Protein AF-0000000084847201 (afdb_homodimer)

Organism: Agaricus bisporus var. burnettii (strain JB137-S8 / ATCC MYA-4627 / FGSC 10392) (NCBI:txid597362)

Secondary structure (DSSP, 8-state):
------------------S--EEEE----TT---HHHHHHHHHHHTBTSEEEE-SSEEEE-S-EEEEEEEEEEEE-SEEEE---HHHHHSGGGSEEEETTTTEEESEEEEEEEEEEE-TTT-EEE--HHHHHHHHHHTS---TT-SPEESEEEEEEEEEEEES-EEES-SS-SEEEES-EEEEEEEEEEE-----GGGTTS---TT--SEEEES-EEEEEEEEEEE-SSEEEEE-TTEEEEEEEEEEEESTTEEEE----SSTTPEEEEEEEEEEEEEEEPPPTTTS---S--/------------------S--EEEE----TT---HHHHHHHHHHHTBTSEEEE-SSEEEE-S-EEEEEEEEEEEE-SEEEE---HHHHHSGGGSEEEETTTTEEESEEEEEEEEEEE-TTT-EEE--THHHHHHHHHTS---TT-SPEESEEEEEEEEEEEES-EEES-SS-SEEEES-EEEEEEEEEEE-----GGGTTS---TT--SEEEES-EEEEEEEEEEE-SSEEEEE-TTEEEEEEEEEEEESTTEEEE----SSTTPEEEEEEEEEEEEEEEPPPTTTS---S--

Solvent-accessible surface area (backbone atoms only — not comparable to full-atom values): 27321 Å² total; per-residue (Å²): 133,82,54,74,49,75,68,76,68,76,74,71,76,70,72,74,74,58,98,39,49,78,31,80,45,67,51,79,43,93,93,40,74,29,45,64,60,51,53,50,37,38,72,65,9,15,61,41,12,32,34,36,34,40,67,47,60,31,31,30,79,67,53,49,71,46,62,30,35,49,18,38,34,41,28,46,15,27,45,30,39,63,66,52,58,74,58,46,52,36,65,88,46,30,39,78,80,45,91,56,64,66,28,25,27,36,29,39,38,29,38,30,44,31,37,42,37,8,79,69,67,0,36,36,34,33,48,12,63,64,47,28,55,45,40,67,71,79,39,77,89,51,68,46,69,28,58,35,26,49,39,30,39,42,50,28,38,43,35,38,42,28,19,33,31,38,37,23,31,45,14,31,33,32,34,39,28,53,26,34,43,35,38,39,36,47,35,40,33,41,41,73,88,81,58,73,91,49,58,38,37,68,54,42,53,56,22,21,39,30,35,37,27,44,21,34,43,37,39,37,36,43,35,43,29,34,24,38,19,32,37,36,30,44,27,41,43,26,31,44,33,37,42,34,42,34,41,21,32,32,50,42,29,32,34,35,38,65,40,25,86,43,70,82,34,73,18,41,38,27,47,35,38,39,34,48,34,35,28,32,29,44,55,52,64,58,28,46,76,77,69,80,102,136,82,54,74,51,74,69,75,69,75,72,71,74,71,73,74,74,58,98,39,49,76,33,80,46,68,51,78,43,92,91,39,72,30,45,64,60,52,52,49,38,40,73,66,9,16,61,40,12,32,34,35,34,42,69,48,60,30,32,29,78,66,54,47,71,47,62,29,35,50,18,38,33,41,30,45,16,28,43,29,39,63,69,51,61,75,60,46,51,36,66,89,48,30,40,79,78,45,89,58,66,65,29,26,26,35,29,37,39,30,37,32,44,31,37,42,36,8,78,69,68,1,37,35,34,33,50,12,65,63,46,29,55,43,41,67,70,80,38,78,88,51,70,46,68,27,58,32,28,49,39,31,39,44,50,28,38,43,35,36,43,27,19,34,31,38,36,23,30,44,14,31,33,32,34,39,30,52,24,34,44,34,39,40,37,45,34,40,34,40,41,74,88,82,60,73,92,49,60,38,37,70,54,42,52,57,24,22,39,31,36,36,27,44,19,33,41,38,37,37,36,44,35,42,30,36,24,38,19,33,37,36,32,44,28,40,44,25,30,43,34,36,41,35,42,33,41,24,34,31,49,43,29,33,34,35,39,64,38,28,86,42,69,81,34,73,18,41,37,28,47,35,38,39,33,49,35,36,27,32,29,44,55,54,65,57,28,48,76,77,68,78,102

Radius of gyration: 26.2 Å; Cα contacts (8 Å, |Δi|>4): 1847; chains: 2; bounding box: 46×83×62 Å

Foldseek 3Di:
DDPPPPPPPPPPLPLVLDVADEAEDEAPDPPDAQQVVVQVQLVRAQASHEYEYAAEEHEHEAADEREHESYEYHFQYEDEYDPPVVQQLPQVRFDQQPPDLSATARYEYEYENYEYENPLHYAYEQVQQVLLVCCVPPNDDDDRSRQHATYEYHHYEAYEYESYEYENRNAADYEYELYENYEYYQYEYDHFHPDLVQFLAASQPRHEDYEYYLYEHYEYENYEHETAAEPAEYEFNYEQYEYYHYEYEHHDYYDYDVYCSDPPDDGDYYNYHYYHYHYHYDDSRRYNDPPDD/DDPPPPPPPPPPLPLVLDVADEAEDEAPDPPDAQQVVVQVRLVRAQASHEYEYAAEEHEHEAADEREHHSYEYHFQYEDEYDPPVVQQLPQVRFDQQPPDLSATARYEYEYENYEYENPLHYAYEQVQQVLLVCCVPPNPDDDRSRQHATYEYHHYEAYEYESYEYENRNAEDYEYELYENYEYYQYEYDHFHPDLVQFLAASFPRHEDYEYYLYEHYEYENYEHETAAEPAEYEFNYEQYEYYHYEYEHHDYYDYDPYPSDPPDDGDYYNYHYYHYHYHYDPSRRYNDPPPD

Sequence (586 aa):
MKWITLALGALILTVTGAEGKKCRLHPLGSGMDDTDQVEAAINACGHSGTITFEKGMFNITRRMMWDLDNAHVDLKGTLSFQPDTDYWLNKSNTFQVVFIQSQSSWFVVTGKNFVIDGHGAGGINGNGQAWWNLFATTRPRLDGDGRPIAFTLWRVSNAVIRGFNVQSPPFWAHTVAESADVLYENILVNATNTDPTFSGQNIVWNTDGINTYRSSRITMRNWDVTGGDDCIAIKGNSTRITARNFICRGGEGVAFGSLGQYANMTDLVSDILIENVQVLRLPSDVQPNNVHGMKWITLALGALILTVTGAEGKKCRLHPLGSGMDDTDQVEAAINACGHSGTITFEKGMFNITRRMMWDLDNAHVDLKGTLSFQPDTDYWLNKSNTFQVVFIQSQSSWFVVTGKNFVIDGHGAGGINGNGQAWWNLFATTRPRLDGDGRPIAFTLWRVSNAVIRGFNVQSPPFWAHTVAESADVLYENILVNATNTDPTFSGQNIVWNTDGINTYRSSRITMRNWDVTGGDDCIAIKGNSTRITARNFICRGGEGVAFGSLGQYANMTDLVSDILIENVQVLRLPSDVQPNNVHG

InterPro domains:
  IPR000743 Glycoside hydrolase, family 28 [PF00295] (80-279)
  IPR011050 Pectin lyase fold/virulence factor [SSF51126] (32-280)
  IPR012334 Pectin lyase fold [G3DSA:2.160.20.10] (29-286)

Structure (mmCIF, N/CA/C/O backbone):
data_AF-0000000084847201-model_v1
#
loop_
_entity.id
_entity.type
_entity.pdbx_description
1 polymer 'galacturonan 1,4-alpha-galacturonidase'
#
loop_
_atom_site.group_PDB
_atom_site.id
_atom_site.type_symbol
_atom_site.label_atom_id
_atom_site.label_alt_id
_atom_site.label_comp_id
_atom_site.label_asym_id
_atom_site.label_entity_id
_atom_site.label_seq_id
_atom_site.pdbx_PDB_ins_code
_atom_site.Cartn_x
_atom_site.Cartn_y
_atom_site.Cartn_z
_atom_site.occupancy
_atom_site.B_iso_or_equiv
_atom_site.auth_seq_id
_atom_site.auth_comp_id
_atom_site.auth_asym_id
_atom_site.auth_atom_id
_atom_site.pdbx_PDB_model_num
ATOM 1 N N . MET A 1 1 ? 10.875 -2.658 29.344 1 22.98 1 MET A N 1
ATOM 2 C CA . MET A 1 1 ? 10.109 -2.781 28.109 1 22.98 1 MET A CA 1
ATOM 3 C C . MET A 1 1 ? 10.648 -3.916 27.234 1 22.98 1 MET A C 1
ATOM 5 O O . MET A 1 1 ? 11.781 -3.844 26.75 1 22.98 1 MET A O 1
ATOM 9 N N . LYS A 1 2 ? 10.211 -5.168 27.453 1 27.39 2 LYS A N 1
ATOM 10 C CA . LYS A 1 2 ? 10.688 -6.504 27.109 1 27.39 2 LYS A CA 1
ATOM 11 C C . LYS A 1 2 ? 10.648 -6.723 25.594 1 27.39 2 LYS A C 1
ATOM 13 O O . LYS A 1 2 ? 9.586 -6.598 24.969 1 27.39 2 LYS A O 1
ATOM 18 N N . TRP A 1 3 ? 11.727 -6.434 24.859 1 28.67 3 TRP A N 1
ATOM 19 C CA . TRP A 1 3 ? 11.891 -6.73 23.453 1 28.67 3 TRP A CA 1
ATOM 20 C C . TRP A 1 3 ? 11.516 -8.18 23.141 1 28.67 3 TRP A C 1
ATOM 22 O O . TRP A 1 3 ? 12.102 -9.109 23.703 1 28.67 3 TRP A O 1
ATOM 32 N N . ILE A 1 4 ? 10.383 -8.336 22.938 1 29.12 4 ILE A N 1
ATOM 33 C CA . ILE A 1 4 ? 10.039 -9.695 22.531 1 29.12 4 ILE A CA 1
ATOM 34 C C . ILE A 1 4 ? 10.742 -10.031 21.203 1 29.12 4 ILE A C 1
ATOM 36 O O . ILE A 1 4 ? 10.531 -9.359 20.203 1 29.12 4 ILE A O 1
ATOM 40 N N . THR A 1 5 ? 11.875 -10.547 21.25 1 31.41 5 THR A N 1
ATOM 41 C CA . THR A 1 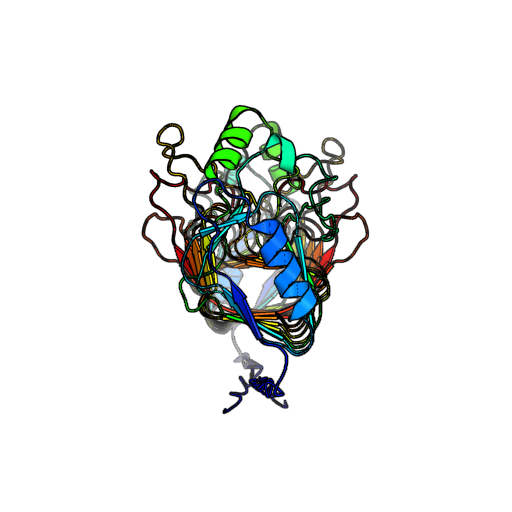5 ? 12.578 -11.234 20.172 1 31.41 5 THR A CA 1
ATOM 42 C C . THR A 1 5 ? 11.656 -12.242 19.484 1 31.41 5 THR A C 1
ATOM 44 O O . THR A 1 5 ? 11.227 -13.219 20.109 1 31.41 5 THR A O 1
ATOM 47 N N . LEU A 1 6 ? 10.977 -11.672 18.484 1 34.38 6 LEU A N 1
ATOM 48 C CA . LEU A 1 6 ? 10.328 -12.734 17.734 1 34.38 6 LEU A CA 1
ATOM 49 C C . LEU A 1 6 ? 11.367 -13.641 17.078 1 34.38 6 LEU A C 1
ATOM 51 O O . LEU A 1 6 ? 12.102 -13.195 16.188 1 34.38 6 LEU A O 1
ATOM 55 N N . ALA A 1 7 ? 11.984 -14.461 17.766 1 35.94 7 ALA A N 1
ATOM 56 C CA . ALA A 1 7 ? 12.812 -15.547 17.266 1 35.94 7 ALA A CA 1
ATOM 57 C C . ALA A 1 7 ? 12.156 -16.25 16.078 1 35.94 7 ALA A C 1
ATOM 59 O O . ALA A 1 7 ? 11.109 -16.891 16.234 1 35.94 7 ALA A O 1
ATOM 60 N N . LEU A 1 8 ? 12.367 -15.648 14.828 1 39.41 8 LEU A N 1
ATOM 61 C CA . LEU A 1 8 ? 11.898 -16.359 13.641 1 39.41 8 LEU A CA 1
ATOM 62 C C . LEU A 1 8 ? 12.617 -17.703 13.5 1 39.41 8 LEU A C 1
ATOM 64 O O . LEU A 1 8 ? 13.805 -17.75 13.164 1 39.41 8 LEU A O 1
ATOM 68 N N . GLY A 1 9 ? 12.406 -18.562 14.391 1 37.38 9 GLY A N 1
ATOM 69 C CA . GLY A 1 9 ? 12.922 -19.891 14.148 1 37.38 9 GLY A CA 1
ATOM 70 C C . GLY A 1 9 ? 12.625 -20.406 12.758 1 37.38 9 GLY A C 1
ATOM 71 O O . GLY A 1 9 ? 11.477 -20.359 12.297 1 37.38 9 GLY A O 1
ATOM 72 N N . ALA A 1 10 ? 13.703 -20.391 11.906 1 41.12 10 ALA A N 1
ATOM 73 C CA . ALA A 1 10 ? 13.594 -21.109 10.648 1 41.12 10 ALA A CA 1
ATOM 74 C C . ALA A 1 10 ? 13.07 -22.531 10.867 1 41.12 10 ALA A C 1
ATOM 76 O O . ALA A 1 10 ? 13.75 -23.359 11.477 1 41.12 10 ALA A O 1
ATOM 77 N N . LEU A 1 11 ? 11.867 -22.625 11.055 1 43.44 11 LEU A N 1
ATOM 78 C CA . LEU A 1 11 ? 11.422 -24 11.047 1 43.44 11 LEU A CA 1
ATOM 79 C C . LEU A 1 11 ? 11.914 -24.734 9.805 1 43.44 11 LEU A C 1
ATOM 81 O O . LEU A 1 11 ? 11.531 -24.391 8.68 1 43.44 11 LEU A O 1
ATOM 85 N N . ILE A 1 12 ? 13.203 -25.141 9.914 1 42.66 12 ILE A N 1
ATOM 86 C CA . ILE A 1 12 ? 13.609 -26.094 8.898 1 42.66 12 ILE A CA 1
ATOM 87 C C . ILE A 1 12 ? 12.664 -27.297 8.922 1 42.66 12 ILE A C 1
ATOM 89 O O . ILE A 1 12 ? 12.648 -28.062 9.883 1 42.66 12 ILE A O 1
ATOM 93 N N . LEU A 1 13 ? 11.594 -27.094 8.312 1 49.22 13 LEU A N 1
ATOM 94 C CA . LEU A 1 13 ? 10.82 -28.312 8.125 1 49.22 13 LEU A CA 1
ATOM 95 C C . LEU A 1 13 ? 11.625 -29.359 7.375 1 49.22 13 LEU A C 1
ATOM 97 O O . LEU A 1 13 ? 11.984 -29.156 6.215 1 49.22 13 LEU A O 1
ATOM 101 N N . THR A 1 14 ? 12.523 -30.094 8.039 1 46.62 14 THR A N 1
ATOM 102 C CA . THR A 1 14 ? 13.023 -31.297 7.402 1 46.62 14 THR A CA 1
ATOM 103 C C . THR A 1 14 ? 11.906 -32.344 7.254 1 46.62 14 THR A C 1
ATOM 105 O O . THR A 1 14 ? 11.344 -32.781 8.25 1 46.62 14 THR A O 1
ATOM 108 N N . VAL A 1 15 ?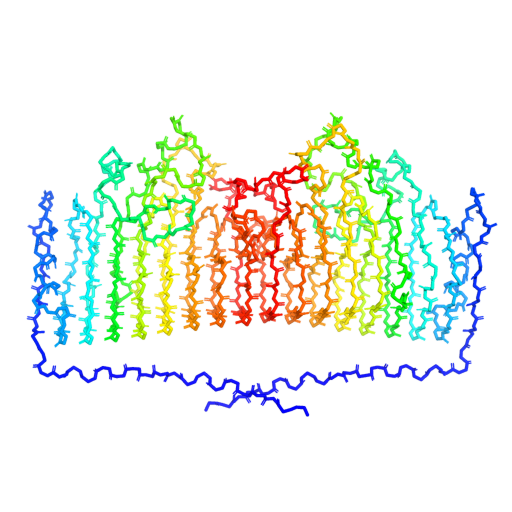 11.219 -32.188 6.277 1 47.84 15 VAL A N 1
ATOM 109 C CA . VAL A 1 15 ? 10.336 -33.344 6.023 1 47.84 15 VAL A CA 1
ATOM 110 C C . VAL A 1 15 ? 11.172 -34.594 5.844 1 47.84 15 VAL A C 1
ATOM 112 O O . VAL A 1 15 ? 12.047 -34.656 4.977 1 47.84 15 VAL A O 1
ATOM 115 N N . THR A 1 16 ? 11.578 -35.281 6.895 1 45.56 16 THR A N 1
ATOM 116 C CA . THR A 1 16 ? 12.18 -36.594 6.727 1 45.56 16 THR A CA 1
ATOM 117 C C . THR A 1 16 ? 11.406 -37.406 5.699 1 45.56 16 THR A C 1
ATOM 119 O O . THR A 1 16 ? 10.195 -37.594 5.836 1 45.56 16 THR A O 1
ATOM 122 N N . GLY A 1 17 ? 11.688 -37.25 4.445 1 46.69 17 GLY A N 1
ATOM 123 C CA . GLY A 1 17 ? 11.117 -38.156 3.465 1 46.69 17 GLY A CA 1
ATOM 124 C C . GLY A 1 17 ? 10.992 -39.594 3.977 1 46.69 17 GLY A C 1
ATOM 125 O O . GLY A 1 17 ? 12 -40.25 4.238 1 46.69 17 GLY A O 1
ATOM 126 N N . ALA A 1 18 ? 10.172 -39.938 4.809 1 46.5 18 ALA A N 1
ATOM 127 C CA . ALA A 1 18 ? 9.93 -41.375 4.922 1 46.5 18 ALA A CA 1
ATOM 128 C C . ALA A 1 18 ? 10.047 -42.062 3.564 1 46.5 18 ALA A C 1
ATOM 130 O O . ALA A 1 18 ? 9.828 -41.438 2.525 1 46.5 18 ALA A O 1
ATOM 131 N N . GLU A 1 19 ? 10.625 -43.188 3.477 1 58.66 19 GLU A N 1
ATOM 132 C CA . GLU A 1 19 ? 10.75 -44.062 2.316 1 58.66 19 GLU A CA 1
ATOM 133 C C . GLU A 1 19 ? 9.445 -44.094 1.521 1 58.66 19 GLU A C 1
ATOM 135 O O . GLU A 1 19 ? 8.68 -45.062 1.629 1 58.66 19 GLU A O 1
ATOM 140 N N . GLY A 1 20 ? 8.758 -42.75 1.277 1 80 20 GLY A N 1
ATOM 141 C CA . GLY A 1 20 ? 7.469 -42.719 0.606 1 80 20 GLY A CA 1
ATOM 142 C C . GLY A 1 20 ? 7.574 -42.938 -0.891 1 80 20 GLY A C 1
ATOM 143 O O . GLY A 1 20 ? 8.672 -43.094 -1.427 1 80 20 GLY A O 1
ATOM 144 N N . LYS A 1 21 ? 6.484 -43.125 -1.615 1 93.56 21 LYS A N 1
ATOM 145 C CA . LYS A 1 21 ? 6.379 -43.344 -3.055 1 93.56 21 LYS A CA 1
ATOM 146 C C . LYS A 1 21 ? 7.031 -42.219 -3.838 1 93.56 21 LYS A C 1
ATOM 148 O O . LYS A 1 21 ? 7.02 -41.062 -3.4 1 93.56 21 LYS A O 1
ATOM 153 N N . LYS A 1 22 ? 7.809 -42.625 -4.891 1 97.62 22 LYS A N 1
ATOM 154 C CA . LYS A 1 22 ? 8.453 -41.688 -5.777 1 97.62 22 LYS A CA 1
ATOM 155 C C . LYS A 1 22 ? 7.824 -41.688 -7.164 1 97.62 22 LYS A C 1
ATOM 157 O O . LYS A 1 22 ? 7.637 -42.75 -7.75 1 97.62 22 LYS A O 1
ATOM 162 N N . CYS A 1 23 ? 7.402 -40.531 -7.652 1 98.44 23 CYS A N 1
ATOM 163 C CA . CYS A 1 23 ? 6.871 -40.344 -9 1 98.44 23 CYS A CA 1
ATOM 164 C C . CYS A 1 23 ? 7.762 -39.406 -9.805 1 98.44 23 CYS A C 1
ATOM 166 O O . CYS A 1 23 ? 8.164 -38.375 -9.312 1 98.44 23 CYS A O 1
ATOM 168 N N . ARG A 1 24 ? 8.148 -39.875 -10.961 1 98.5 24 ARG A N 1
ATOM 169 C CA . ARG A 1 24 ? 8.977 -39.062 -11.844 1 98.5 24 ARG A CA 1
ATOM 170 C C . ARG A 1 24 ? 8.281 -38.844 -13.188 1 98.5 24 ARG A C 1
ATOM 172 O O . ARG A 1 24 ? 7.801 -39.781 -13.812 1 98.5 24 ARG A O 1
ATOM 179 N N . LEU A 1 25 ? 8.211 -37.562 -13.602 1 98.44 25 LEU A N 1
ATOM 180 C CA . LEU A 1 25 ? 7.523 -37.188 -14.828 1 98.44 25 LEU A CA 1
ATOM 181 C C . LEU A 1 25 ? 8.484 -36.531 -15.812 1 98.44 25 LEU A C 1
ATOM 183 O O . LEU A 1 25 ? 9.391 -35.812 -15.414 1 98.44 25 LEU A O 1
ATOM 187 N N . HIS A 1 26 ? 8.258 -36.875 -17.047 1 98.56 26 HIS A N 1
ATOM 188 C CA . HIS A 1 26 ? 8.844 -36.156 -18.188 1 98.56 26 HIS A CA 1
ATOM 189 C C . HIS A 1 26 ? 7.758 -35.531 -19.062 1 98.56 26 HIS A C 1
ATOM 191 O O . HIS A 1 26 ? 6.672 -36.094 -19.203 1 98.56 26 HIS A O 1
ATOM 197 N N . PRO A 1 27 ? 8.109 -34.406 -19.656 1 98.5 27 PRO A N 1
ATOM 198 C CA . PRO A 1 27 ? 7.109 -33.875 -20.594 1 98.5 27 PRO A CA 1
ATOM 199 C C . PRO A 1 27 ? 6.754 -34.875 -21.688 1 98.5 27 PRO A C 1
ATOM 201 O O . PRO A 1 27 ? 7.629 -35.594 -22.188 1 98.5 27 PRO A O 1
ATOM 204 N N . LEU A 1 28 ? 5.531 -34.844 -22.078 1 98 28 LEU A N 1
ATOM 205 C CA . LEU A 1 28 ? 5.066 -35.781 -23.109 1 98 28 LEU A CA 1
ATOM 206 C C . LEU A 1 28 ? 5.477 -35.281 -24.5 1 98 28 LEU A C 1
ATOM 208 O O . LEU A 1 28 ? 5.523 -36.062 -25.453 1 98 28 LEU A O 1
ATOM 212 N N . GLY A 1 29 ? 5.727 -34.031 -24.562 1 94.06 29 GLY A N 1
ATOM 213 C CA . GLY A 1 29 ? 6.145 -33.438 -25.828 1 94.06 29 GLY A CA 1
ATOM 214 C C . GLY A 1 29 ? 5.219 -32.344 -26.328 1 94.06 29 GLY A C 1
ATOM 215 O O . GLY A 1 29 ? 4.168 -32.094 -25.734 1 94.06 29 GLY A O 1
ATOM 216 N N . SER A 1 30 ? 5.672 -31.656 -27.438 1 89.62 30 SER A N 1
ATOM 217 C CA . SER A 1 30 ? 4.961 -30.5 -27.969 1 89.62 30 SER A CA 1
ATOM 218 C C . SER A 1 30 ? 3.549 -30.875 -28.406 1 89.62 30 SER A C 1
ATOM 220 O O . SER A 1 30 ? 3.346 -31.891 -29.078 1 89.62 30 SER A O 1
ATOM 222 N N . GLY A 1 31 ? 2.641 -30.125 -27.891 1 89.75 31 GLY A N 1
ATOM 223 C CA . GLY A 1 31 ? 1.257 -30.297 -28.312 1 89.75 31 GLY A CA 1
ATOM 224 C C . GLY A 1 31 ? 0.524 -31.359 -27.5 1 89.75 31 GLY A C 1
ATOM 225 O O . GLY A 1 31 ? -0.694 -31.5 -27.609 1 89.75 31 GLY A O 1
ATOM 226 N N . MET A 1 32 ? 1.284 -32.156 -26.734 1 97 32 MET A N 1
ATOM 227 C CA . MET A 1 32 ? 0.646 -33.188 -25.906 1 97 32 MET A CA 1
ATOM 228 C C . MET A 1 32 ? 0.2 -32.594 -24.562 1 97 32 MET A C 1
ATOM 230 O O . MET A 1 32 ? 0.867 -31.734 -24.016 1 97 32 MET A O 1
ATOM 234 N N . ASP A 1 33 ? -0.898 -33.094 -24.141 1 98.38 33 ASP A N 1
ATOM 235 C CA . ASP A 1 33 ? -1.467 -32.656 -22.859 1 98.38 33 ASP A CA 1
ATOM 236 C C . ASP A 1 33 ? -0.883 -33.438 -21.703 1 98.38 33 ASP A C 1
ATOM 238 O O . ASP A 1 33 ? -1.097 -34.656 -21.594 1 98.38 33 ASP A O 1
ATOM 242 N N . ASP A 1 34 ? -0.22 -32.75 -20.812 1 98.81 34 ASP A N 1
ATOM 243 C CA . ASP A 1 34 ? 0.456 -33.406 -19.688 1 98.81 34 ASP A CA 1
ATOM 244 C C . ASP A 1 34 ? -0.444 -33.469 -18.469 1 98.81 34 ASP A C 1
ATOM 246 O O . ASP A 1 34 ? -0.072 -34.062 -17.438 1 98.81 34 ASP A O 1
ATOM 250 N N . THR A 1 35 ? -1.627 -32.938 -18.547 1 98.75 35 THR A N 1
ATOM 251 C CA . THR A 1 35 ? -2.451 -32.75 -17.344 1 98.75 35 THR A CA 1
ATOM 252 C C . THR A 1 35 ? -2.727 -34.094 -16.672 1 98.75 35 THR A C 1
ATOM 254 O O . THR A 1 35 ? -2.598 -34.188 -15.445 1 98.75 35 THR A O 1
ATOM 257 N N . ASP A 1 36 ? -3.027 -35.125 -17.406 1 98.5 36 ASP A N 1
ATOM 258 C CA . ASP A 1 36 ? -3.367 -36.406 -16.844 1 98.5 36 ASP A CA 1
ATOM 259 C C . ASP A 1 36 ? -2.191 -37 -16.062 1 98.5 36 ASP A C 1
ATOM 261 O O . ASP A 1 36 ? -2.363 -37.5 -14.953 1 98.5 36 ASP A O 1
ATOM 265 N N . GLN A 1 37 ? -1.03 -36.938 -16.625 1 98.69 37 GLN A N 1
ATOM 266 C CA . GLN A 1 37 ? 0.095 -37.562 -15.938 1 98.69 37 GLN A CA 1
ATOM 267 C C . GLN A 1 37 ? 0.468 -36.781 -14.68 1 98.69 37 GLN A C 1
ATOM 269 O O . GLN A 1 37 ? 0.892 -37.375 -13.68 1 98.69 37 GLN A O 1
ATOM 274 N N . VAL A 1 38 ? 0.339 -35.469 -14.781 1 98.81 38 VAL A N 1
ATOM 275 C CA . VAL A 1 38 ? 0.624 -34.656 -13.602 1 98.81 38 VAL A CA 1
ATOM 276 C C . VAL A 1 38 ? -0.34 -35.031 -12.477 1 98.81 38 VAL A C 1
ATOM 278 O O . VAL A 1 38 ? 0.084 -35.312 -11.352 1 98.81 38 VAL A O 1
ATOM 281 N N . GLU A 1 39 ? -1.615 -35.062 -12.789 1 98.75 39 GLU A N 1
ATOM 282 C CA . GLU A 1 39 ? -2.623 -35.375 -11.789 1 98.75 39 GLU A CA 1
ATOM 283 C C . GLU A 1 39 ? -2.416 -36.781 -11.234 1 98.75 39 GLU A C 1
ATOM 285 O O . GLU A 1 39 ? -2.584 -37.031 -10.039 1 98.75 39 GLU A O 1
ATOM 290 N N . ALA A 1 40 ? -2.064 -37.688 -12.07 1 98.62 40 ALA A N 1
ATOM 291 C CA . ALA A 1 40 ? -1.819 -39.062 -11.641 1 98.62 40 ALA A CA 1
ATOM 292 C C . ALA A 1 40 ? -0.657 -39.125 -10.656 1 98.62 40 ALA A C 1
ATOM 294 O O . ALA A 1 40 ? -0.723 -39.844 -9.656 1 98.62 40 ALA A O 1
ATOM 295 N N . ALA A 1 41 ? 0.38 -38.406 -11 1 98.69 41 ALA A N 1
ATOM 296 C CA . ALA A 1 41 ? 1.55 -38.375 -10.125 1 98.69 41 ALA A CA 1
ATOM 297 C C . ALA A 1 41 ? 1.212 -37.781 -8.758 1 98.69 41 ALA A C 1
ATOM 299 O O . ALA A 1 41 ? 1.644 -38.312 -7.727 1 98.69 41 ALA A O 1
ATOM 300 N N . ILE A 1 42 ? 0.46 -36.75 -8.75 1 98.62 42 ILE A N 1
ATOM 301 C CA . ILE A 1 42 ? 0.064 -36.094 -7.496 1 98.62 42 ILE A CA 1
ATOM 302 C C . ILE A 1 42 ? -0.807 -37.062 -6.68 1 98.62 42 ILE A C 1
ATOM 304 O O . ILE A 1 42 ? -0.633 -37.188 -5.465 1 98.62 42 ILE A O 1
ATOM 308 N N . ASN A 1 43 ? -1.729 -37.75 -7.355 1 98.12 43 ASN A N 1
ATOM 309 C CA . ASN A 1 43 ? -2.6 -38.688 -6.672 1 98.12 43 ASN A CA 1
ATOM 310 C C . ASN A 1 43 ? -1.804 -39.844 -6.055 1 98.12 43 ASN A C 1
ATOM 312 O O . ASN A 1 43 ? -2.137 -40.312 -4.969 1 98.12 43 ASN A O 1
ATOM 316 N N . ALA A 1 44 ? -0.787 -40.188 -6.715 1 98.19 44 ALA A N 1
ATOM 317 C CA . ALA A 1 44 ? -0.021 -41.375 -6.297 1 98.19 44 ALA A CA 1
ATOM 318 C C . ALA A 1 44 ? 0.999 -41 -5.223 1 98.19 44 ALA A C 1
ATOM 320 O O . ALA A 1 44 ? 1.237 -41.781 -4.297 1 98.19 44 ALA A O 1
ATOM 321 N N . CYS A 1 45 ? 1.558 -39.781 -5.426 1 98.5 45 CYS A N 1
ATOM 322 C CA . CYS A 1 45 ? 2.74 -39.5 -4.617 1 98.5 45 CYS A CA 1
ATOM 323 C C . CYS A 1 45 ? 2.557 -38.25 -3.797 1 98.5 45 CYS A C 1
ATOM 325 O O . CYS A 1 45 ? 3.459 -37.844 -3.062 1 98.5 45 CYS A O 1
ATOM 327 N N . GLY A 1 46 ? 1.46 -37.594 -3.859 1 98.38 46 GLY A N 1
ATOM 328 C CA . GLY A 1 46 ? 1.237 -36.312 -3.193 1 98.38 46 GLY A CA 1
ATOM 329 C C . GLY A 1 46 ? 1.043 -36.438 -1.695 1 98.38 46 GLY A C 1
ATOM 330 O O . GLY A 1 46 ? 1.066 -35.438 -0.967 1 98.38 46 GLY A O 1
ATOM 331 N N . HIS A 1 47 ? 0.793 -37.625 -1.226 1 98.12 47 HIS A N 1
ATOM 332 C CA . HIS A 1 47 ? 0.691 -37.906 0.201 1 98.12 47 HIS A CA 1
ATOM 333 C C . HIS A 1 47 ? 1.836 -38.781 0.668 1 98.12 47 HIS A C 1
ATOM 335 O O . HIS A 1 47 ? 1.865 -39.969 0.354 1 98.12 47 HIS A O 1
ATOM 341 N N . SER A 1 48 ? 2.783 -38.188 1.344 1 97.38 48 SER A N 1
ATOM 342 C CA . SER A 1 48 ? 3.936 -38.875 1.928 1 97.38 48 SER A CA 1
ATOM 343 C C . SER A 1 48 ? 4.906 -39.344 0.85 1 97.38 48 SER A C 1
ATOM 345 O O . SER A 1 48 ? 5.531 -40.375 0.985 1 97.38 48 SER A O 1
ATOM 347 N N . GLY A 1 49 ? 4.969 -38.656 -0.262 1 98.06 49 GLY A N 1
ATOM 348 C CA . GLY A 1 49 ? 5.848 -39.062 -1.351 1 98.06 49 GLY A CA 1
ATOM 349 C C . GLY A 1 49 ? 6.602 -37.875 -1.961 1 98.06 49 GLY A C 1
ATOM 350 O O . GLY A 1 49 ? 6.66 -36.812 -1.376 1 98.06 49 GLY A O 1
ATOM 351 N N . THR A 1 50 ? 7.348 -38.281 -3.041 1 98.38 50 THR A N 1
ATOM 352 C CA . THR A 1 50 ? 8.125 -37.281 -3.795 1 98.38 50 THR A CA 1
ATOM 353 C C . THR A 1 50 ? 7.734 -37.312 -5.27 1 98.38 50 THR A C 1
ATOM 355 O O . THR A 1 50 ? 7.598 -38.375 -5.867 1 98.38 50 THR A O 1
ATOM 358 N N . ILE A 1 51 ? 7.473 -36.188 -5.746 1 98.75 51 ILE A N 1
ATOM 359 C CA . ILE A 1 51 ? 7.184 -36.031 -7.172 1 98.75 51 ILE A CA 1
ATOM 360 C C . ILE A 1 51 ? 8.281 -35.219 -7.836 1 98.75 51 ILE A C 1
ATOM 362 O O . ILE A 1 51 ? 8.594 -34.094 -7.379 1 98.75 51 ILE A O 1
ATOM 366 N N . THR A 1 52 ? 8.883 -35.719 -8.852 1 98.75 52 THR A N 1
ATOM 367 C CA . THR A 1 52 ? 9.922 -35 -9.586 1 98.75 52 THR A CA 1
ATOM 368 C C . THR A 1 52 ? 9.461 -34.688 -11.016 1 98.75 52 THR A C 1
ATOM 370 O O . THR A 1 52 ? 9.172 -35.625 -11.781 1 98.75 52 THR A O 1
ATOM 373 N N . PHE A 1 53 ? 9.336 -33.438 -11.328 1 98.81 53 PHE A N 1
ATOM 374 C CA . PHE A 1 53 ? 9.172 -33 -12.703 1 98.81 53 PHE A CA 1
ATOM 375 C C . PHE A 1 53 ? 10.523 -32.719 -13.344 1 98.81 53 PHE A C 1
ATOM 377 O O . PHE A 1 53 ? 11.234 -31.797 -12.93 1 98.81 53 PHE A O 1
ATOM 384 N N . GLU A 1 54 ? 10.859 -33.469 -14.281 1 98.56 54 GLU A N 1
ATOM 385 C CA . GLU A 1 54 ? 12.125 -33.219 -14.961 1 98.56 54 GLU A CA 1
ATOM 386 C C . GLU A 1 54 ? 12.062 -31.969 -15.82 1 98.56 54 GLU A C 1
ATOM 388 O O . GLU A 1 54 ? 10.984 -31.406 -16.031 1 98.56 54 GLU A O 1
ATOM 393 N N . LYS A 1 55 ? 13.211 -31.578 -16.281 1 98.25 55 LYS A N 1
ATOM 394 C CA . LYS A 1 55 ? 13.297 -30.359 -17.094 1 98.25 55 LYS A CA 1
ATOM 395 C C . LYS A 1 55 ? 12.43 -30.469 -18.344 1 98.25 55 LYS A C 1
ATOM 397 O O . LYS A 1 55 ? 12.32 -31.531 -18.938 1 98.25 55 LYS A O 1
ATOM 402 N N . GLY A 1 56 ? 11.914 -29.312 -18.656 1 98 56 GLY A N 1
ATOM 403 C CA . GLY A 1 56 ? 11.086 -29.234 -19.844 1 98 56 GLY A CA 1
ATOM 404 C C . GLY A 1 56 ? 9.742 -28.578 -19.594 1 98 56 GLY A C 1
ATOM 405 O O . GLY A 1 56 ? 9.477 -28.109 -18.484 1 98 56 GLY A O 1
ATOM 406 N N . MET A 1 57 ? 8.938 -28.562 -20.688 1 97.94 57 MET A N 1
ATOM 407 C CA . MET A 1 57 ? 7.641 -27.891 -20.609 1 97.94 57 MET A CA 1
ATOM 408 C C . MET A 1 57 ? 6.504 -28.906 -20.516 1 97.94 57 MET A C 1
ATOM 410 O O . MET A 1 57 ? 6.355 -29.766 -21.391 1 97.94 57 MET A O 1
ATOM 414 N N . PHE A 1 58 ? 5.785 -28.859 -19.438 1 98.81 58 PHE A N 1
ATOM 415 C CA . PHE A 1 58 ? 4.574 -29.656 -19.266 1 98.81 58 PHE A CA 1
ATOM 416 C C . PHE A 1 58 ? 3.342 -28.859 -19.688 1 98.81 58 PHE A C 1
ATOM 418 O O . PHE A 1 58 ? 3.023 -27.828 -19.094 1 98.81 58 PHE A O 1
ATOM 425 N N . ASN A 1 59 ? 2.668 -29.359 -20.719 1 98.56 59 ASN A N 1
ATOM 426 C CA . ASN A 1 59 ? 1.489 -28.656 -21.219 1 98.56 59 ASN A CA 1
ATOM 427 C C . ASN A 1 59 ? 0.259 -28.953 -20.375 1 98.56 59 ASN A C 1
ATOM 429 O O . ASN A 1 59 ? -0.151 -30.109 -20.266 1 98.56 59 ASN A O 1
ATOM 433 N N . ILE A 1 60 ? -0.291 -27.906 -19.797 1 98.81 60 ILE A N 1
ATOM 434 C CA . ILE A 1 60 ? -1.478 -28.031 -18.969 1 98.81 60 ILE A CA 1
ATOM 435 C C . ILE A 1 60 ? -2.686 -27.438 -19.688 1 98.81 60 ILE A C 1
ATOM 437 O O . ILE A 1 60 ? -2.664 -26.281 -20.094 1 98.81 60 ILE A O 1
ATOM 441 N N . THR A 1 61 ? -3.764 -28.266 -19.797 1 98.25 61 THR A N 1
ATOM 442 C CA . THR A 1 61 ? -4.852 -27.828 -20.656 1 98.25 61 THR A CA 1
ATOM 443 C C . THR A 1 61 ? -6.152 -27.703 -19.875 1 98.25 61 THR A C 1
ATOM 445 O O . THR A 1 61 ? -7.164 -27.25 -20.406 1 98.25 61 THR A O 1
ATOM 448 N N . ARG A 1 62 ? -6.16 -28.031 -18.641 1 98.38 62 ARG A N 1
ATOM 449 C CA . ARG A 1 62 ? -7.324 -27.844 -17.781 1 98.38 62 ARG A CA 1
ATOM 450 C C . ARG A 1 62 ? -6.898 -27.578 -16.328 1 98.38 62 ARG A C 1
ATOM 452 O O . ARG A 1 62 ? -5.727 -27.734 -15.984 1 98.38 62 ARG A O 1
ATOM 459 N N . ARG A 1 63 ? -7.887 -27.141 -15.562 1 98.38 63 ARG A N 1
ATOM 460 C CA . ARG A 1 63 ? -7.609 -26.766 -14.18 1 98.38 63 ARG A CA 1
ATOM 461 C C . ARG A 1 63 ? -7.09 -27.953 -13.391 1 98.38 63 ARG A C 1
ATOM 463 O O . ARG A 1 63 ? -7.414 -29.109 -13.703 1 98.38 63 ARG A O 1
ATOM 470 N N . MET A 1 64 ? -6.254 -27.656 -12.398 1 97.88 64 MET A N 1
ATOM 471 C CA . MET A 1 64 ? -5.77 -28.719 -11.531 1 97.88 64 MET A CA 1
ATOM 472 C C . MET A 1 64 ? -5.664 -28.234 -10.086 1 97.88 64 MET A C 1
ATOM 474 O O . MET A 1 64 ? -5.398 -27.062 -9.836 1 97.88 64 MET A O 1
ATOM 478 N N . MET A 1 65 ? -5.891 -29.156 -9.227 1 98.56 65 MET A N 1
ATOM 479 C CA . MET A 1 65 ? -5.688 -28.953 -7.793 1 98.56 65 MET A CA 1
ATOM 480 C C . MET A 1 65 ? -4.75 -30.016 -7.227 1 98.56 65 MET A C 1
ATOM 482 O O . MET A 1 65 ? -5.016 -31.219 -7.352 1 98.56 65 MET A O 1
ATOM 486 N N . TRP A 1 66 ? -3.625 -29.594 -6.715 1 98.88 66 TRP A N 1
ATOM 487 C CA . TRP A 1 66 ? -2.707 -30.5 -6.02 1 98.88 66 TRP A CA 1
ATOM 488 C C . TRP A 1 66 ? -3.035 -30.562 -4.535 1 98.88 66 TRP A C 1
ATOM 490 O O . TRP A 1 66 ? -3.068 -29.531 -3.852 1 98.88 66 TRP A O 1
ATOM 500 N N . ASP A 1 67 ? -3.375 -31.672 -4.066 1 98.81 67 ASP A N 1
ATOM 501 C CA . ASP A 1 67 ? -3.49 -31.938 -2.635 1 98.81 67 ASP A CA 1
ATOM 502 C C . ASP A 1 67 ? -2.234 -32.625 -2.102 1 98.81 67 ASP A C 1
ATOM 504 O O . ASP A 1 67 ? -1.967 -33.781 -2.426 1 98.81 67 ASP A O 1
ATOM 508 N N . LEU A 1 68 ? -1.428 -31.922 -1.342 1 98.81 68 LEU A N 1
ATOM 509 C CA . LEU A 1 68 ? -0.141 -32.406 -0.858 1 98.81 68 LEU A CA 1
ATOM 510 C C . LEU A 1 68 ? -0.15 -32.562 0.66 1 98.81 68 LEU A C 1
ATOM 512 O O . LEU A 1 68 ? -0.673 -31.688 1.366 1 98.81 68 LEU A O 1
ATOM 516 N N . ASP A 1 69 ? 0.302 -33.594 1.129 1 98.69 69 ASP A N 1
ATOM 517 C CA . ASP A 1 69 ? 0.43 -33.875 2.553 1 98.69 69 ASP A CA 1
ATOM 518 C C . ASP A 1 69 ? 1.724 -34.656 2.846 1 98.69 69 ASP A C 1
ATOM 520 O O . ASP A 1 69 ? 1.87 -35.812 2.459 1 98.69 69 ASP A O 1
ATOM 524 N N . ASN A 1 70 ? 2.621 -34.031 3.494 1 98.38 70 ASN A N 1
ATOM 525 C CA . ASN A 1 70 ? 3.928 -34.625 3.762 1 98.38 70 ASN A CA 1
ATOM 526 C C . ASN A 1 70 ? 4.629 -35.031 2.473 1 98.38 70 ASN A C 1
ATOM 528 O O . ASN A 1 70 ? 5.078 -36.156 2.346 1 98.38 70 ASN A O 1
ATOM 532 N N . ALA A 1 71 ? 4.656 -34.062 1.58 1 98.56 71 ALA A N 1
ATOM 533 C CA . ALA A 1 71 ? 5.148 -34.375 0.243 1 98.56 71 ALA A CA 1
ATOM 534 C C . ALA A 1 71 ? 6.238 -33.406 -0.19 1 98.56 71 ALA A C 1
ATOM 536 O O . ALA A 1 71 ? 6.375 -32.312 0.386 1 98.56 71 ALA A O 1
ATOM 537 N N . HIS A 1 72 ? 7.035 -33.875 -1.108 1 98.62 72 HIS A N 1
ATOM 538 C CA . HIS A 1 72 ? 8.047 -33.062 -1.741 1 98.62 72 HIS A CA 1
ATOM 539 C C . HIS A 1 72 ? 7.883 -33.031 -3.258 1 98.62 72 HIS A C 1
ATOM 541 O O . HIS A 1 72 ? 7.797 -34.094 -3.887 1 98.62 72 HIS A O 1
ATOM 547 N N . VAL A 1 73 ? 7.805 -31.875 -3.775 1 98.81 73 VAL A N 1
ATOM 548 C CA . VAL A 1 73 ? 7.73 -31.719 -5.227 1 98.81 73 VAL A CA 1
ATOM 549 C C . VAL A 1 73 ? 8.992 -31.047 -5.742 1 98.81 73 VAL A C 1
ATOM 551 O O . VAL A 1 73 ? 9.258 -29.891 -5.414 1 98.81 73 VAL A O 1
ATOM 554 N N . ASP A 1 74 ? 9.781 -31.781 -6.461 1 98.75 74 ASP A N 1
ATOM 555 C CA . ASP A 1 74 ? 10.883 -31.219 -7.238 1 98.75 74 ASP A CA 1
ATOM 556 C C . ASP A 1 74 ? 10.422 -30.812 -8.633 1 98.75 74 ASP A C 1
ATOM 558 O O . ASP A 1 74 ? 10.344 -31.641 -9.539 1 98.75 74 ASP A O 1
ATOM 562 N N . LEU A 1 75 ? 10.18 -29.531 -8.805 1 98.81 75 LEU A N 1
ATOM 563 C CA . LEU A 1 75 ? 9.641 -29.031 -10.062 1 98.81 75 LEU A CA 1
ATOM 564 C C . LEU A 1 75 ? 10.734 -28.391 -10.906 1 98.81 75 LEU A C 1
ATOM 566 O O . LEU A 1 75 ? 10.836 -27.172 -10.977 1 98.81 75 LEU A O 1
ATOM 570 N N . LYS A 1 76 ? 11.469 -29.234 -11.617 1 98.5 76 LYS A N 1
ATOM 571 C CA . LYS A 1 76 ? 12.562 -28.75 -12.445 1 98.5 76 LYS A CA 1
ATOM 572 C C . LYS A 1 76 ? 12.055 -28.203 -13.781 1 98.5 76 LYS A C 1
ATOM 574 O O . LYS A 1 76 ? 12.742 -27.438 -14.453 1 98.5 76 LYS A O 1
ATOM 579 N N . GLY A 1 77 ? 10.898 -28.719 -14.203 1 98.25 77 GLY A N 1
ATOM 580 C CA . GLY A 1 77 ? 10.273 -28.266 -15.438 1 98.25 77 GLY A CA 1
ATOM 581 C C . GLY A 1 77 ? 9.289 -27.125 -15.234 1 98.25 77 GLY A C 1
ATOM 582 O O . GLY A 1 77 ? 9.172 -26.609 -14.125 1 98.25 77 GLY A O 1
ATOM 583 N N . THR A 1 78 ? 8.68 -26.703 -16.344 1 98.56 78 THR A N 1
ATOM 584 C CA . THR A 1 78 ? 7.719 -25.609 -16.344 1 98.56 78 THR A CA 1
ATOM 585 C C . THR A 1 78 ? 6.32 -26.109 -16.688 1 98.56 78 THR A C 1
ATOM 587 O O . THR A 1 78 ? 6.137 -26.828 -17.656 1 98.56 78 THR A O 1
ATOM 590 N N . LEU A 1 79 ? 5.352 -25.812 -15.805 1 98.88 79 LEU A N 1
ATOM 591 C CA . LEU A 1 79 ? 3.945 -26.031 -16.125 1 98.88 79 LEU A CA 1
ATOM 592 C C . LEU A 1 79 ? 3.416 -24.906 -17.016 1 98.88 79 LEU A C 1
ATOM 594 O O . LEU A 1 79 ? 3.256 -23.766 -16.562 1 98.88 79 LEU A O 1
ATOM 598 N N . SER A 1 80 ? 3.215 -25.234 -18.25 1 98.62 80 SER A N 1
ATOM 599 C CA . SER A 1 80 ? 2.756 -24.234 -19.219 1 98.62 80 SER A CA 1
ATOM 600 C C . SER A 1 80 ? 1.248 -24.328 -19.422 1 98.62 80 SER A C 1
ATOM 602 O O . SER A 1 80 ? 0.756 -25.312 -19.984 1 98.62 80 SER A O 1
ATOM 604 N N . PHE A 1 81 ? 0.54 -23.328 -19 1 98.56 81 PHE A N 1
ATOM 605 C CA . PHE A 1 81 ? -0.908 -23.312 -19.172 1 98.56 81 PHE A CA 1
ATOM 606 C C . PHE A 1 81 ? -1.284 -22.734 -20.531 1 98.56 81 PHE A C 1
ATOM 608 O O . PHE A 1 81 ? -0.976 -21.578 -20.828 1 98.56 81 PHE A O 1
ATOM 615 N N . GLN A 1 82 ? -1.937 -23.578 -21.281 1 97 82 GLN A N 1
ATOM 616 C CA . GLN A 1 82 ? -2.254 -23.188 -22.656 1 97 82 GLN A CA 1
ATOM 617 C C . GLN A 1 82 ? -3.197 -21.984 -22.672 1 97 82 GLN A C 1
ATOM 619 O O . GLN A 1 82 ? -4.18 -21.953 -21.922 1 97 82 GLN A O 1
ATOM 624 N N . PRO A 1 83 ? -2.928 -20.938 -23.453 1 96.12 83 PRO A N 1
ATOM 625 C CA . PRO A 1 83 ? -3.648 -19.672 -23.375 1 96.12 83 PRO A CA 1
ATOM 626 C C . PRO A 1 83 ? -4.973 -19.688 -24.141 1 96.12 83 PRO A C 1
ATOM 628 O O . PRO A 1 83 ? -5.238 -18.797 -24.938 1 96.12 83 PRO A O 1
ATOM 631 N N . ASP A 1 84 ? -5.797 -20.703 -23.953 1 96.69 84 ASP A N 1
ATOM 632 C CA . ASP A 1 84 ? -7.172 -20.734 -24.438 1 96.69 84 ASP A CA 1
ATOM 633 C C . ASP A 1 84 ? -8.07 -19.828 -23.594 1 96.69 84 ASP A C 1
ATOM 635 O O . ASP A 1 84 ? -8.742 -20.297 -22.672 1 96.69 84 ASP A O 1
ATOM 639 N N . THR A 1 85 ? -8.086 -18.547 -23.969 1 95.06 85 THR A N 1
ATOM 640 C CA . THR A 1 85 ? -8.734 -17.547 -23.125 1 95.06 85 THR A CA 1
ATOM 641 C C . THR A 1 85 ? -10.227 -17.828 -22.984 1 95.06 85 THR A C 1
ATOM 643 O O . THR A 1 85 ? -10.789 -17.703 -21.906 1 95.06 85 THR A O 1
ATOM 646 N N . ASP A 1 86 ? -10.867 -18.281 -24.094 1 94.25 86 ASP A N 1
ATOM 647 C CA . ASP A 1 86 ? -12.289 -18.609 -24.031 1 94.25 86 ASP A CA 1
ATOM 648 C C . ASP A 1 86 ? -12.555 -19.734 -23.031 1 94.25 86 ASP A C 1
ATOM 650 O O . ASP A 1 86 ? -13.508 -19.672 -22.25 1 94.25 86 ASP A O 1
ATOM 654 N N . TYR A 1 87 ? -11.719 -20.688 -23.094 1 96.69 87 TYR A N 1
ATOM 655 C CA . TYR A 1 87 ? -11.875 -21.828 -22.203 1 96.69 87 TYR A CA 1
ATOM 656 C C . TYR A 1 87 ? -11.734 -21.406 -20.734 1 96.69 87 TYR A C 1
ATOM 658 O O . TYR A 1 87 ? -12.594 -21.703 -19.906 1 96.69 87 TYR A O 1
ATOM 666 N N . TRP A 1 88 ? -10.75 -20.625 -20.453 1 96.75 88 TRP A N 1
ATOM 667 C CA . TRP A 1 88 ? -10.391 -20.344 -19.062 1 96.75 88 TRP A CA 1
ATOM 668 C C . TRP A 1 88 ? -11.32 -19.281 -18.469 1 96.75 88 TRP A C 1
ATOM 670 O O . TRP A 1 88 ? -11.477 -19.203 -17.25 1 96.75 88 TRP A O 1
ATOM 680 N N . LEU A 1 89 ? -11.93 -18.484 -19.312 1 93.94 89 LEU A N 1
ATOM 681 C CA . LEU A 1 89 ? -12.812 -17.438 -18.828 1 93.94 89 LEU A CA 1
ATOM 682 C C . LEU A 1 89 ? -14.164 -18 -18.391 1 93.94 89 LEU A C 1
ATOM 684 O O . LEU A 1 89 ? -14.945 -17.328 -17.734 1 93.94 89 LEU A O 1
ATOM 688 N N . ASN A 1 90 ? -14.367 -19.219 -18.844 1 94 90 ASN A N 1
ATOM 689 C CA . ASN A 1 90 ? -15.508 -19.938 -18.266 1 94 90 ASN A CA 1
ATOM 690 C C . ASN A 1 90 ? -15.234 -20.375 -16.844 1 94 90 ASN A C 1
ATOM 692 O O . ASN A 1 90 ? -14.352 -21.203 -16.594 1 94 90 ASN A O 1
ATOM 696 N N . LYS A 1 91 ? -15.984 -19.906 -15.93 1 92.31 91 LYS A N 1
ATOM 697 C CA . LYS A 1 91 ? -15.75 -20.125 -14.508 1 92.31 91 LYS A CA 1
ATOM 698 C C . LYS A 1 91 ? -15.812 -21.609 -14.156 1 92.31 91 LYS A C 1
ATOM 700 O O . LYS A 1 91 ? -15.219 -22.047 -13.172 1 92.31 91 LYS A O 1
ATOM 705 N N . SER A 1 92 ? -16.516 -22.359 -14.906 1 94.81 92 SER A N 1
ATOM 706 C CA . SER A 1 92 ? -16.609 -23.797 -14.648 1 94.81 92 SER A CA 1
ATOM 707 C C . SER A 1 92 ? -15.266 -24.469 -14.891 1 94.81 92 SER A C 1
ATOM 709 O O . SER A 1 92 ? -15.047 -25.594 -14.445 1 94.81 92 SER A O 1
ATOM 711 N N . ASN A 1 93 ? -14.352 -23.797 -15.602 1 97.44 93 ASN A N 1
ATOM 712 C CA . ASN A 1 93 ? -13.062 -24.391 -15.945 1 97.44 93 ASN A CA 1
ATOM 713 C C . ASN A 1 93 ? -11.953 -23.891 -15.023 1 97.44 93 ASN A C 1
ATOM 715 O O . ASN A 1 93 ? -10.773 -24.125 -15.281 1 97.44 93 ASN A O 1
ATOM 719 N N . THR A 1 94 ? -12.305 -23.156 -13.992 1 97.12 94 THR A N 1
ATOM 720 C CA . THR A 1 94 ? -11.359 -22.672 -12.984 1 97.12 94 THR A CA 1
ATOM 721 C C . THR A 1 94 ? -11.898 -22.922 -11.578 1 97.12 94 THR A C 1
ATOM 723 O O . THR A 1 94 ? -13.008 -23.422 -11.414 1 97.12 94 THR A O 1
ATOM 726 N N . PHE A 1 95 ? -11.125 -22.625 -10.555 1 96.69 95 PHE A N 1
ATOM 727 C CA . PHE A 1 95 ? -11.531 -22.734 -9.156 1 96.69 95 PHE A CA 1
ATOM 728 C C . PHE A 1 95 ? -11.852 -21.359 -8.578 1 96.69 95 PHE A C 1
ATOM 730 O O . PHE A 1 95 ? -11.109 -20.406 -8.805 1 96.69 95 PHE A O 1
ATOM 737 N N . GLN A 1 96 ? -12.969 -21.312 -7.879 1 93 96 GLN A N 1
ATOM 738 C CA . GLN A 1 96 ? -13.352 -20.094 -7.191 1 93 96 GLN A CA 1
ATOM 739 C C . GLN A 1 96 ? -13.062 -20.188 -5.695 1 93 96 GLN A C 1
ATOM 741 O O . GLN A 1 96 ? -13.992 -20.219 -4.879 1 93 96 GLN A O 1
ATOM 746 N N . VAL A 1 97 ? -11.773 -20.078 -5.355 1 92.69 97 VAL A N 1
ATOM 747 C CA . VAL A 1 97 ? -11.383 -20.375 -3.982 1 92.69 97 VAL A CA 1
ATOM 748 C C . VAL A 1 97 ? -10.922 -19.109 -3.289 1 92.69 97 VAL A C 1
ATOM 750 O O . VAL A 1 97 ? -10.75 -19.078 -2.068 1 92.69 97 VAL A O 1
ATOM 753 N N . VAL A 1 98 ? -10.719 -18.125 -4.035 1 88.44 98 VAL A N 1
ATOM 754 C CA . VAL A 1 98 ? -10.367 -16.828 -3.48 1 88.44 98 VAL A CA 1
ATOM 755 C C . VAL A 1 98 ? -11.594 -15.914 -3.469 1 88.44 98 VAL A C 1
ATOM 757 O O . VAL A 1 98 ? -12.023 -15.43 -4.52 1 88.44 98 VAL A O 1
ATOM 760 N N . PHE A 1 99 ? -12.156 -15.734 -2.373 1 78.19 99 PHE A N 1
ATOM 761 C CA . PHE A 1 99 ? -13.461 -15.094 -2.252 1 78.19 99 PHE A CA 1
ATOM 762 C C . PHE A 1 99 ? -13.312 -13.578 -2.178 1 78.19 99 PHE A C 1
ATOM 764 O O . PHE A 1 99 ? -13.734 -12.953 -1.199 1 78.19 99 PHE A O 1
ATOM 771 N N . ILE A 1 100 ? -12.398 -13.062 -2.895 1 70 100 ILE A N 1
ATOM 772 C CA . ILE A 1 100 ? -12.273 -11.633 -3.145 1 70 100 ILE A CA 1
ATOM 773 C C . ILE A 1 100 ? -12.555 -11.336 -4.617 1 70 100 ILE A C 1
ATOM 775 O O . ILE A 1 100 ? -11.977 -11.969 -5.504 1 70 100 ILE A O 1
ATOM 779 N N . GLN A 1 101 ? -13.5 -10.594 -4.961 1 61.22 101 GLN A N 1
ATOM 780 C CA . GLN A 1 101 ? -13.789 -10.109 -6.309 1 61.22 101 GLN A CA 1
ATOM 781 C C . GLN A 1 101 ? -14 -11.266 -7.277 1 61.22 101 GLN A C 1
ATOM 783 O O . GLN A 1 101 ? -13.648 -11.164 -8.453 1 61.22 101 GLN A O 1
ATOM 788 N N . SER A 1 102 ? -14.477 -12.445 -6.727 1 67.31 102 SER A N 1
ATOM 789 C CA . SER A 1 102 ? -14.789 -13.617 -7.543 1 67.31 102 SER A CA 1
ATOM 790 C C . SER A 1 102 ? -13.602 -14.023 -8.406 1 67.31 102 SER A C 1
ATOM 792 O O . SER A 1 102 ? -13.742 -14.25 -9.609 1 67.31 102 SER A O 1
ATOM 794 N N . GLN A 1 103 ? -12.484 -14.141 -7.715 1 81.88 103 GLN A N 1
ATOM 795 C CA . GLN A 1 103 ? -11.266 -14.453 -8.469 1 81.88 103 GLN A CA 1
ATOM 796 C C . GLN A 1 103 ? -11.242 -15.922 -8.891 1 81.88 103 GLN A C 1
ATOM 798 O O . GLN A 1 103 ? -11.672 -16.797 -8.141 1 81.88 103 GLN A O 1
ATOM 803 N N . SER A 1 104 ? -10.773 -16.156 -10.156 1 93.31 104 SER A N 1
ATOM 804 C CA . SER A 1 104 ? -10.609 -17.5 -10.727 1 93.31 104 SER A CA 1
ATOM 805 C C . SER A 1 104 ? -9.164 -17.969 -10.609 1 93.31 104 SER A C 1
ATOM 807 O O . SER A 1 104 ? -8.234 -17.188 -10.773 1 93.31 104 SER A O 1
ATOM 809 N N . SER A 1 105 ? -9.016 -19.234 -10.273 1 97.19 105 SER A N 1
ATOM 810 C CA . SER A 1 105 ? -7.699 -19.859 -10.258 1 97.19 105 SER A CA 1
ATOM 811 C C . SER A 1 105 ? -7.664 -21.109 -11.141 1 97.19 105 SER A C 1
ATOM 813 O O . SER A 1 105 ? -8.531 -21.969 -11.031 1 97.19 105 SER A O 1
ATOM 815 N N . TRP A 1 106 ? -6.672 -21.203 -12.023 1 98.31 106 TRP A N 1
ATOM 816 C CA . TRP A 1 106 ? -6.594 -22.422 -12.844 1 98.31 106 TRP A CA 1
ATOM 817 C C . TRP A 1 106 ? -5.738 -23.484 -12.172 1 98.31 106 TRP A C 1
ATOM 819 O O . TRP A 1 106 ? -5.824 -24.656 -12.508 1 98.31 106 TRP A O 1
ATOM 829 N N . PHE A 1 107 ? -4.934 -23.125 -11.281 1 98.75 107 PHE A N 1
ATOM 830 C CA . PHE A 1 107 ? -4.035 -24.031 -10.562 1 98.75 107 PHE A CA 1
ATOM 831 C C . PHE A 1 107 ? -4.066 -23.734 -9.062 1 98.75 107 PHE A C 1
ATOM 833 O O . PHE A 1 107 ? -3.734 -22.641 -8.633 1 98.75 107 PHE A O 1
ATOM 840 N N . VAL A 1 108 ? -4.465 -24.672 -8.25 1 98.81 108 VAL A N 1
ATOM 841 C CA . VAL A 1 108 ? -4.598 -24.547 -6.797 1 98.81 108 VAL A CA 1
ATOM 842 C C . VAL A 1 108 ? -3.801 -25.641 -6.109 1 98.81 108 VAL A C 1
ATOM 844 O O . VAL A 1 108 ? -3.836 -26.797 -6.535 1 98.81 108 VAL A O 1
ATOM 847 N N . VAL A 1 109 ? -3.004 -25.297 -5.102 1 98.94 109 VAL A N 1
ATOM 848 C CA . VAL A 1 109 ? -2.373 -26.266 -4.219 1 98.94 109 VAL A CA 1
ATOM 849 C C . VAL A 1 109 ? -2.975 -26.172 -2.82 1 98.94 109 VAL A C 1
ATOM 851 O O . VAL A 1 109 ? -3.164 -25.062 -2.297 1 98.94 109 VAL A O 1
ATOM 854 N N . THR A 1 110 ? -3.355 -27.266 -2.281 1 98.88 110 THR A N 1
ATOM 855 C CA . THR A 1 110 ? -3.9 -27.344 -0.932 1 98.88 110 THR A CA 1
ATOM 856 C C . THR A 1 110 ? -3.178 -28.422 -0.123 1 98.88 110 THR A C 1
ATOM 858 O O . THR A 1 110 ? -2.365 -29.172 -0.667 1 98.88 110 THR A O 1
ATOM 861 N N . GLY A 1 111 ? -3.402 -28.406 1.211 1 98.81 111 GLY A N 1
ATOM 862 C CA . GLY A 1 111 ? -2.82 -29.438 2.051 1 98.81 111 GLY A CA 1
ATOM 863 C C . GLY A 1 111 ? -1.839 -28.891 3.074 1 98.81 111 GLY A C 1
ATOM 864 O O . GLY A 1 111 ? -2.027 -27.797 3.598 1 98.81 111 GLY A O 1
ATOM 865 N N . LYS A 1 112 ? -0.918 -29.781 3.453 1 98.81 112 LYS A N 1
ATOM 866 C CA . LYS A 1 112 ? -0.049 -29.391 4.559 1 98.81 112 LYS A CA 1
ATOM 867 C C . LYS A 1 112 ? 1.294 -30.125 4.484 1 98.81 112 LYS A C 1
ATOM 869 O O . LYS A 1 112 ? 1.398 -31.188 3.871 1 98.81 112 LYS A O 1
ATOM 874 N N . ASN A 1 113 ? 2.26 -29.578 5.074 1 98.69 113 ASN A N 1
ATOM 875 C CA . ASN A 1 113 ? 3.564 -30.203 5.266 1 98.69 113 ASN A CA 1
ATOM 876 C C . ASN A 1 113 ? 4.199 -30.594 3.936 1 98.69 113 ASN A C 1
ATOM 878 O O . ASN A 1 113 ? 4.531 -31.766 3.721 1 98.69 113 ASN A O 1
ATOM 882 N N . PHE A 1 114 ? 4.41 -29.562 3.162 1 98.75 114 PHE A N 1
ATOM 883 C CA . PHE A 1 114 ? 5 -29.906 1.878 1 98.75 114 PHE A CA 1
ATOM 884 C C . PHE A 1 114 ? 5.992 -28.844 1.425 1 98.75 114 PHE A C 1
ATOM 886 O O . PHE A 1 114 ? 6.027 -27.75 1.984 1 98.75 114 PHE A O 1
ATOM 893 N N . VAL A 1 115 ? 6.895 -29.25 0.498 1 98.81 115 VAL A N 1
ATOM 894 C CA . VAL A 1 115 ? 7.84 -28.375 -0.18 1 98.81 115 VAL A CA 1
ATOM 895 C C . VAL A 1 115 ? 7.648 -28.469 -1.691 1 98.81 115 VAL A C 1
ATOM 897 O O . VAL A 1 115 ? 7.539 -29.578 -2.236 1 98.81 115 VAL A O 1
ATOM 900 N N . ILE A 1 116 ? 7.457 -27.375 -2.307 1 98.88 116 ILE A N 1
ATOM 901 C CA . ILE A 1 116 ? 7.574 -27.266 -3.758 1 98.88 116 ILE A CA 1
ATOM 902 C C . ILE A 1 116 ? 8.828 -26.484 -4.125 1 98.88 116 ILE A C 1
ATOM 904 O O . ILE A 1 116 ? 8.953 -25.312 -3.781 1 98.88 116 ILE A O 1
ATOM 908 N N . ASP A 1 117 ? 9.75 -27.156 -4.762 1 98.88 117 ASP A N 1
ATOM 909 C CA . ASP A 1 117 ? 11.039 -26.562 -5.113 1 98.88 117 ASP A CA 1
ATOM 910 C C . ASP A 1 117 ? 11.211 -26.484 -6.629 1 98.88 117 ASP A C 1
ATOM 912 O O . ASP A 1 117 ? 11.305 -27.516 -7.305 1 98.88 117 ASP A O 1
ATOM 916 N N . GLY A 1 118 ? 11.25 -25.281 -7.184 1 98.75 118 GLY A N 1
ATOM 917 C CA . GLY A 1 118 ? 11.438 -25.078 -8.609 1 98.75 118 GLY A CA 1
ATOM 918 C C . GLY A 1 118 ? 12.898 -25.062 -9.023 1 98.75 118 GLY A C 1
ATOM 919 O O . GLY A 1 118 ? 13.203 -24.969 -10.211 1 98.75 118 GLY A O 1
ATOM 920 N N . HIS A 1 119 ? 13.773 -25.047 -8.094 1 98.25 119 HIS A N 1
ATOM 921 C CA . HIS A 1 119 ? 15.211 -25.141 -8.305 1 98.25 119 HIS A CA 1
ATOM 922 C C . HIS A 1 119 ? 15.727 -23.969 -9.125 1 98.25 119 HIS A C 1
ATOM 924 O O . HIS A 1 119 ? 16.656 -24.125 -9.93 1 98.25 119 HIS A O 1
ATOM 930 N N . GLY A 1 120 ? 15.039 -22.859 -9.062 1 97.38 120 GLY A N 1
ATOM 931 C CA . GLY A 1 120 ? 15.477 -21.625 -9.703 1 97.38 120 GLY A CA 1
ATOM 932 C C . GLY A 1 120 ? 15.078 -21.562 -11.172 1 97.38 120 GLY A C 1
ATOM 933 O O . GLY A 1 120 ? 15.25 -20.516 -11.805 1 97.38 120 GLY A O 1
ATOM 934 N N . ALA A 1 121 ? 14.477 -22.625 -11.656 1 95.12 121 ALA A N 1
ATOM 935 C CA . ALA A 1 121 ? 14.172 -22.656 -13.086 1 95.12 121 ALA A CA 1
ATOM 936 C C . ALA A 1 121 ? 12.727 -23.062 -13.328 1 95.12 121 ALA A C 1
ATOM 938 O O . ALA A 1 121 ? 12.086 -22.578 -14.266 1 95.12 121 ALA A O 1
ATOM 939 N N . GLY A 1 122 ? 12.211 -23.953 -12.492 1 98.44 122 GLY A N 1
ATOM 940 C CA . GLY A 1 122 ? 10.867 -24.484 -12.672 1 98.44 122 GLY A CA 1
ATOM 941 C C . GLY A 1 122 ? 9.789 -23.547 -12.156 1 98.44 122 GLY A C 1
ATOM 942 O O . GLY A 1 122 ? 10.086 -22.562 -11.484 1 98.44 122 GLY A O 1
ATOM 943 N N . GLY A 1 123 ? 8.508 -23.812 -12.539 1 98.62 123 GLY A N 1
ATOM 944 C CA . GLY A 1 123 ? 7.355 -23.016 -12.141 1 98.62 123 GLY A CA 1
ATOM 945 C C . GLY A 1 123 ? 6.246 -23 -13.172 1 98.62 123 GLY A C 1
ATOM 946 O O . GLY A 1 123 ? 5.785 -24.062 -13.609 1 98.62 123 GLY A O 1
ATOM 947 N N . ILE A 1 124 ? 5.809 -21.797 -13.477 1 98.88 124 ILE A N 1
ATOM 948 C CA . ILE A 1 124 ? 4.625 -21.672 -14.312 1 98.88 124 ILE A CA 1
ATOM 949 C C . ILE A 1 124 ? 4.914 -20.734 -15.484 1 98.88 124 ILE A C 1
ATOM 951 O O . ILE A 1 124 ? 5.543 -19.688 -15.305 1 98.88 124 ILE A O 1
ATOM 955 N N . ASN A 1 125 ? 4.566 -21.172 -16.625 1 98.75 125 ASN A N 1
ATOM 956 C CA . ASN A 1 125 ? 4.363 -20.266 -17.75 1 98.75 125 ASN A CA 1
ATOM 957 C C . ASN A 1 125 ? 2.883 -20 -18 1 98.75 125 ASN A C 1
ATOM 959 O O . ASN A 1 125 ? 2.152 -20.891 -18.438 1 98.75 125 ASN A O 1
ATOM 963 N N . GLY A 1 126 ? 2.459 -18.75 -17.75 1 98.69 126 GLY A N 1
ATOM 964 C CA . GLY A 1 126 ? 1.048 -18.406 -17.844 1 98.69 126 GLY A CA 1
ATOM 965 C C . GLY A 1 126 ? 0.63 -18 -19.25 1 98.69 126 GLY A C 1
ATOM 966 O O . GLY A 1 126 ? -0.562 -17.844 -19.531 1 98.69 126 GLY A O 1
ATOM 967 N N . ASN A 1 127 ? 1.61 -17.812 -20.062 1 98.38 127 ASN A N 1
ATOM 968 C CA . ASN A 1 127 ? 1.309 -17.344 -21.422 1 98.38 127 ASN A CA 1
ATOM 969 C C . ASN A 1 127 ? 0.428 -16.109 -21.391 1 98.38 127 ASN A C 1
ATOM 971 O O . ASN A 1 127 ? -0.57 -16.031 -22.109 1 98.38 127 ASN A O 1
ATOM 975 N N . GLY A 1 128 ? 0.809 -15.117 -20.672 1 98.06 128 GLY A N 1
ATOM 976 C CA . GLY A 1 128 ? -0.026 -13.992 -20.297 1 98.06 128 GLY A CA 1
ATOM 977 C C . GLY A 1 128 ? -0.273 -13.023 -21.438 1 98.06 128 GLY A C 1
ATOM 978 O O . GLY A 1 128 ? -1.237 -12.258 -21.406 1 98.06 128 GLY A O 1
ATOM 979 N N . GLN A 1 129 ? 0.577 -13.016 -22.5 1 97.31 129 GLN A N 1
ATOM 980 C CA . GLN A 1 129 ? 0.458 -12.023 -23.578 1 97.31 129 GLN A CA 1
ATOM 981 C C . GLN A 1 129 ? -0.922 -12.078 -24.219 1 97.31 129 GLN A C 1
ATOM 983 O O . GLN A 1 129 ? -1.529 -11.039 -24.484 1 97.31 129 GLN A O 1
ATOM 988 N N . ALA A 1 130 ? -1.381 -13.32 -24.422 1 95.94 130 ALA A N 1
ATOM 989 C CA . ALA A 1 130 ? -2.689 -13.484 -25.047 1 95.94 130 ALA A CA 1
ATOM 990 C C . ALA A 1 130 ? -3.785 -12.828 -24.219 1 95.94 130 ALA A C 1
ATOM 992 O O . ALA A 1 130 ? -4.715 -12.227 -24.766 1 95.94 130 ALA A O 1
ATOM 993 N N . TRP A 1 131 ? -3.676 -12.93 -22.938 1 96.06 131 TRP A N 1
ATOM 994 C CA . TRP A 1 131 ? -4.641 -12.359 -22 1 96.06 131 TRP A CA 1
ATOM 995 C C . TRP A 1 131 ? -4.559 -10.836 -22 1 96.06 131 TRP A C 1
ATOM 997 O O . TRP A 1 131 ? -5.582 -10.156 -22.109 1 96.06 131 TRP A O 1
ATOM 1007 N N . TRP A 1 132 ? -3.383 -10.312 -21.891 1 95.25 132 TRP A N 1
ATOM 1008 C CA . TRP A 1 132 ? -3.189 -8.867 -21.828 1 95.25 132 TRP A CA 1
ATOM 1009 C C . TRP A 1 132 ? -3.678 -8.188 -23.094 1 95.25 132 TRP A C 1
ATOM 1011 O O . TRP A 1 132 ? -4.328 -7.141 -23.047 1 95.25 132 TRP A O 1
ATOM 1021 N N . ASN A 1 133 ? -3.371 -8.805 -24.297 1 94.5 133 ASN A N 1
ATOM 1022 C CA . ASN A 1 133 ? -3.875 -8.289 -25.562 1 94.5 133 ASN A CA 1
ATOM 1023 C C . ASN A 1 133 ? -5.398 -8.227 -25.578 1 94.5 133 ASN A C 1
ATOM 1025 O O . ASN A 1 133 ? -5.98 -7.227 -26 1 94.5 133 ASN A O 1
ATOM 1029 N N . LEU A 1 134 ? -5.996 -9.336 -25.141 1 93.44 134 LEU A N 1
ATOM 1030 C CA . LEU A 1 134 ? -7.449 -9.445 -25.156 1 93.44 134 LEU A CA 1
ATOM 1031 C C . LEU A 1 134 ? -8.086 -8.352 -24.312 1 93.44 134 LEU A C 1
ATOM 1033 O O . LEU A 1 134 ? -9.023 -7.684 -24.75 1 93.44 134 LEU A O 1
ATOM 1037 N N . PHE A 1 135 ? -7.559 -8.086 -23.156 1 91.75 135 PHE A N 1
ATOM 1038 C CA . PHE A 1 135 ? -8.188 -7.176 -22.203 1 91.75 135 PHE A CA 1
ATOM 1039 C C . PHE A 1 135 ? -7.77 -5.734 -22.469 1 91.75 135 PHE A C 1
ATOM 1041 O O . PHE A 1 135 ? -8.398 -4.797 -21.984 1 91.75 135 PHE A O 1
ATOM 1048 N N . ALA A 1 136 ? -6.781 -5.535 -23.219 1 89.38 136 ALA A N 1
ATOM 1049 C CA . ALA A 1 136 ? -6.387 -4.195 -23.641 1 89.38 136 ALA A CA 1
ATOM 1050 C C . ALA A 1 136 ? -7.234 -3.721 -24.812 1 89.38 136 ALA A C 1
ATOM 1052 O O . ALA A 1 136 ? -7.258 -2.527 -25.125 1 89.38 136 ALA A O 1
ATOM 1053 N N . THR A 1 137 ? -7.891 -4.574 -25.516 1 88.31 137 THR A N 1
ATOM 1054 C CA . THR A 1 137 ? -8.562 -4.215 -26.75 1 88.31 137 THR A CA 1
ATOM 1055 C C . THR A 1 137 ? -10.062 -4.453 -26.656 1 88.31 137 THR A C 1
ATOM 1057 O O . THR A 1 137 ? -10.867 -3.568 -26.953 1 88.31 137 THR A O 1
ATOM 1060 N N . THR A 1 138 ? -10.438 -5.578 -26.219 1 82 138 THR A N 1
ATOM 1061 C CA . THR A 1 138 ? -11.805 -6.02 -26.438 1 82 138 THR A CA 1
ATOM 1062 C C . THR A 1 138 ? -12.586 -6.051 -25.125 1 82 138 THR A C 1
ATOM 1064 O O . THR A 1 138 ? -13.82 -6.02 -25.125 1 82 138 THR A O 1
ATOM 1067 N N . ARG A 1 139 ? -11.93 -6.195 -24.094 1 78.19 139 ARG A N 1
ATOM 1068 C CA . ARG A 1 139 ? -12.602 -6.391 -22.812 1 78.19 139 ARG A CA 1
ATOM 1069 C C . ARG A 1 139 ? -12.234 -5.289 -21.828 1 78.19 139 ARG A C 1
ATOM 1071 O O . ARG A 1 139 ? -11.117 -4.773 -21.859 1 78.19 139 ARG A O 1
ATOM 1078 N N . PRO A 1 140 ? -13.203 -5.008 -21 1 71.06 140 PRO A N 1
ATOM 1079 C CA . PRO A 1 140 ? -12.914 -3.979 -20 1 71.06 140 PRO A CA 1
ATOM 1080 C C . PRO A 1 140 ? -12.008 -4.48 -18.891 1 71.06 140 PRO A C 1
ATOM 1082 O O . PRO A 1 140 ? 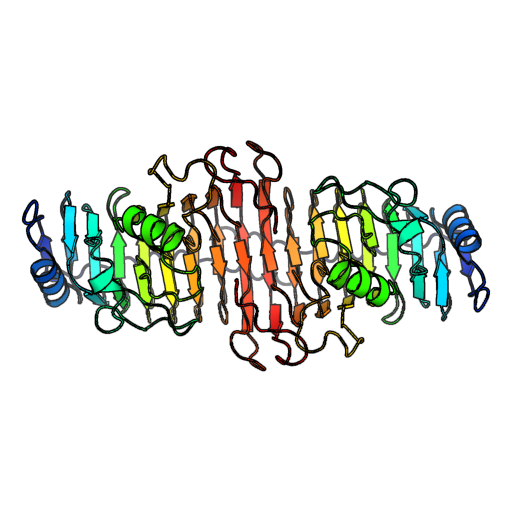-12.039 -5.664 -18.547 1 71.06 140 PRO A O 1
ATOM 1085 N N . ARG A 1 141 ? -11.172 -3.529 -18.469 1 66.06 141 ARG A N 1
ATOM 1086 C CA . ARG A 1 141 ? -10.367 -3.783 -17.281 1 66.06 141 ARG A CA 1
ATOM 1087 C C . ARG A 1 141 ? -11.242 -3.801 -16.016 1 66.06 141 ARG A C 1
ATOM 1089 O O . ARG A 1 141 ? -11.898 -2.811 -15.703 1 66.06 141 ARG A O 1
ATOM 1096 N N . LEU A 1 142 ? -11.5 -4.992 -15.469 1 62.38 142 LEU A N 1
ATOM 1097 C CA . LEU A 1 142 ? -12.18 -5.074 -14.18 1 62.38 142 LEU A CA 1
ATOM 1098 C C . LEU A 1 142 ? -11.406 -5.957 -13.211 1 62.38 142 LEU A C 1
ATOM 1100 O O . LEU A 1 142 ? -10.688 -6.863 -13.633 1 62.38 142 LEU A O 1
ATOM 1104 N N . ASP A 1 143 ? -11.539 -5.566 -11.938 1 58.94 143 ASP A N 1
ATOM 1105 C CA . ASP A 1 143 ? -11.094 -6.504 -10.914 1 58.94 143 ASP A CA 1
ATOM 1106 C C . ASP A 1 143 ? -11.953 -7.766 -10.914 1 58.94 143 ASP A C 1
ATOM 1108 O O . ASP A 1 143 ? -13.172 -7.688 -11.086 1 58.94 143 ASP A O 1
ATOM 1112 N N . GLY A 1 144 ? -11.453 -8.898 -11.18 1 61.81 144 GLY A N 1
ATOM 1113 C CA . GLY A 1 144 ? -12.203 -10.148 -11.234 1 61.81 144 GLY A CA 1
ATOM 1114 C C . GLY A 1 144 ? -12.781 -10.43 -12.609 1 61.81 144 GLY A C 1
ATOM 1115 O O . GLY A 1 144 ? -13.922 -10.891 -12.719 1 61.81 144 GLY A O 1
ATOM 1116 N N . ASP A 1 145 ? -12.156 -10.016 -13.547 1 68.31 145 ASP A N 1
ATOM 1117 C CA . ASP A 1 145 ? -12.641 -10.125 -14.922 1 68.31 145 ASP A CA 1
ATOM 1118 C C . ASP A 1 145 ? -12.562 -11.57 -15.414 1 68.31 145 ASP A C 1
ATOM 1120 O O . ASP A 1 145 ? -12.867 -11.852 -16.578 1 68.31 145 ASP A O 1
ATOM 1124 N N . GLY A 1 146 ? -12.172 -12.469 -14.531 1 86.12 146 GLY A N 1
ATOM 1125 C CA . GLY A 1 146 ? -12.227 -13.883 -14.875 1 86.12 146 GLY A CA 1
ATOM 1126 C C . GLY A 1 146 ? -10.875 -14.453 -15.273 1 86.12 146 GLY A C 1
ATOM 1127 O O . GLY A 1 146 ? -10.711 -15.672 -15.359 1 86.12 146 GLY A O 1
ATOM 1128 N N . ARG A 1 147 ? -9.789 -13.625 -15.555 1 93.81 147 ARG A N 1
ATOM 1129 C CA . ARG A 1 147 ? -8.453 -14.156 -15.812 1 93.81 147 ARG A CA 1
ATOM 1130 C C . ARG A 1 147 ? -7.961 -14.992 -14.633 1 93.81 147 ARG A C 1
ATOM 1132 O O . ARG A 1 147 ? -8.156 -14.625 -13.477 1 93.81 147 ARG A O 1
ATOM 1139 N N . PRO A 1 148 ? -7.41 -16 -14.883 1 96.5 148 PRO A N 1
ATOM 1140 C CA . PRO A 1 148 ? -7.047 -16.891 -13.781 1 96.5 148 PRO A CA 1
ATOM 1141 C C . PRO A 1 148 ? -5.777 -16.469 -13.062 1 96.5 148 PRO A C 1
ATOM 1143 O O . PRO A 1 148 ? -4.832 -15.984 -13.703 1 96.5 148 PRO A O 1
ATOM 1146 N N . ILE A 1 149 ? -5.793 -16.656 -11.719 1 97.12 149 ILE A N 1
ATOM 1147 C CA . ILE A 1 149 ? -4.578 -16.578 -10.922 1 97.12 149 ILE A CA 1
ATOM 1148 C C . ILE A 1 149 ? -3.646 -17.734 -11.297 1 97.12 149 ILE A C 1
ATOM 1150 O O . ILE A 1 149 ? -4.094 -18.859 -11.469 1 97.12 149 ILE A O 1
ATOM 1154 N N . ALA A 1 150 ? -2.361 -17.422 -11.398 1 98.5 150 ALA A N 1
ATOM 1155 C CA . ALA A 1 150 ? -1.42 -18.406 -11.922 1 98.5 150 ALA A CA 1
ATOM 1156 C C . ALA A 1 150 ? -1.115 -19.484 -10.883 1 98.5 150 ALA A C 1
ATOM 1158 O O . ALA A 1 150 ? -1.071 -20.672 -11.211 1 98.5 150 ALA A O 1
ATOM 1159 N N . PHE A 1 151 ? -0.85 -19.125 -9.688 1 98.81 151 PHE A N 1
ATOM 1160 C CA . PHE A 1 151 ? -0.502 -20.062 -8.617 1 98.81 151 PHE A CA 1
ATOM 1161 C C . PHE A 1 151 ? -1.211 -19.688 -7.324 1 98.81 151 PHE A C 1
ATOM 1163 O O . PHE A 1 151 ? -0.919 -18.656 -6.727 1 98.81 151 PHE A O 1
ATOM 1170 N N . THR A 1 152 ? -2.113 -20.5 -6.852 1 98.62 152 THR A N 1
ATOM 1171 C CA . THR A 1 152 ? -2.896 -20.219 -5.652 1 98.62 152 THR A CA 1
ATOM 1172 C C . THR A 1 152 ? -2.652 -21.297 -4.586 1 98.62 152 THR A C 1
ATOM 1174 O O . THR A 1 152 ? -2.869 -22.484 -4.828 1 98.62 152 THR A O 1
ATOM 1177 N N . LEU A 1 153 ? -2.141 -20.891 -3.428 1 98.88 153 LEU A N 1
ATOM 1178 C CA . LEU A 1 153 ? -2.236 -21.703 -2.227 1 98.88 153 LEU A CA 1
ATOM 1179 C C . LEU A 1 153 ? -3.555 -21.453 -1.501 1 98.88 153 LEU A C 1
ATOM 1181 O O . LEU A 1 153 ? -3.896 -20.312 -1.201 1 98.88 153 LEU A O 1
ATOM 1185 N N . TRP A 1 154 ? -4.285 -22.5 -1.321 1 98.5 154 TRP A N 1
ATOM 1186 C CA . TRP A 1 154 ? -5.578 -22.391 -0.656 1 98.5 154 TRP A CA 1
ATOM 1187 C C . TRP A 1 154 ? -5.711 -23.422 0.452 1 98.5 154 TRP A C 1
ATOM 1189 O O . TRP A 1 154 ? -5.578 -24.625 0.206 1 98.5 154 TRP A O 1
ATOM 1199 N N . ARG A 1 155 ? -5.871 -22.969 1.684 1 98.62 155 ARG A N 1
ATOM 1200 C CA . ARG A 1 155 ? -6 -23.859 2.84 1 98.62 155 ARG A CA 1
ATOM 1201 C C . ARG A 1 155 ? -4.758 -24.719 3.002 1 98.62 155 ARG A C 1
ATOM 1203 O O . ARG A 1 155 ? -4.863 -25.953 3.1 1 98.62 155 ARG A O 1
ATOM 1210 N N . VAL A 1 156 ? -3.672 -24.047 3.08 1 98.81 156 VAL A N 1
ATOM 1211 C CA . VAL A 1 156 ? -2.363 -24.672 3.223 1 98.81 156 VAL A CA 1
ATOM 1212 C C . VAL A 1 156 ? -1.797 -24.375 4.609 1 98.81 156 VAL A C 1
ATOM 1214 O O . VAL A 1 156 ? -1.934 -23.25 5.117 1 98.81 156 VAL A O 1
ATOM 1217 N N . SER A 1 157 ? -1.21 -25.375 5.191 1 98.69 157 SER A N 1
ATOM 1218 C CA . SER A 1 157 ? -0.507 -25.188 6.453 1 98.69 157 SER A CA 1
ATOM 1219 C C . SER A 1 157 ? 0.891 -25.797 6.41 1 98.69 157 SER A C 1
ATOM 1221 O O . SER A 1 157 ? 1.061 -26.938 6.008 1 98.69 157 SER A O 1
ATOM 1223 N N . ASN A 1 158 ? 1.888 -25.031 6.793 1 98.69 158 ASN A N 1
ATOM 1224 C CA . ASN A 1 158 ? 3.273 -25.469 6.891 1 98.69 158 ASN A CA 1
ATOM 1225 C C . ASN A 1 158 ? 3.822 -25.906 5.531 1 98.69 158 ASN A C 1
ATOM 1227 O O . ASN A 1 158 ? 4.066 -27.094 5.301 1 98.69 158 ASN A O 1
ATOM 1231 N N . ALA A 1 159 ? 4.16 -24.984 4.746 1 98.88 159 ALA A N 1
ATOM 1232 C CA . ALA A 1 159 ? 4.641 -25.266 3.396 1 98.88 159 ALA A CA 1
ATOM 1233 C C . ALA A 1 159 ? 5.781 -24.328 3.012 1 98.88 159 ALA A C 1
ATOM 1235 O O . ALA A 1 159 ? 5.906 -23.234 3.564 1 98.88 159 ALA A O 1
ATOM 1236 N N . VAL A 1 160 ? 6.625 -24.812 2.139 1 98.88 160 VAL A N 1
ATOM 1237 C CA . VAL A 1 160 ? 7.711 -24.016 1.569 1 98.88 160 VAL A CA 1
ATOM 1238 C C . VAL A 1 160 ? 7.613 -24.031 0.046 1 98.88 160 VAL A C 1
ATOM 1240 O O . VAL A 1 160 ? 7.516 -25.094 -0.568 1 98.88 160 VAL A O 1
ATOM 1243 N N . ILE A 1 161 ? 7.539 -22.922 -0.552 1 98.94 161 ILE A N 1
ATOM 1244 C CA . ILE A 1 161 ? 7.688 -22.734 -1.989 1 98.94 161 ILE A CA 1
ATOM 1245 C C . ILE A 1 161 ? 9.023 -22.047 -2.281 1 98.94 161 ILE A C 1
ATOM 1247 O O . ILE A 1 161 ? 9.273 -20.938 -1.814 1 98.94 161 ILE A O 1
ATOM 1251 N N . ARG A 1 162 ? 9.914 -22.656 -3 1 98.69 162 ARG A N 1
ATOM 1252 C CA . ARG A 1 162 ? 11.219 -22.031 -3.182 1 98.69 162 ARG A CA 1
ATOM 1253 C C . ARG A 1 162 ? 11.719 -22.219 -4.609 1 98.69 162 ARG A C 1
ATOM 1255 O O . ARG A 1 162 ? 11.359 -23.188 -5.277 1 98.69 162 ARG A O 1
ATOM 1262 N N . GLY A 1 163 ? 12.57 -21.312 -5.066 1 98.69 163 GLY A N 1
ATOM 1263 C CA . GLY A 1 163 ? 13.141 -21.391 -6.402 1 98.69 163 GLY A CA 1
ATOM 1264 C C . GLY A 1 163 ? 12.094 -21.469 -7.496 1 98.69 163 GLY A C 1
ATOM 1265 O O . GLY A 1 163 ? 12.281 -22.156 -8.5 1 98.69 163 GLY A O 1
ATOM 1266 N N . PHE A 1 164 ? 11.008 -20.812 -7.344 1 98.56 164 PHE A N 1
ATOM 1267 C CA . PHE A 1 164 ? 9.805 -20.969 -8.148 1 98.56 164 PHE A CA 1
ATOM 1268 C C . PHE A 1 164 ? 9.578 -19.75 -9.039 1 98.56 164 PHE A C 1
ATOM 1270 O O . PHE A 1 164 ? 9.562 -18.625 -8.555 1 98.56 164 PHE A O 1
ATOM 1277 N N . ASN A 1 165 ? 9.414 -20 -10.398 1 98.25 165 ASN A N 1
ATOM 1278 C CA . ASN A 1 165 ? 9.242 -18.906 -11.359 1 98.25 165 ASN A CA 1
ATOM 1279 C C . ASN A 1 165 ? 7.816 -18.859 -11.906 1 98.25 165 ASN A C 1
ATOM 1281 O O . ASN A 1 165 ? 7.262 -19.906 -12.281 1 98.25 165 ASN A O 1
ATOM 1285 N N . VAL A 1 166 ? 7.195 -17.641 -11.898 1 98.88 166 VAL A N 1
ATOM 1286 C CA . VAL A 1 166 ? 5.949 -17.438 -12.633 1 98.88 166 VAL A CA 1
ATOM 1287 C C . VAL A 1 166 ? 6.18 -16.453 -13.773 1 98.88 166 VAL A C 1
ATOM 1289 O O . VAL A 1 166 ? 6.352 -15.25 -13.555 1 98.88 166 VAL A O 1
ATOM 1292 N N . GLN A 1 167 ? 6.191 -17.047 -14.961 1 98.69 167 GLN A N 1
ATOM 1293 C CA . GLN A 1 167 ? 6.383 -16.25 -16.156 1 98.69 167 GLN A CA 1
ATOM 1294 C C . GLN A 1 167 ? 5.043 -15.914 -16.812 1 98.69 167 GLN A C 1
ATOM 1296 O O . GLN A 1 167 ? 4.195 -16.781 -16.984 1 98.69 167 GLN A O 1
ATOM 1301 N N . SER A 1 168 ? 4.773 -14.641 -17.125 1 98.56 168 SER A N 1
ATOM 1302 C CA . SER A 1 168 ? 3.645 -14.133 -17.906 1 98.56 168 SER A CA 1
ATOM 1303 C C . SER A 1 168 ? 2.314 -14.586 -17.312 1 98.56 168 SER A C 1
ATOM 1305 O O . SER A 1 168 ? 1.494 -15.188 -18 1 98.56 168 SER A O 1
ATOM 1307 N N . PRO A 1 169 ? 2.117 -14.242 -16.062 1 98.44 169 PRO A N 1
ATOM 1308 C CA . PRO A 1 169 ? 0.802 -14.562 -15.5 1 98.44 169 PRO A CA 1
ATOM 1309 C C . PRO A 1 169 ? -0.328 -13.781 -16.172 1 98.44 169 PRO A C 1
ATOM 1311 O O . PRO A 1 169 ? -0.16 -12.609 -16.5 1 98.44 169 PRO A O 1
ATOM 1314 N N . PRO A 1 170 ? -1.453 -14.461 -16.422 1 97 170 PRO A N 1
ATOM 1315 C CA . PRO A 1 170 ? -2.59 -13.734 -16.984 1 97 170 PRO A CA 1
ATOM 1316 C C . PRO A 1 170 ? -3.086 -12.609 -16.078 1 97 170 PRO A C 1
ATOM 1318 O O . PRO A 1 170 ? -3.572 -11.586 -16.562 1 97 170 PRO A O 1
ATOM 1321 N N . PHE A 1 171 ? -3.062 -12.852 -14.828 1 94.88 171 PHE A N 1
ATOM 1322 C CA . PHE A 1 171 ? -3.578 -12.031 -13.742 1 94.88 171 PHE A CA 1
ATOM 1323 C C . PHE A 1 171 ? -2.602 -12.008 -12.57 1 94.88 171 PHE A C 1
ATOM 1325 O O . PHE A 1 171 ? -1.412 -11.734 -12.758 1 94.88 171 PHE A O 1
ATOM 1332 N N . TRP A 1 172 ? -3.105 -12.219 -11.352 1 95.56 172 TRP A N 1
ATOM 1333 C CA . TRP A 1 172 ? -2.211 -12.305 -10.195 1 95.56 172 TRP A CA 1
ATOM 1334 C C . TRP A 1 172 ? -1.285 -13.508 -10.32 1 95.56 172 TRP A C 1
ATOM 1336 O O . TRP A 1 172 ? -1.709 -14.586 -10.75 1 95.56 172 TRP A O 1
ATOM 1346 N N . ALA A 1 173 ? -0.008 -13.305 -9.938 1 98.44 173 ALA A N 1
ATOM 1347 C CA . ALA A 1 173 ? 0.955 -14.398 -10.055 1 98.44 173 ALA A CA 1
ATOM 1348 C C . ALA A 1 173 ? 0.796 -15.391 -8.906 1 98.44 173 ALA A C 1
ATOM 1350 O O . ALA A 1 173 ? 0.56 -16.578 -9.141 1 98.44 173 ALA A O 1
ATOM 1351 N N . HIS A 1 174 ? 0.895 -14.922 -7.668 1 98.62 174 HIS A N 1
ATOM 1352 C CA . HIS A 1 174 ? 0.75 -15.758 -6.484 1 98.62 174 HIS A CA 1
ATOM 1353 C C . HIS A 1 174 ? -0.397 -15.281 -5.602 1 98.62 174 HIS A C 1
ATOM 1355 O O . HIS A 1 174 ? -0.604 -14.078 -5.449 1 98.62 174 HIS A O 1
ATOM 1361 N N . THR A 1 175 ? -1.098 -16.203 -5.07 1 97.38 175 THR A N 1
ATOM 1362 C CA . THR A 1 175 ? -2.074 -15.898 -4.031 1 97.38 175 THR A CA 1
ATOM 1363 C C . THR A 1 175 ? -2.002 -16.922 -2.906 1 97.38 175 THR A C 1
ATOM 1365 O O . THR A 1 175 ? -1.922 -18.125 -3.16 1 97.38 175 THR A O 1
ATOM 1368 N N . VAL A 1 176 ? -1.913 -16.469 -1.713 1 98.06 176 VAL A N 1
ATOM 1369 C CA . VAL A 1 176 ? -2.043 -17.312 -0.523 1 98.06 176 VAL A CA 1
ATOM 1370 C C . VAL A 1 176 ? -3.34 -16.969 0.21 1 98.06 176 VAL A C 1
ATOM 1372 O O . VAL A 1 176 ? -3.486 -15.859 0.736 1 98.06 176 VAL A O 1
ATOM 1375 N N . ALA A 1 177 ? -4.219 -17.891 0.17 1 96.19 177 ALA A N 1
ATOM 1376 C CA . ALA A 1 177 ? -5.531 -17.641 0.767 1 96.19 177 ALA A CA 1
ATOM 1377 C C . ALA A 1 177 ? -5.848 -18.672 1.839 1 96.19 177 ALA A C 1
ATOM 1379 O O . ALA A 1 177 ? -5.547 -19.859 1.675 1 96.19 177 ALA A O 1
ATOM 1380 N N . GLU A 1 178 ? -6.414 -18.219 2.947 1 96.94 178 GLU A N 1
ATOM 1381 C CA . GLU A 1 178 ? -6.875 -19.078 4.031 1 96.94 178 GLU A CA 1
ATOM 1382 C C . GLU A 1 178 ? -5.801 -20.094 4.434 1 96.94 178 GLU A C 1
ATOM 1384 O O . GLU A 1 178 ? -6.074 -21.281 4.559 1 96.94 178 GLU A O 1
ATOM 1389 N N . SER A 1 179 ? -4.586 -19.578 4.633 1 98.69 179 SER A N 1
ATOM 1390 C CA . SER A 1 179 ? -3.42 -20.438 4.848 1 98.69 179 SER A CA 1
ATOM 1391 C C . SER A 1 179 ? -2.543 -19.891 5.973 1 98.69 179 SER A C 1
ATOM 1393 O O . SER A 1 179 ? -2.717 -18.75 6.41 1 98.69 179 SER A O 1
ATOM 1395 N N . ALA A 1 180 ? -1.68 -20.75 6.461 1 98.75 180 ALA A N 1
ATOM 1396 C CA . ALA A 1 180 ? -0.792 -20.328 7.543 1 98.75 180 ALA A CA 1
ATOM 1397 C C . ALA A 1 180 ? 0.55 -21.047 7.465 1 98.75 180 ALA A C 1
ATOM 1399 O O . ALA A 1 180 ? 0.628 -22.172 6.969 1 98.75 180 ALA A O 1
ATOM 1400 N N . ASP A 1 181 ? 1.575 -20.438 7.969 1 98.81 181 ASP A N 1
ATOM 1401 C CA . ASP A 1 181 ? 2.906 -21.016 8.094 1 98.81 181 ASP A CA 1
ATOM 1402 C C . ASP A 1 181 ? 3.471 -21.391 6.727 1 98.81 181 ASP A C 1
ATOM 1404 O O . ASP A 1 181 ? 3.83 -22.547 6.496 1 98.81 181 ASP A O 1
ATOM 1408 N N . VAL A 1 182 ? 3.574 -20.375 5.918 1 98.94 182 VAL A N 1
ATOM 1409 C CA . VAL A 1 182 ? 4.098 -20.594 4.57 1 98.94 182 VAL A CA 1
ATOM 1410 C C . VAL A 1 182 ? 5.359 -19.766 4.371 1 98.94 182 VAL A C 1
ATOM 1412 O O . VAL A 1 182 ? 5.414 -18.594 4.77 1 98.94 182 VAL A O 1
ATOM 1415 N N . LEU A 1 183 ? 6.367 -20.375 3.838 1 98.88 183 LEU A N 1
ATOM 1416 C CA . LEU A 1 183 ? 7.59 -19.688 3.432 1 98.88 183 LEU A CA 1
ATOM 1417 C C . LEU A 1 183 ? 7.727 -19.672 1.914 1 98.88 183 LEU A C 1
ATOM 1419 O O 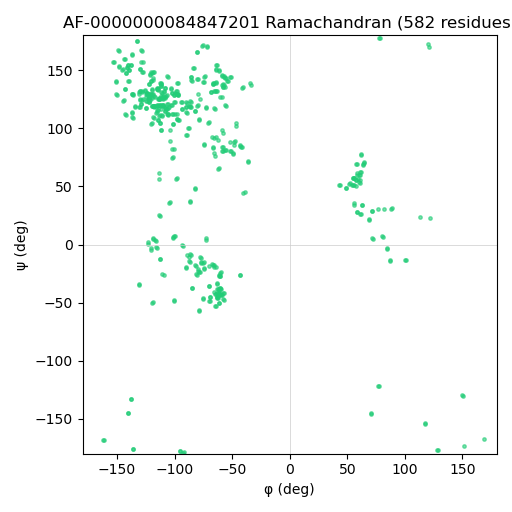. LEU A 1 183 ? 7.684 -20.719 1.272 1 98.88 183 LEU A O 1
ATOM 1423 N N . TYR A 1 184 ? 7.781 -18.484 1.354 1 98.88 184 TYR A N 1
ATOM 1424 C CA . TYR A 1 184 ? 8.234 -18.281 -0.016 1 98.88 184 TYR A CA 1
ATOM 1425 C C . TYR A 1 184 ? 9.688 -17.812 -0.045 1 98.88 184 TYR A C 1
ATOM 1427 O O . TYR A 1 184 ? 10.062 -16.875 0.654 1 98.88 184 TYR A O 1
ATOM 1435 N N . GLU A 1 185 ? 10.492 -18.453 -0.841 1 98.75 185 GLU A N 1
ATOM 1436 C CA . GLU A 1 185 ? 11.891 -18.047 -0.888 1 98.75 185 GLU A CA 1
ATOM 1437 C C . GLU A 1 185 ? 12.453 -18.156 -2.303 1 98.75 185 GLU A C 1
ATOM 1439 O O . GLU A 1 185 ? 12.258 -19.188 -2.975 1 98.75 185 GLU A O 1
ATOM 1444 N N . ASN A 1 186 ? 13.172 -17.125 -2.754 1 98.75 186 ASN A N 1
ATOM 1445 C CA . ASN A 1 186 ? 13.789 -17.078 -4.074 1 98.75 186 ASN A CA 1
ATOM 1446 C C . ASN A 1 186 ? 12.758 -17.25 -5.184 1 98.75 186 ASN A C 1
ATOM 1448 O O . ASN A 1 186 ? 12.805 -18.219 -5.941 1 98.75 186 ASN A O 1
ATOM 1452 N N . ILE A 1 187 ? 11.93 -16.234 -5.324 1 98.88 187 ILE A N 1
ATOM 1453 C CA . ILE A 1 187 ? 10.805 -16.281 -6.258 1 98.88 187 ILE A CA 1
ATOM 1454 C C . ILE A 1 187 ? 11.008 -15.25 -7.363 1 98.88 187 ILE A C 1
ATOM 1456 O O . ILE A 1 187 ? 11.406 -14.109 -7.094 1 98.88 187 ILE A O 1
ATOM 1460 N N . LEU A 1 188 ? 10.82 -15.625 -8.578 1 98.75 188 LEU A N 1
ATOM 1461 C CA . LEU A 1 188 ? 10.82 -14.719 -9.727 1 98.75 188 LEU A CA 1
ATOM 1462 C C . LEU A 1 188 ? 9.43 -14.625 -10.352 1 98.75 188 LEU A C 1
ATOM 1464 O O . LEU A 1 188 ? 8.781 -15.648 -10.57 1 98.75 188 LEU A O 1
ATOM 1468 N N . VAL A 1 189 ? 8.898 -13.406 -10.508 1 98.81 189 VAL A N 1
ATOM 1469 C CA . VAL A 1 189 ? 7.68 -13.133 -11.258 1 98.81 189 VAL A CA 1
ATOM 1470 C C . VAL A 1 189 ? 7.973 -12.141 -12.383 1 98.81 189 VAL A C 1
ATOM 1472 O O . VAL A 1 189 ? 8.586 -11.102 -12.148 1 98.81 189 VAL A O 1
ATOM 1475 N N . ASN A 1 190 ? 7.57 -12.484 -13.617 1 98.44 190 ASN A N 1
ATOM 1476 C CA . ASN A 1 190 ? 7.809 -11.555 -14.719 1 98.44 190 ASN A CA 1
ATOM 1477 C C . ASN A 1 190 ? 6.586 -11.43 -15.625 1 98.44 190 ASN A C 1
ATOM 1479 O O . ASN A 1 190 ? 6.203 -12.398 -16.281 1 98.44 190 ASN A O 1
ATOM 1483 N N . ALA A 1 191 ? 5.957 -10.312 -15.562 1 97.81 191 ALA A N 1
ATOM 1484 C CA . ALA A 1 191 ? 4.922 -9.906 -16.516 1 97.81 191 ALA A CA 1
ATOM 1485 C C . ALA A 1 191 ? 5.398 -8.742 -17.375 1 97.81 191 ALA A C 1
ATOM 1487 O O . ALA A 1 191 ? 5.367 -7.586 -16.938 1 97.81 191 ALA A O 1
ATOM 1488 N N . THR A 1 192 ? 5.855 -9.008 -18.562 1 95.88 192 THR A N 1
ATOM 1489 C CA . THR A 1 192 ? 6.359 -8 -19.484 1 95.88 192 THR A CA 1
ATOM 1490 C C . THR A 1 192 ? 5.672 -8.133 -20.844 1 95.88 192 THR A C 1
ATOM 1492 O O . THR A 1 192 ? 5.672 -9.203 -21.453 1 95.88 192 THR A O 1
ATOM 1495 N N . ASN A 1 193 ? 5.102 -7.094 -21.266 1 95.88 193 ASN A N 1
ATOM 1496 C CA . ASN A 1 193 ? 4.5 -7.066 -22.594 1 95.88 193 ASN A CA 1
ATOM 1497 C C . ASN A 1 193 ? 5.551 -7.219 -23.688 1 95.88 193 ASN A C 1
ATOM 1499 O O . ASN A 1 193 ? 6.578 -6.543 -23.672 1 95.88 193 ASN A O 1
ATOM 1503 N N . THR A 1 194 ? 5.309 -8.07 -24.594 1 94.56 194 THR A N 1
ATOM 1504 C CA . THR A 1 194 ? 6.242 -8.266 -25.703 1 94.56 194 THR A CA 1
ATOM 1505 C C . THR A 1 194 ? 5.602 -7.875 -27.031 1 94.56 194 THR A C 1
ATOM 1507 O O . THR A 1 194 ? 6.223 -8 -28.078 1 94.56 194 THR A O 1
ATOM 1510 N N . ASP A 1 195 ? 4.352 -7.492 -27.031 1 95.19 195 ASP A N 1
ATOM 1511 C CA . ASP A 1 195 ? 3.66 -7.023 -28.234 1 95.19 195 ASP A CA 1
ATOM 1512 C C . ASP A 1 195 ? 3.975 -5.555 -28.5 1 95.19 195 ASP A C 1
ATOM 1514 O O . ASP A 1 195 ? 3.553 -4.672 -27.75 1 95.19 195 ASP A O 1
ATOM 1518 N N . PRO A 1 196 ? 4.645 -5.203 -29.594 1 93.25 196 PRO A N 1
ATOM 1519 C CA . PRO A 1 196 ? 5.074 -3.83 -29.875 1 93.25 196 PRO A CA 1
ATOM 1520 C C . PRO A 1 196 ? 3.902 -2.875 -30.094 1 93.25 196 PRO A C 1
ATOM 1522 O O . PRO A 1 196 ? 4.059 -1.659 -29.953 1 93.25 196 PRO A O 1
ATOM 1525 N N . THR A 1 197 ? 2.707 -3.439 -30.375 1 92.69 197 THR A N 1
ATOM 1526 C CA . THR A 1 197 ? 1.521 -2.619 -30.594 1 92.69 197 THR A CA 1
ATOM 1527 C C . THR A 1 197 ? 1.197 -1.8 -29.344 1 92.69 197 THR A C 1
ATOM 1529 O O . THR A 1 197 ? 0.628 -0.71 -29.438 1 92.69 197 THR A O 1
ATOM 1532 N N . PHE A 1 198 ? 1.616 -2.354 -28.219 1 92 198 PHE A N 1
ATOM 1533 C CA . PHE A 1 198 ? 1.233 -1.709 -26.953 1 92 198 PHE A CA 1
ATOM 1534 C C . PHE A 1 198 ? 2.453 -1.126 -26.25 1 92 198 PHE A C 1
ATOM 1536 O O . PHE A 1 198 ? 2.465 -0.992 -25.031 1 92 198 PHE A O 1
ATOM 1543 N N . SER A 1 199 ? 3.443 -0.838 -27.031 1 88 199 SER A N 1
ATOM 1544 C CA . SER A 1 199 ? 4.629 -0.191 -26.484 1 88 199 SER A CA 1
ATOM 1545 C C . SER A 1 199 ? 4.277 1.127 -25.812 1 88 199 SER A C 1
ATOM 1547 O O . SER A 1 199 ? 3.463 1.898 -26.328 1 88 199 SER A O 1
ATOM 1549 N N . GLY A 1 200 ? 4.855 1.389 -24.594 1 87.12 200 GLY A N 1
ATOM 1550 C CA . GLY A 1 200 ? 4.625 2.629 -23.859 1 87.12 200 GLY A CA 1
ATOM 1551 C C . GLY A 1 200 ? 3.316 2.639 -23.094 1 87.12 200 GLY A C 1
ATOM 1552 O O . GLY A 1 200 ? 2.904 3.676 -22.578 1 87.12 200 GLY A O 1
ATOM 1553 N N . GLN A 1 201 ? 2.701 1.512 -23.094 1 88 201 GLN A N 1
ATOM 1554 C CA . GLN A 1 201 ? 1.451 1.362 -22.359 1 88 201 GLN A CA 1
ATOM 1555 C C . GLN A 1 201 ? 1.559 0.255 -21.312 1 88 201 GLN A C 1
ATOM 1557 O O . GLN A 1 201 ? 2.283 -0.723 -21.516 1 88 201 GLN A O 1
ATOM 1562 N N . ASN A 1 202 ? 0.909 0.436 -20.25 1 90.06 202 ASN A N 1
ATOM 1563 C CA . ASN A 1 202 ? 0.798 -0.651 -19.281 1 90.06 202 ASN A CA 1
ATOM 1564 C C . ASN A 1 202 ? -0.414 -1.534 -19.562 1 90.06 202 ASN A C 1
ATOM 1566 O O . ASN A 1 202 ? -1.515 -1.261 -19.094 1 90.06 202 ASN A O 1
ATOM 1570 N N . ILE A 1 203 ? -0.175 -2.623 -20.312 1 91.19 203 ILE A N 1
ATOM 1571 C CA . ILE A 1 203 ? -1.297 -3.512 -20.594 1 91.19 203 ILE A CA 1
ATOM 1572 C C . ILE A 1 203 ? -1.225 -4.734 -19.688 1 91.19 203 ILE A C 1
ATOM 1574 O O . ILE A 1 203 ? -2 -5.68 -19.844 1 91.19 203 ILE A O 1
ATOM 1578 N N . VAL A 1 204 ? -0.273 -4.762 -18.719 1 93.62 204 VAL A N 1
ATOM 1579 C CA . VAL A 1 204 ? -0.13 -5.891 -17.812 1 93.62 204 VAL A CA 1
ATOM 1580 C C . VAL A 1 204 ? -0.684 -5.512 -16.438 1 93.62 204 VAL A C 1
ATOM 1582 O O . VAL A 1 204 ? -0.14 -5.922 -15.406 1 93.62 204 VAL A O 1
ATOM 1585 N N . TRP A 1 205 ? -1.708 -4.754 -16.438 1 88.75 205 TRP A N 1
ATOM 1586 C CA . TRP A 1 205 ? -2.357 -4.445 -15.172 1 88.75 205 TRP A CA 1
ATOM 1587 C C . TRP A 1 205 ? -2.92 -5.711 -14.531 1 88.75 205 TRP A C 1
ATOM 1589 O O . TRP A 1 205 ? -3.123 -6.719 -15.203 1 88.75 205 TRP A O 1
ATOM 1599 N N . ASN A 1 206 ? -3.061 -5.727 -13.219 1 88.94 206 ASN A N 1
ATOM 1600 C CA . ASN A 1 206 ? -3.572 -6.809 -12.383 1 88.94 206 ASN A CA 1
ATOM 1601 C C . ASN A 1 206 ? -2.609 -7.992 -12.344 1 88.94 206 ASN A C 1
ATOM 1603 O O . ASN A 1 206 ? -3.021 -9.125 -12.086 1 88.94 206 ASN A O 1
ATOM 1607 N N . THR A 1 207 ? -1.366 -7.766 -12.648 1 93.69 207 THR A N 1
ATOM 1608 C CA . THR A 1 207 ? -0.364 -8.812 -12.5 1 93.69 207 THR A CA 1
ATOM 1609 C C . THR A 1 207 ? 0.398 -8.648 -11.188 1 93.69 207 THR A C 1
ATOM 1611 O O . THR A 1 207 ? 1.627 -8.562 -11.18 1 93.69 207 THR A O 1
ATOM 1614 N N . ASP A 1 208 ? -0.396 -8.648 -10.125 1 93.44 208 ASP A N 1
ATOM 1615 C CA . ASP A 1 208 ? 0.197 -8.586 -8.797 1 93.44 208 ASP A CA 1
ATOM 1616 C C . ASP A 1 208 ? 1.22 -9.703 -8.602 1 93.44 208 ASP A C 1
ATOM 1618 O O . ASP A 1 208 ? 0.992 -10.844 -9.016 1 93.44 208 ASP A O 1
ATOM 1622 N N . GLY A 1 209 ? 2.336 -9.336 -7.914 1 97.5 209 GLY A N 1
ATOM 1623 C CA . GLY A 1 209 ? 3.309 -10.367 -7.586 1 97.5 209 GLY A CA 1
ATOM 1624 C C . GLY A 1 209 ? 2.768 -11.422 -6.637 1 97.5 209 GLY A C 1
ATOM 1625 O O . GLY A 1 209 ? 2.764 -12.609 -6.953 1 97.5 209 GLY A O 1
ATOM 1626 N N . ILE A 1 210 ? 2.225 -10.898 -5.516 1 97.69 210 ILE A N 1
ATOM 1627 C CA . ILE A 1 210 ? 1.63 -11.812 -4.551 1 97.69 210 ILE A CA 1
ATOM 1628 C C . ILE A 1 210 ? 0.509 -11.109 -3.789 1 97.69 210 ILE A C 1
ATOM 1630 O O . ILE A 1 210 ? 0.633 -9.938 -3.436 1 97.69 210 ILE A O 1
ATOM 1634 N N . ASN A 1 211 ? -0.507 -11.891 -3.59 1 94.5 211 ASN A N 1
ATOM 1635 C CA . ASN A 1 211 ? -1.63 -11.469 -2.756 1 94.5 211 ASN A CA 1
ATOM 1636 C C . ASN A 1 211 ? -1.811 -12.398 -1.557 1 94.5 211 ASN A C 1
ATOM 1638 O O . ASN A 1 211 ? -1.778 -13.617 -1.699 1 94.5 211 ASN A O 1
ATOM 1642 N N . THR A 1 212 ? -1.912 -11.852 -0.39 1 94.81 212 THR A N 1
ATOM 1643 C CA . THR A 1 212 ? -2.326 -12.633 0.772 1 94.81 212 THR A CA 1
ATOM 1644 C C . THR A 1 212 ? -3.758 -12.289 1.171 1 94.81 212 THR A C 1
ATOM 1646 O O . THR A 1 212 ? -4.18 -11.133 1.06 1 94.81 212 THR A O 1
ATOM 1649 N N . TYR A 1 213 ? -4.434 -13.242 1.6 1 91.19 213 TYR A N 1
ATOM 1650 C CA . TYR A 1 213 ? -5.824 -13.078 1.997 1 91.19 213 TYR A CA 1
ATOM 1651 C C . TYR A 1 213 ? -6.207 -14.062 3.09 1 91.19 213 TYR A C 1
ATOM 1653 O O . TYR A 1 213 ? -5.988 -15.273 2.947 1 91.19 213 TYR A O 1
ATOM 1661 N N . ARG A 1 214 ? -6.773 -13.555 4.137 1 91.5 214 ARG A N 1
ATOM 1662 C CA . ARG A 1 214 ? -7.176 -14.406 5.254 1 91.5 214 ARG A CA 1
ATOM 1663 C C . ARG A 1 214 ? -6.09 -15.422 5.582 1 91.5 214 ARG A C 1
ATOM 1665 O O . ARG A 1 214 ? -6.363 -16.625 5.656 1 91.5 214 ARG A O 1
ATOM 1672 N N . SER A 1 215 ? -4.895 -14.945 5.75 1 96 215 SER A N 1
ATOM 1673 C CA . SER A 1 215 ? -3.732 -15.805 5.969 1 96 215 SER A CA 1
ATOM 1674 C C . SER A 1 215 ? -2.818 -15.234 7.047 1 96 215 SER A C 1
ATOM 1676 O O . SER A 1 215 ? -2.863 -14.039 7.336 1 96 215 SER A O 1
ATOM 1678 N N . SER A 1 216 ? -2.082 -16.125 7.672 1 97.62 216 SER A N 1
ATOM 1679 C CA . SER A 1 216 ? -1.231 -15.695 8.781 1 97.62 216 SER A CA 1
ATOM 1680 C C . SER A 1 216 ? 0.123 -16.391 8.734 1 97.62 216 SER A C 1
ATOM 1682 O O . SER A 1 216 ? 0.218 -17.562 8.32 1 97.62 216 SER A O 1
ATOM 1684 N N . ARG A 1 217 ? 1.12 -15.727 9.219 1 98.38 217 ARG A N 1
ATOM 1685 C CA . ARG A 1 217 ? 2.48 -16.25 9.305 1 98.38 217 ARG A CA 1
ATOM 1686 C C . ARG A 1 217 ? 2.998 -16.656 7.926 1 98.38 217 ARG A C 1
ATOM 1688 O O . ARG A 1 217 ? 3.344 -17.812 7.703 1 98.38 217 ARG A O 1
ATOM 1695 N N . ILE A 1 218 ? 2.936 -15.695 7.059 1 98.75 218 ILE A N 1
ATOM 1696 C CA . ILE A 1 218 ? 3.494 -15.828 5.719 1 98.75 218 ILE A CA 1
ATOM 1697 C C . ILE A 1 218 ? 4.824 -15.086 5.637 1 98.75 218 ILE A C 1
ATOM 1699 O O . ILE A 1 218 ? 4.895 -13.891 5.93 1 98.75 218 ILE A O 1
ATOM 1703 N N . THR A 1 219 ? 5.871 -15.773 5.336 1 98.69 219 THR A N 1
ATOM 1704 C CA . THR A 1 219 ? 7.184 -15.164 5.141 1 98.69 219 THR A CA 1
ATOM 1705 C C . THR A 1 219 ? 7.598 -15.234 3.674 1 98.69 219 THR A C 1
ATOM 1707 O O . THR A 1 219 ? 7.531 -16.297 3.051 1 98.69 219 THR A O 1
ATOM 1710 N N . MET A 1 220 ? 7.934 -14.109 3.121 1 98.56 220 MET A N 1
ATOM 1711 C CA . MET A 1 220 ? 8.406 -14 1.744 1 98.56 220 MET A CA 1
ATOM 1712 C C . MET A 1 220 ? 9.797 -13.383 1.69 1 98.56 220 MET A C 1
ATOM 1714 O O . MET A 1 220 ? 10.008 -12.273 2.17 1 98.56 220 MET A O 1
ATOM 1718 N N . ARG A 1 221 ? 10.742 -14.039 1.095 1 98.06 221 ARG A N 1
ATOM 1719 C CA . ARG A 1 221 ? 12.086 -13.469 1.062 1 98.06 221 ARG A CA 1
ATOM 1720 C C . ARG A 1 221 ? 12.742 -13.695 -0.297 1 98.06 221 ARG A C 1
ATOM 1722 O O . ARG A 1 221 ? 12.562 -14.75 -0.914 1 98.06 221 ARG A O 1
ATOM 1729 N N . ASN A 1 222 ? 13.453 -12.711 -0.77 1 98.5 222 ASN A N 1
ATOM 1730 C CA . ASN A 1 222 ? 14.234 -12.734 -2.006 1 98.5 222 ASN A CA 1
ATOM 1731 C C . ASN A 1 222 ? 13.328 -12.898 -3.227 1 98.5 222 ASN A C 1
ATOM 1733 O O . ASN A 1 222 ? 13.383 -13.922 -3.91 1 98.5 222 ASN A O 1
ATOM 1737 N N . TRP A 1 223 ? 12.602 -11.852 -3.506 1 98.5 223 TRP A N 1
ATOM 1738 C CA . TRP A 1 223 ? 11.703 -11.828 -4.652 1 98.5 223 TRP A CA 1
ATOM 1739 C C . TRP A 1 223 ? 12.188 -10.836 -5.703 1 98.5 223 TRP A C 1
ATOM 1741 O O . TRP A 1 223 ? 12.766 -9.797 -5.371 1 98.5 223 TRP A O 1
ATOM 1751 N N . ASP A 1 224 ? 12.109 -11.164 -6.891 1 98.06 224 ASP A N 1
ATOM 1752 C CA . ASP A 1 224 ? 12.289 -10.289 -8.047 1 98.06 224 ASP A CA 1
ATOM 1753 C C . ASP A 1 224 ? 11.031 -10.25 -8.906 1 98.06 224 ASP A C 1
ATOM 1755 O O . ASP A 1 224 ? 10.719 -11.219 -9.609 1 98.06 224 ASP A O 1
ATOM 1759 N N . VAL A 1 225 ? 10.25 -9.125 -8.812 1 97.5 225 VAL A N 1
ATOM 1760 C CA . VAL A 1 225 ? 8.93 -9.031 -9.43 1 97.5 225 VAL A CA 1
ATOM 1761 C C . VAL A 1 225 ? 8.93 -7.918 -10.477 1 97.5 225 VAL A C 1
ATOM 1763 O O . VAL A 1 225 ? 9.258 -6.766 -10.172 1 97.5 225 VAL A O 1
ATOM 1766 N N . THR A 1 226 ? 8.688 -8.234 -11.688 1 96.06 226 THR A N 1
ATOM 1767 C CA . THR A 1 226 ? 8.383 -7.281 -12.742 1 96.06 226 THR A CA 1
ATOM 1768 C C . THR A 1 226 ? 6.922 -7.391 -13.164 1 96.06 226 THR A C 1
ATOM 1770 O O . THR A 1 226 ? 6.453 -8.477 -13.523 1 96.06 226 THR A O 1
ATOM 1773 N N . GLY A 1 227 ? 6.188 -6.328 -13.008 1 94.56 227 GLY A N 1
ATOM 1774 C CA . GLY A 1 227 ? 4.777 -6.402 -13.352 1 94.56 227 GLY A CA 1
ATOM 1775 C C . GLY A 1 227 ? 4.141 -5.043 -13.57 1 94.56 227 GLY A C 1
ATOM 1776 O O . GLY A 1 227 ? 4.84 -4.051 -13.781 1 94.56 227 GLY A O 1
ATOM 1777 N N . GLY A 1 228 ? 2.822 -5.066 -13.648 1 90.94 228 GLY A N 1
ATOM 1778 C CA . GLY A 1 228 ? 2.115 -3.836 -13.969 1 90.94 228 GLY A CA 1
ATOM 1779 C C . GLY A 1 228 ? 1.207 -3.365 -12.844 1 90.94 228 GLY A C 1
ATOM 1780 O O . GLY A 1 228 ? 0.522 -2.35 -12.977 1 90.94 228 GLY A O 1
ATOM 1781 N N . ASP A 1 229 ? 1.241 -4.086 -11.734 1 89.44 229 ASP A N 1
ATOM 1782 C CA . ASP A 1 229 ? 0.379 -3.75 -10.602 1 89.44 229 ASP A CA 1
ATOM 1783 C C . ASP A 1 229 ? 1.116 -3.93 -9.281 1 89.44 229 ASP A C 1
ATOM 1785 O O . ASP A 1 229 ? 2.309 -3.629 -9.18 1 89.44 229 ASP A O 1
ATOM 1789 N N . ASP A 1 230 ? 0.415 -4.371 -8.211 1 89.25 230 ASP A N 1
ATOM 1790 C CA . ASP A 1 230 ? 1.06 -4.441 -6.902 1 89.25 230 ASP A CA 1
ATOM 1791 C C . ASP A 1 230 ? 2.133 -5.527 -6.879 1 89.25 230 ASP A C 1
ATOM 1793 O O . ASP A 1 230 ? 1.906 -6.645 -7.355 1 89.25 230 ASP A O 1
ATOM 1797 N N . CYS A 1 231 ? 3.301 -5.113 -6.379 1 93.69 231 CYS A N 1
ATOM 1798 C CA . CYS A 1 231 ? 4.348 -6.102 -6.133 1 93.69 231 CYS A CA 1
ATOM 1799 C C . CYS A 1 231 ? 3.967 -7.023 -4.98 1 93.69 231 CYS A C 1
ATOM 1801 O O . CYS A 1 231 ? 4.094 -8.242 -5.09 1 93.69 231 CYS A O 1
ATOM 1803 N N . ILE A 1 232 ? 3.479 -6.426 -3.92 1 93.75 232 ILE A N 1
ATOM 1804 C CA . ILE A 1 232 ? 2.936 -7.098 -2.744 1 93.75 232 ILE A CA 1
ATOM 1805 C C . ILE A 1 232 ? 1.561 -6.523 -2.41 1 93.75 232 ILE A C 1
ATOM 1807 O O . ILE A 1 232 ? 1.416 -5.312 -2.219 1 93.75 232 ILE A O 1
ATOM 1811 N N . ALA A 1 233 ? 0.672 -7.344 -2.428 1 91.5 233 ALA A N 1
ATOM 1812 C CA . ALA A 1 233 ? -0.674 -6.93 -2.045 1 91.5 233 ALA A CA 1
ATOM 1813 C C . ALA A 1 233 ? -1.154 -7.691 -0.813 1 91.5 233 ALA A C 1
ATOM 1815 O O . ALA A 1 233 ? -1.437 -8.891 -0.889 1 91.5 233 ALA A O 1
ATOM 1816 N N . ILE A 1 234 ? -1.231 -7.043 0.232 1 90.88 234 ILE A N 1
ATOM 1817 C CA . ILE A 1 234 ? -1.716 -7.633 1.477 1 90.88 234 ILE A CA 1
ATOM 1818 C C . ILE A 1 234 ? -3.201 -7.324 1.648 1 90.88 234 ILE A C 1
ATOM 1820 O O . ILE A 1 234 ? -3.58 -6.18 1.906 1 90.88 234 ILE A O 1
ATOM 1824 N N . LYS A 1 235 ? -3.975 -8.297 1.465 1 86.69 235 LYS A N 1
ATOM 1825 C CA . LYS A 1 235 ? -5.422 -8.117 1.524 1 86.69 235 LYS A CA 1
ATOM 1826 C C . LYS A 1 235 ? -5.961 -8.453 2.91 1 86.69 235 LYS A C 1
ATOM 1828 O O . LYS A 1 235 ? -5.191 -8.727 3.832 1 86.69 235 LYS A O 1
ATOM 1833 N N . GLY A 1 236 ? -7.273 -8.359 3.031 1 83.06 236 GLY A N 1
ATOM 1834 C CA . GLY A 1 236 ? -7.941 -8.391 4.324 1 83.06 236 GLY A CA 1
ATOM 1835 C C . GLY A 1 236 ? -7.609 -9.625 5.137 1 83.06 236 GLY A C 1
ATOM 1836 O O . GLY A 1 236 ? -7.508 -10.727 4.59 1 83.06 236 GLY A O 1
ATOM 1837 N N . ASN A 1 237 ? -7.492 -9.422 6.457 1 87.25 237 ASN A N 1
ATOM 1838 C CA . ASN A 1 237 ? -7.309 -10.469 7.461 1 87.25 237 ASN A CA 1
ATOM 1839 C C . ASN A 1 237 ? -6.004 -11.227 7.242 1 87.25 237 ASN A C 1
ATOM 1841 O O . ASN A 1 237 ? -5.969 -12.453 7.371 1 87.25 237 ASN A O 1
ATOM 1845 N N . SER A 1 238 ? -5.035 -10.508 6.777 1 91.5 238 SER A N 1
ATOM 1846 C CA . SER A 1 238 ? -3.654 -10.977 6.742 1 91.5 238 SER A CA 1
ATOM 1847 C C . SER A 1 238 ? -2.889 -10.531 7.984 1 91.5 238 SER A C 1
ATOM 1849 O O . SER A 1 238 ? -2.865 -9.344 8.312 1 91.5 238 SER A O 1
ATOM 1851 N N . THR A 1 239 ? -2.357 -11.469 8.688 1 93.19 239 THR A N 1
ATOM 1852 C CA . THR A 1 239 ? -1.626 -11.141 9.906 1 93.19 239 THR A CA 1
ATOM 1853 C C . THR A 1 239 ? -0.262 -11.828 9.922 1 93.19 239 THR A C 1
ATOM 1855 O O . THR A 1 239 ? -0.091 -12.891 9.328 1 93.19 239 THR A O 1
ATOM 1858 N N . ARG A 1 240 ? 0.724 -11.25 10.578 1 95.5 240 ARG A N 1
ATOM 1859 C CA . ARG A 1 240 ? 2.068 -11.797 10.742 1 95.5 240 ARG A CA 1
ATOM 1860 C C . ARG A 1 240 ? 2.693 -12.125 9.391 1 95.5 240 ARG A C 1
ATOM 1862 O O . ARG A 1 240 ? 3.045 -13.273 9.125 1 95.5 240 ARG A O 1
ATOM 1869 N N . ILE A 1 241 ? 2.758 -11.078 8.57 1 97 241 ILE A N 1
ATOM 1870 C CA . ILE A 1 241 ? 3.346 -11.156 7.234 1 97 241 ILE A CA 1
ATOM 1871 C C . ILE A 1 241 ? 4.742 -10.539 7.25 1 97 241 ILE A C 1
ATOM 1873 O O . ILE A 1 241 ? 4.941 -9.453 7.793 1 97 241 ILE A O 1
ATOM 1877 N N . THR A 1 242 ? 5.699 -11.211 6.734 1 96.44 242 THR A N 1
ATOM 1878 C CA . THR A 1 242 ? 7.051 -10.68 6.586 1 96.44 242 THR A CA 1
ATOM 1879 C C . THR A 1 242 ? 7.488 -10.711 5.121 1 96.44 242 THR A C 1
ATOM 1881 O O . THR A 1 242 ? 7.43 -11.766 4.477 1 96.44 242 THR A O 1
ATOM 1884 N N . ALA A 1 243 ? 7.828 -9.586 4.605 1 96.06 243 ALA A N 1
ATOM 1885 C CA . ALA A 1 243 ? 8.414 -9.469 3.275 1 96.06 243 ALA A CA 1
ATOM 1886 C C . ALA A 1 243 ? 9.828 -8.891 3.346 1 96.06 243 ALA A C 1
ATOM 1888 O O . ALA A 1 243 ? 10.023 -7.789 3.854 1 96.06 243 ALA A O 1
ATOM 1889 N N . ARG A 1 244 ? 10.797 -9.672 2.883 1 96 244 ARG A N 1
ATOM 1890 C CA . ARG A 1 244 ? 12.188 -9.25 2.984 1 96 244 ARG A CA 1
ATOM 1891 C C . ARG A 1 244 ? 12.898 -9.391 1.641 1 96 244 ARG A C 1
ATOM 1893 O O . ARG A 1 244 ? 12.789 -10.422 0.976 1 96 244 ARG A O 1
ATOM 1900 N N . ASN A 1 245 ? 13.617 -8.305 1.256 1 96.19 245 ASN A N 1
ATOM 1901 C CA . ASN A 1 245 ? 14.461 -8.32 0.068 1 96.19 245 ASN A CA 1
ATOM 1902 C C . ASN A 1 245 ? 13.641 -8.531 -1.201 1 96.19 245 ASN A C 1
ATOM 1904 O O . ASN A 1 245 ? 13.789 -9.555 -1.875 1 96.19 245 ASN A O 1
ATOM 1908 N N . PHE A 1 246 ? 12.883 -7.543 -1.515 1 95.56 246 PHE A N 1
ATOM 1909 C CA . PHE A 1 246 ? 12.109 -7.508 -2.748 1 95.56 246 PHE A CA 1
ATOM 1910 C C . PHE A 1 246 ? 12.695 -6.5 -3.729 1 95.56 246 PHE A C 1
ATOM 1912 O O . PHE A 1 246 ? 13.109 -5.41 -3.332 1 95.56 246 PHE A O 1
ATOM 1919 N N . ILE A 1 247 ? 12.805 -6.879 -4.93 1 93.31 247 ILE A N 1
ATOM 1920 C CA . ILE A 1 247 ? 12.953 -5.93 -6.031 1 93.31 247 ILE A CA 1
ATOM 1921 C C . ILE A 1 247 ? 11.641 -5.855 -6.82 1 93.31 247 ILE A C 1
ATOM 1923 O O . ILE A 1 247 ? 11.195 -6.859 -7.375 1 93.31 247 ILE A O 1
ATOM 1927 N N . CYS A 1 248 ? 10.984 -4.719 -6.742 1 92.44 248 CYS A N 1
ATOM 1928 C CA . CYS A 1 248 ? 9.734 -4.488 -7.457 1 92.44 248 CYS A CA 1
ATOM 1929 C C . CYS A 1 248 ? 9.953 -3.568 -8.656 1 92.44 248 CYS A C 1
ATOM 1931 O O . CYS A 1 248 ? 10.258 -2.387 -8.484 1 92.44 248 CYS A O 1
ATOM 1933 N N . ARG A 1 249 ? 9.805 -4.152 -9.836 1 90.5 249 ARG A N 1
ATOM 1934 C CA . ARG A 1 249 ? 9.977 -3.371 -11.055 1 90.5 249 ARG A CA 1
ATOM 1935 C C . ARG A 1 249 ? 8.625 -3.084 -11.711 1 90.5 249 ARG A C 1
ATOM 1937 O O . ARG A 1 249 ? 7.898 -4.012 -12.07 1 90.5 249 ARG A O 1
ATOM 1944 N N . GLY A 1 250 ? 8.328 -1.786 -11.852 1 85.75 250 GLY A N 1
ATOM 1945 C CA . GLY A 1 250 ? 7.047 -1.402 -12.422 1 85.75 250 GLY A CA 1
ATOM 1946 C C . GLY A 1 250 ? 5.895 -1.519 -11.445 1 85.75 250 GLY A C 1
ATOM 1947 O O . GLY A 1 250 ? 6.098 -1.88 -10.281 1 85.75 250 GLY A O 1
ATOM 1948 N N . GLY A 1 251 ? 4.73 -1.138 -11.922 1 86.19 251 GLY A N 1
ATOM 1949 C CA . GLY A 1 251 ? 3.521 -1.299 -11.133 1 86.19 251 GLY A CA 1
ATOM 1950 C C . GLY A 1 251 ? 3.455 -0.357 -9.945 1 86.19 251 GLY A C 1
ATOM 1951 O O . GLY A 1 251 ? 3.875 0.798 -10.039 1 86.19 251 GLY A O 1
ATOM 1952 N N . GLU A 1 252 ? 2.832 -0.833 -8.75 1 79 252 GLU A N 1
ATOM 1953 C CA . GLU A 1 252 ? 2.443 0.068 -7.668 1 79 252 GLU A CA 1
ATOM 1954 C C . GLU A 1 252 ? 3.176 -0.272 -6.375 1 79 252 GLU A C 1
ATOM 1956 O O . GLU A 1 252 ? 2.922 0.336 -5.332 1 79 252 GLU A O 1
ATOM 1961 N N . GLY A 1 253 ? 4.098 -1.193 -6.426 1 84.62 253 GLY A N 1
ATOM 1962 C CA . GLY A 1 253 ? 4.855 -1.526 -5.23 1 84.62 253 GLY A CA 1
ATOM 1963 C C . GLY A 1 253 ? 4.074 -2.379 -4.25 1 84.62 253 GLY A C 1
ATOM 1964 O O . GLY A 1 253 ? 3.6 -3.461 -4.598 1 84.62 253 GLY A O 1
ATOM 1965 N N . VAL A 1 254 ? 3.916 -1.794 -2.932 1 86.75 254 VAL A N 1
ATOM 1966 C CA . VAL A 1 254 ? 3.234 -2.545 -1.884 1 86.75 254 VAL A CA 1
ATOM 1967 C C . VAL A 1 254 ? 1.905 -1.871 -1.547 1 86.75 254 VAL A C 1
ATOM 1969 O O . VAL A 1 254 ? 1.843 -0.648 -1.4 1 86.75 254 VAL A O 1
ATOM 1972 N N . ALA A 1 255 ? 0.968 -2.584 -1.417 1 84 255 ALA A N 1
ATOM 1973 C CA . ALA A 1 255 ? -0.341 -2.045 -1.057 1 84 255 ALA A CA 1
ATOM 1974 C C . ALA A 1 255 ? -1.013 -2.904 0.011 1 84 255 ALA A C 1
ATOM 1976 O O . ALA A 1 255 ? -0.923 -4.133 -0.026 1 84 255 ALA A O 1
ATOM 1977 N N . PHE A 1 256 ? -1.411 -2.07 1.009 1 74.12 256 PHE A N 1
ATOM 1978 C CA . PHE A 1 256 ? -2.252 -2.697 2.021 1 74.12 256 PHE A CA 1
ATOM 1979 C C . PHE A 1 256 ? -3.711 -2.299 1.836 1 74.12 256 PHE A C 1
ATOM 1981 O O . PHE A 1 256 ? -4.016 -1.127 1.608 1 74.12 256 PHE A O 1
ATOM 1988 N N . GLY A 1 257 ? -4.484 -2.939 1.107 1 59.94 257 GLY A N 1
ATOM 1989 C CA . GLY A 1 257 ? -5.832 -2.4 1.03 1 59.94 257 GLY A CA 1
ATOM 1990 C C . GLY A 1 257 ? -6.668 -3.039 -0.062 1 59.94 257 GLY A C 1
ATOM 1991 O O . GLY A 1 257 ? -6.227 -3.982 -0.719 1 59.94 257 GLY A O 1
ATOM 1992 N N . SER A 1 258 ? -7.566 -2.623 -0.346 1 54.84 258 SER A N 1
ATOM 1993 C CA . SER A 1 258 ? -8.758 -3.045 -1.077 1 54.84 258 SER A CA 1
ATOM 1994 C C . SER A 1 258 ? -9.648 -3.934 -0.217 1 54.84 258 SER A C 1
ATOM 1996 O O . SER A 1 258 ? -10.234 -4.898 -0.71 1 54.84 258 SER A O 1
ATOM 1998 N N . LEU A 1 259 ? -9.266 -3.326 0.958 1 49.88 259 LEU A N 1
ATOM 1999 C CA . LEU A 1 259 ? -9.93 -3.871 2.137 1 49.88 259 LEU A CA 1
ATOM 2000 C C . LEU A 1 259 ? -11.336 -3.299 2.281 1 49.88 259 LEU A C 1
ATOM 2002 O O . LEU A 1 259 ? -11.586 -2.143 1.925 1 49.88 259 LEU A O 1
ATOM 2006 N N . GLY A 1 260 ? -12.172 -3.959 2.432 1 48.31 260 GLY A N 1
ATOM 2007 C CA . GLY A 1 260 ? -13.523 -3.525 2.734 1 48.31 260 GLY A CA 1
ATOM 2008 C C . GLY A 1 260 ? -14.516 -3.824 1.619 1 48.31 260 GLY A C 1
ATOM 2009 O O . GLY A 1 260 ? -15.352 -2.986 1.286 1 48.31 260 GLY A O 1
ATOM 2010 N N . GLN A 1 261 ? -14.156 -4.836 0.813 1 49.59 261 GLN A N 1
ATOM 2011 C CA . GLN A 1 261 ? -15.008 -5.223 -0.304 1 49.59 261 GLN A CA 1
ATOM 2012 C C . GLN A 1 261 ? -16.484 -5.262 0.114 1 49.59 261 GLN A C 1
ATOM 2014 O O . GLN A 1 261 ? -17.375 -5.066 -0.714 1 49.59 261 GLN A O 1
ATOM 2019 N N . TYR A 1 262 ? -16.594 -5.484 1.34 1 52.09 262 TYR A N 1
ATOM 2020 C CA . TYR A 1 262 ? -17.984 -5.52 1.78 1 52.09 262 TYR A CA 1
ATOM 2021 C C . TYR A 1 262 ? -18.25 -4.422 2.801 1 52.09 262 TYR A C 1
ATOM 2023 O O . TYR A 1 262 ? -17.484 -4.23 3.74 1 52.09 262 TYR A O 1
ATOM 2031 N N . ALA A 1 263 ? -19.172 -3.602 2.344 1 54.34 263 ALA A N 1
ATOM 2032 C CA . ALA A 1 263 ? -19.641 -2.578 3.268 1 54.34 263 ALA A CA 1
ATOM 2033 C C . ALA A 1 263 ? -19.828 -3.146 4.672 1 54.34 263 ALA A C 1
ATOM 2035 O O . ALA A 1 263 ? -20.312 -4.27 4.84 1 54.34 263 ALA A O 1
ATOM 2036 N N . ASN A 1 264 ? -19.344 -2.412 5.746 1 51.34 264 ASN A N 1
ATOM 2037 C CA . ASN A 1 264 ? -19.469 -2.689 7.172 1 51.34 264 ASN A CA 1
ATOM 2038 C C . ASN A 1 264 ? -18.594 -3.861 7.602 1 51.34 264 ASN A C 1
ATOM 2040 O O . ASN A 1 264 ? -18.828 -4.473 8.641 1 51.34 264 ASN A O 1
ATOM 2044 N N . MET A 1 265 ? -17.859 -4.285 6.645 1 59.5 265 MET A N 1
ATOM 2045 C CA . MET A 1 265 ? -16.922 -5.309 7.109 1 59.5 265 MET A CA 1
ATOM 2046 C C . MET A 1 265 ? -15.531 -4.719 7.316 1 59.5 265 MET A C 1
ATOM 2048 O O . MET A 1 265 ? -15.102 -3.857 6.547 1 59.5 265 MET A O 1
ATOM 2052 N N . THR A 1 266 ? -14.992 -4.969 8.484 1 64.94 266 THR A N 1
ATOM 2053 C CA . THR A 1 266 ? -13.664 -4.504 8.883 1 64.94 266 THR A CA 1
ATOM 2054 C C . THR A 1 266 ? -12.602 -5.516 8.484 1 64.94 266 THR A C 1
ATOM 2056 O O . THR A 1 266 ? -12.766 -6.719 8.695 1 64.94 266 THR A O 1
ATOM 2059 N N . ASP A 1 267 ? -11.672 -4.934 7.66 1 76.44 267 ASP A N 1
ATOM 2060 C CA . ASP A 1 267 ? -10.492 -5.762 7.426 1 76.44 267 ASP A CA 1
ATOM 2061 C C . ASP A 1 267 ? -9.344 -5.355 8.352 1 76.44 267 ASP A C 1
ATOM 2063 O O . ASP A 1 267 ? -9.188 -4.176 8.664 1 76.44 267 ASP A O 1
ATOM 2067 N N . LEU A 1 268 ? -8.82 -6.398 8.914 1 80.94 268 LEU A N 1
ATOM 2068 C CA . LEU A 1 268 ? -7.688 -6.176 9.805 1 80.94 268 LEU A CA 1
ATOM 2069 C C . LEU A 1 268 ? -6.387 -6.637 9.164 1 80.94 268 LEU A C 1
ATOM 2071 O O . LEU A 1 268 ? -6.336 -7.707 8.555 1 80.94 268 LEU A O 1
ATOM 2075 N N . VAL A 1 269 ? -5.453 -5.742 9.188 1 80.62 269 VAL A N 1
ATOM 2076 C CA . VAL A 1 269 ? -4.078 -6.109 8.867 1 80.62 269 VAL A CA 1
ATOM 2077 C C . VAL A 1 269 ? -3.172 -5.789 10.055 1 80.62 269 VAL A C 1
ATOM 2079 O O . VAL A 1 269 ? -3.225 -4.688 10.609 1 80.62 269 VAL A O 1
ATOM 2082 N N . SER A 1 270 ? -2.441 -6.836 10.445 1 87.25 270 SER A N 1
ATOM 2083 C CA . SER A 1 270 ? -1.597 -6.586 11.609 1 87.25 270 SER A CA 1
ATOM 2084 C C . SER A 1 270 ? -0.286 -7.359 11.523 1 87.25 270 SER A C 1
ATOM 2086 O O . SER A 1 270 ? -0.256 -8.484 11.008 1 87.25 270 SER A O 1
ATOM 2088 N N . ASP A 1 271 ? 0.741 -6.777 12.133 1 91.38 271 ASP A N 1
ATOM 2089 C CA . ASP A 1 271 ? 2.057 -7.395 12.289 1 91.38 271 ASP A CA 1
ATOM 2090 C C . ASP A 1 271 ? 2.688 -7.684 10.93 1 91.38 271 ASP A C 1
ATOM 2092 O O . ASP A 1 271 ? 3.051 -8.828 10.641 1 91.38 271 ASP A O 1
ATOM 2096 N N . ILE A 1 272 ? 2.703 -6.617 10.164 1 91.75 272 ILE A N 1
ATOM 2097 C CA . ILE A 1 272 ? 3.338 -6.664 8.852 1 91.75 272 ILE A CA 1
ATOM 2098 C C . ILE A 1 272 ? 4.734 -6.047 8.93 1 91.75 272 ILE A C 1
ATOM 2100 O O . ILE A 1 272 ? 4.895 -4.918 9.406 1 91.75 272 ILE A O 1
ATOM 2104 N N . LEU A 1 273 ? 5.691 -6.816 8.57 1 92.25 273 LEU A N 1
ATOM 2105 C CA . LEU A 1 273 ? 7.07 -6.336 8.523 1 92.25 273 LEU A CA 1
ATOM 2106 C C . LEU A 1 273 ? 7.59 -6.336 7.09 1 92.25 273 LEU A C 1
ATOM 2108 O O . LEU A 1 273 ? 7.613 -7.375 6.43 1 92.25 273 LEU A O 1
ATOM 2112 N N . ILE A 1 274 ? 7.961 -5.176 6.602 1 90.56 274 ILE A N 1
ATOM 2113 C CA . ILE A 1 274 ? 8.547 -5.016 5.273 1 90.56 274 ILE A CA 1
ATOM 2114 C C . ILE A 1 274 ? 9.984 -4.527 5.402 1 90.56 274 ILE A C 1
ATOM 2116 O O . ILE A 1 274 ? 10.242 -3.463 5.973 1 90.56 274 ILE A O 1
ATOM 2120 N N . GLU A 1 275 ? 10.891 -5.332 4.883 1 90.81 275 GLU A N 1
ATOM 2121 C CA . GLU A 1 275 ? 12.305 -4.992 5.027 1 90.81 275 GLU A CA 1
ATOM 2122 C C . GLU A 1 275 ? 13.023 -5.059 3.684 1 90.81 275 GLU A C 1
ATOM 2124 O O . GLU A 1 275 ? 13.023 -6.102 3.021 1 90.81 275 GLU A O 1
ATOM 2129 N N . ASN A 1 276 ? 13.672 -3.959 3.314 1 89.94 276 ASN A N 1
ATOM 2130 C CA . ASN A 1 276 ? 14.531 -3.893 2.139 1 89.94 276 ASN A CA 1
ATOM 2131 C C . ASN A 1 276 ? 13.758 -4.176 0.856 1 89.94 276 ASN A C 1
ATOM 2133 O O . ASN A 1 276 ? 14.031 -5.156 0.163 1 89.94 276 ASN A O 1
ATOM 2137 N N . VAL A 1 277 ? 12.828 -3.334 0.586 1 88.69 277 VAL A N 1
ATOM 2138 C CA . VAL A 1 277 ? 12.055 -3.395 -0.651 1 88.69 277 VAL A CA 1
ATOM 2139 C C . VAL A 1 277 ? 12.484 -2.26 -1.581 1 88.69 277 VAL A C 1
ATOM 2141 O O . VAL A 1 277 ? 12.414 -1.086 -1.208 1 88.69 277 VAL A O 1
ATOM 2144 N N . GLN A 1 278 ? 13.016 -2.658 -2.695 1 86.88 278 GLN A N 1
ATOM 2145 C CA . GLN A 1 278 ? 13.398 -1.704 -3.734 1 86.88 278 GLN A CA 1
ATOM 2146 C C . GLN A 1 278 ? 12.312 -1.595 -4.801 1 86.88 278 GLN A C 1
ATOM 2148 O O . GLN A 1 278 ? 11.812 -2.609 -5.293 1 86.88 278 GLN A O 1
ATOM 2153 N N . VAL A 1 279 ? 11.938 -0.416 -5.062 1 84.5 279 VAL A N 1
ATOM 2154 C CA . VAL A 1 279 ? 10.969 -0.174 -6.125 1 84.5 279 VAL A CA 1
ATOM 2155 C C . VAL A 1 279 ? 11.641 0.574 -7.277 1 84.5 279 VAL A C 1
ATOM 2157 O O . VAL A 1 279 ? 12.188 1.658 -7.082 1 84.5 279 VAL A O 1
ATOM 2160 N N . LEU A 1 280 ? 11.617 -0.056 -8.414 1 82.75 280 LEU A N 1
ATOM 2161 C CA . LEU A 1 280 ? 12.25 0.509 -9.602 1 82.75 280 LEU A CA 1
ATOM 2162 C C . LEU A 1 280 ? 11.211 0.829 -10.672 1 82.75 280 LEU A C 1
ATOM 2164 O O . LEU A 1 280 ? 10.305 0.033 -10.914 1 82.75 280 LEU A O 1
ATOM 2168 N N . ARG A 1 281 ? 11.344 1.938 -11.211 1 80.38 281 ARG A N 1
ATOM 2169 C CA . ARG A 1 281 ? 10.484 2.301 -12.328 1 80.38 281 ARG A CA 1
ATOM 2170 C C . ARG A 1 281 ? 11.055 1.783 -13.648 1 80.38 281 ARG A C 1
ATOM 2172 O O . ARG A 1 281 ? 12.266 1.854 -13.875 1 80.38 281 ARG A O 1
ATOM 2179 N N . LEU A 1 282 ? 10.125 1.376 -14.391 1 82.88 282 LEU A N 1
ATOM 2180 C CA . LEU A 1 282 ? 10.523 0.923 -15.719 1 82.88 282 LEU A CA 1
ATOM 2181 C C . LEU A 1 282 ? 10.641 2.1 -16.688 1 82.88 282 LEU A C 1
ATOM 2183 O O . LEU A 1 282 ? 10.016 3.141 -16.469 1 82.88 282 LEU A O 1
ATOM 2187 N N . PRO A 1 283 ? 11.508 1.91 -17.656 1 76.69 283 PRO A N 1
ATOM 2188 C CA . PRO A 1 283 ? 11.562 2.957 -18.688 1 76.69 283 PRO A CA 1
ATOM 2189 C C . PRO A 1 283 ? 10.188 3.291 -19.25 1 76.69 283 PRO A C 1
ATOM 2191 O O . PRO A 1 283 ? 9.328 2.41 -19.375 1 76.69 283 PRO A O 1
ATOM 2194 N N . SER A 1 284 ? 9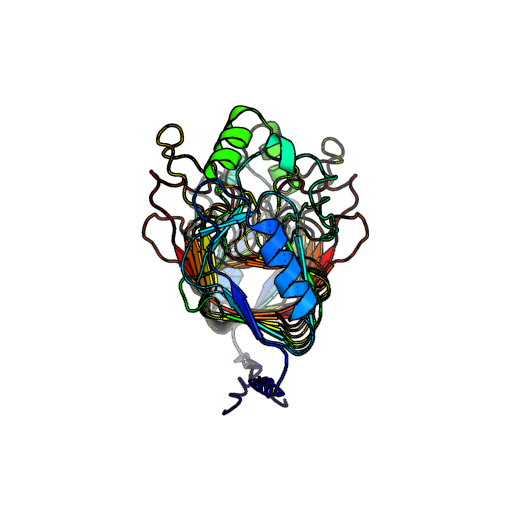.961 4.59 -19.578 1 77.06 284 SER A N 1
ATOM 2195 C CA . SER A 1 284 ? 8.664 5.086 -20.016 1 77.06 284 SER A CA 1
ATOM 2196 C C . SER A 1 284 ? 8.203 4.379 -21.297 1 77.06 284 SER A C 1
ATOM 2198 O O . SER A 1 284 ? 7.012 4.336 -21.594 1 77.06 284 SER A O 1
ATOM 2200 N N . ASP A 1 285 ? 9.125 3.865 -22.062 1 77.75 285 ASP A N 1
ATOM 2201 C CA . ASP A 1 285 ? 8.766 3.182 -23.297 1 77.75 285 ASP A CA 1
ATOM 2202 C C . ASP A 1 285 ? 8.234 1.776 -23.016 1 77.75 285 ASP A C 1
ATOM 2204 O O . ASP A 1 285 ? 7.688 1.123 -23.906 1 77.75 285 ASP A O 1
ATOM 2208 N N . VAL A 1 286 ? 8.398 1.33 -21.797 1 77.69 286 VAL A N 1
ATOM 2209 C CA . VAL A 1 286 ? 7.875 0.034 -21.359 1 77.69 286 VAL A CA 1
ATOM 2210 C C . VAL A 1 286 ? 6.578 0.227 -20.578 1 77.69 286 VAL A C 1
ATOM 2212 O O . VAL A 1 286 ? 5.582 -0.446 -20.844 1 77.69 286 VAL A O 1
ATOM 2215 N N . GLN A 1 287 ? 6.605 1.131 -19.656 1 76.12 287 GLN A N 1
ATOM 2216 C CA . GLN A 1 287 ? 5.449 1.452 -18.812 1 76.12 287 GLN A CA 1
ATOM 2217 C C . GLN A 1 287 ? 5.406 2.941 -18.484 1 76.12 287 GLN A C 1
ATOM 2219 O O . GLN A 1 287 ? 6.391 3.504 -18 1 76.12 287 GLN A O 1
ATOM 2224 N N . PRO A 1 288 ? 4.164 3.479 -18.891 1 66.12 288 PRO A N 1
ATOM 2225 C CA . PRO A 1 288 ? 4.062 4.906 -18.594 1 66.12 288 PRO A CA 1
ATOM 2226 C C . PRO A 1 288 ? 4.094 5.188 -17.078 1 66.12 288 PRO A C 1
ATOM 2228 O O . PRO A 1 288 ? 3.836 4.289 -16.281 1 66.12 288 PRO A O 1
ATOM 2231 N N . ASN A 1 289 ? 4.613 6.359 -16.797 1 57.69 289 ASN A N 1
ATOM 2232 C CA . ASN A 1 289 ? 4.613 6.797 -15.406 1 57.69 289 ASN A CA 1
ATOM 2233 C C . ASN A 1 289 ? 3.207 6.781 -14.812 1 57.69 289 ASN A C 1
ATOM 2235 O O . ASN A 1 289 ? 2.236 7.094 -15.5 1 57.69 289 ASN A O 1
ATOM 2239 N N . ASN A 1 290 ? 3.086 5.914 -13.703 1 52.56 290 ASN A N 1
ATOM 2240 C CA . ASN A 1 290 ? 1.786 5.914 -13.039 1 52.56 290 ASN A CA 1
ATOM 2241 C C . ASN A 1 290 ? 1.41 7.309 -12.539 1 52.56 290 ASN A C 1
ATOM 2243 O O . ASN A 1 290 ? 2.162 7.93 -11.789 1 52.56 290 ASN A O 1
ATOM 2247 N N . VAL A 1 291 ? 0.628 8.023 -13.336 1 45.34 291 VAL A N 1
ATOM 2248 C CA . VAL A 1 291 ? 0.216 9.375 -12.992 1 45.34 291 VAL A CA 1
ATOM 2249 C C . VAL A 1 291 ? -0.69 9.344 -11.758 1 45.34 291 VAL A C 1
ATOM 2251 O O . VAL A 1 291 ? -0.956 10.383 -11.148 1 45.34 291 VAL A O 1
ATOM 2254 N N . HIS A 1 292 ? -1.264 8.117 -11.484 1 41.81 292 HIS A N 1
ATOM 2255 C CA . HIS A 1 292 ? -2.305 8.094 -10.469 1 41.81 292 HIS A CA 1
ATOM 2256 C C . HIS A 1 292 ? -1.857 7.297 -9.242 1 41.81 292 HIS A C 1
ATOM 2258 O O . HIS A 1 292 ? -1.462 6.137 -9.359 1 41.81 292 HIS A O 1
ATOM 2264 N N . GLY A 1 293 ? -0.897 7.652 -8.609 1 41.12 293 GLY A N 1
ATOM 2265 C CA . GLY A 1 293 ? -0.61 7.035 -7.32 1 41.12 293 GLY A CA 1
ATOM 2266 C C . GLY A 1 293 ? -0.552 8.031 -6.184 1 41.12 293 GLY A C 1
ATOM 2267 O O . GLY A 1 293 ? -0.391 9.234 -6.41 1 41.12 293 GLY A O 1
ATOM 2268 N N . MET B 1 1 ? 20.906 -17.234 16.734 1 22.62 1 MET B N 1
ATOM 2269 C CA . MET B 1 1 ? 20.297 -16.203 15.883 1 22.62 1 MET B CA 1
ATOM 2270 C C . MET B 1 1 ? 19.766 -15.055 16.719 1 22.62 1 MET B C 1
ATOM 2272 O O . MET B 1 1 ? 18.844 -15.242 17.516 1 22.62 1 MET B O 1
ATOM 2276 N N . LYS B 1 2 ? 20.547 -14.023 17.031 1 27.59 2 LYS B N 1
ATOM 2277 C CA . LYS B 1 2 ? 20.531 -12.953 18.016 1 27.59 2 LYS B CA 1
ATOM 2278 C C . LYS B 1 2 ? 19.375 -11.984 17.75 1 27.59 2 LYS B C 1
ATOM 2280 O O . LYS B 1 2 ? 19.281 -11.406 16.672 1 27.59 2 LYS B O 1
ATOM 2285 N N . TRP B 1 3 ? 18.219 -12.195 18.375 1 28.28 3 TRP B N 1
ATOM 2286 C CA . TRP B 1 3 ? 17.062 -11.289 18.328 1 28.28 3 TRP B CA 1
ATOM 2287 C C . TRP B 1 3 ? 17.484 -9.867 18.688 1 28.28 3 TRP B C 1
ATOM 2289 O O . TRP B 1 3 ? 18.031 -9.625 19.766 1 28.28 3 TRP B O 1
ATOM 2299 N N . ILE B 1 4 ? 17.859 -9.211 17.781 1 28.5 4 ILE B N 1
ATOM 2300 C CA . ILE B 1 4 ? 18.156 -7.82 18.109 1 28.5 4 ILE B CA 1
ATOM 2301 C C . ILE B 1 4 ? 16.891 -7.102 18.547 1 28.5 4 ILE B C 1
ATOM 2303 O O . ILE B 1 4 ? 15.898 -7.059 17.812 1 28.5 4 ILE B O 1
ATOM 2307 N N . THR B 1 5 ? 16.625 -7.078 19.766 1 31.22 5 THR B N 1
ATOM 2308 C CA . THR B 1 5 ? 15.672 -6.211 20.453 1 31.22 5 THR B CA 1
ATOM 2309 C C . THR B 1 5 ? 15.867 -4.754 20.047 1 31.22 5 THR B C 1
ATOM 2311 O O . THR B 1 5 ? 16.922 -4.164 20.312 1 31.22 5 THR B O 1
ATOM 2314 N N . LEU B 1 6 ? 15.141 -4.461 18.953 1 34.25 6 LEU B N 1
ATOM 2315 C CA . LEU B 1 6 ? 15.188 -3.014 18.797 1 34.25 6 LEU B CA 1
ATOM 2316 C C . LEU B 1 6 ? 14.484 -2.318 19.953 1 34.25 6 LEU B C 1
ATOM 2318 O O . LEU B 1 6 ? 13.266 -2.459 20.125 1 34.25 6 LEU B O 1
ATOM 2322 N N . ALA B 1 7 ? 15.047 -2.195 21.031 1 35.19 7 ALA B N 1
ATOM 2323 C CA . ALA B 1 7 ? 14.648 -1.354 22.156 1 35.19 7 ALA B CA 1
ATOM 2324 C C . ALA B 1 7 ? 14.164 0.01 21.672 1 35.19 7 ALA B C 1
ATOM 2326 O O . ALA B 1 7 ? 14.945 0.8 21.141 1 35.19 7 ALA B O 1
ATOM 2327 N N . LEU B 1 8 ? 12.82 0.058 21.281 1 39.41 8 LEU B N 1
ATOM 2328 C CA . LEU B 1 8 ? 12.266 1.378 21 1 39.41 8 LEU B CA 1
ATOM 2329 C C . LEU B 1 8 ? 12.312 2.268 22.234 1 39.41 8 LEU B C 1
ATOM 2331 O O . LEU B 1 8 ? 11.539 2.068 23.172 1 39.41 8 LEU B O 1
ATOM 2335 N N . GLY B 1 9 ? 13.438 2.596 22.656 1 37.44 9 GLY B N 1
ATOM 2336 C CA . GLY B 1 9 ? 13.492 3.6 23.719 1 37.44 9 GLY B CA 1
ATOM 2337 C C . GLY B 1 9 ? 12.609 4.801 23.438 1 37.44 9 GLY B C 1
ATOM 2338 O O . GLY B 1 9 ? 12.695 5.414 22.375 1 37.44 9 GLY B O 1
ATOM 2339 N N . ALA B 1 10 ? 11.43 4.785 24.125 1 41.12 10 ALA B N 1
ATOM 2340 C CA . ALA B 1 10 ? 10.656 6.023 24.141 1 41.12 10 ALA B CA 1
ATOM 2341 C C . ALA B 1 10 ? 11.539 7.215 24.516 1 41.12 10 ALA B C 1
ATOM 2343 O O . ALA B 1 10 ? 12.023 7.312 25.641 1 41.12 10 ALA B O 1
ATOM 2344 N N . LEU B 1 11 ? 12.227 7.637 23.609 1 43.31 11 LEU B N 1
ATOM 2345 C CA . LEU B 1 11 ? 12.883 8.883 23.953 1 43.31 11 LEU B CA 1
ATOM 2346 C C . LEU B 1 11 ? 11.875 9.906 24.469 1 43.31 11 LEU B C 1
ATOM 2348 O O . LEU B 1 11 ? 11 10.344 23.719 1 43.31 11 LEU B O 1
ATOM 2352 N N . ILE B 1 12 ? 11.547 9.711 25.766 1 42.75 12 ILE B N 1
ATOM 2353 C CA . ILE B 1 12 ? 10.852 10.844 26.375 1 42.75 12 ILE B CA 1
ATOM 2354 C C . ILE B 1 12 ? 11.695 12.102 26.234 1 42.75 12 ILE B C 1
ATOM 2356 O O . ILE B 1 12 ? 12.758 12.219 26.859 1 42.75 12 ILE B O 1
ATOM 2360 N N . LEU B 1 13 ? 11.594 12.633 25.125 1 49.38 13 LEU B N 1
ATOM 2361 C CA . LEU B 1 13 ? 12.203 13.961 25.078 1 49.38 13 LEU B CA 1
ATOM 2362 C C . LEU B 1 13 ? 11.57 14.883 26.109 1 49.38 13 LEU B C 1
ATOM 2364 O O . LEU B 1 13 ? 10.375 15.18 26.047 1 49.38 13 LEU B O 1
ATOM 2368 N N . THR B 1 14 ? 11.977 14.797 27.391 1 46.47 14 THR B N 1
ATOM 2369 C CA . THR B 1 14 ? 11.656 15.898 28.281 1 46.47 14 THR B CA 1
ATOM 2370 C C . THR B 1 14 ? 12.391 17.172 27.875 1 46.47 14 THR B C 1
ATOM 2372 O O . THR B 1 14 ? 13.617 17.219 27.875 1 46.47 14 THR B O 1
ATOM 2375 N N . VAL B 1 15 ? 11.852 17.812 27 1 47.97 15 VAL B N 1
ATOM 2376 C CA . VAL B 1 15 ? 12.43 19.141 26.812 1 47.97 15 VAL B CA 1
ATOM 2377 C C . VAL B 1 15 ? 12.352 19.938 28.109 1 47.97 15 VAL B C 1
ATOM 2379 O O . VAL B 1 15 ? 11.266 20.125 28.672 1 47.97 15 VAL B O 1
ATOM 2382 N N . THR B 1 16 ? 13.273 19.797 29.031 1 45.59 16 THR B N 1
ATOM 2383 C CA . THR B 1 16 ? 13.328 20.703 30.172 1 45.59 16 THR B CA 1
ATOM 2384 C C . THR B 1 16 ? 13.125 22.141 29.719 1 45.59 16 THR B C 1
ATOM 2386 O O . THR B 1 16 ? 13.844 22.641 28.844 1 45.59 16 THR B O 1
ATOM 2389 N N . GLY B 1 17 ? 11.906 22.578 29.594 1 46.47 17 GLY B N 1
ATOM 2390 C CA . GLY B 1 17 ? 11.68 24 29.375 1 46.47 17 GLY B CA 1
ATOM 2391 C C . GLY B 1 17 ? 12.664 24.875 30.125 1 46.47 17 GLY B C 1
ATOM 2392 O O . GLY B 1 17 ? 12.664 24.922 31.359 1 46.47 17 GLY B O 1
ATOM 2393 N N . ALA B 1 18 ? 13.852 24.984 29.828 1 46.34 18 ALA B N 1
ATOM 2394 C CA . ALA B 1 18 ? 14.539 26.141 30.391 1 46.34 18 ALA B CA 1
ATOM 2395 C C . ALA B 1 18 ? 13.602 27.344 30.516 1 46.34 18 ALA B C 1
ATOM 2397 O O . ALA B 1 18 ? 12.633 27.453 29.766 1 46.34 18 ALA B O 1
ATOM 2398 N N . GLU B 1 19 ? 13.609 28.078 31.578 1 58.84 19 GLU B N 1
ATOM 2399 C CA . GLU B 1 19 ? 12.867 29.312 31.859 1 58.84 19 GLU B CA 1
ATOM 2400 C C . GLU B 1 19 ? 12.805 30.203 30.625 1 58.84 19 GLU B C 1
ATOM 2402 O O . GLU B 1 19 ? 13.57 31.172 30.5 1 58.84 19 GLU B O 1
ATOM 2407 N N . GLY B 1 20 ? 12.461 29.5 29.312 1 80.06 20 GLY B N 1
ATOM 2408 C CA . GLY B 1 20 ? 12.477 30.281 28.078 1 80.06 20 GLY B CA 1
ATOM 2409 C C . GLY B 1 20 ? 11.273 31.203 27.938 1 80.06 20 GLY B C 1
ATOM 2410 O O . GLY B 1 20 ? 10.391 31.219 28.812 1 80.06 20 GLY B O 1
ATOM 2411 N N . LYS B 1 21 ? 11.234 32.062 26.984 1 93.56 21 LYS B N 1
ATOM 2412 C CA . LYS B 1 21 ? 10.172 33.031 26.703 1 93.56 21 LYS B CA 1
ATOM 2413 C C . LYS B 1 21 ? 8.836 32.312 26.469 1 93.56 21 LYS B C 1
ATOM 2415 O O . LYS B 1 21 ? 8.805 31.203 25.969 1 93.56 21 LYS B O 1
ATOM 2420 N N . LYS B 1 22 ? 7.773 32.938 27.094 1 97.62 22 LYS B N 1
ATOM 2421 C CA . LYS B 1 22 ? 6.418 32.406 26.922 1 97.62 22 LYS B CA 1
ATOM 2422 C C . LYS B 1 22 ? 5.562 33.375 26.094 1 97.62 22 LYS B C 1
ATOM 2424 O O . LYS B 1 22 ? 5.543 34.562 26.359 1 97.62 22 LYS B O 1
ATOM 2429 N N . CYS B 1 23 ? 4.953 32.875 25.078 1 98.44 23 CYS B N 1
ATOM 2430 C CA . CYS B 1 23 ? 4.012 33.625 24.234 1 98.44 23 CYS B CA 1
ATOM 2431 C C . CYS B 1 23 ? 2.623 33 24.297 1 98.44 23 CYS B C 1
ATOM 2433 O O . CYS B 1 23 ? 2.482 31.766 24.203 1 98.44 23 CYS B O 1
ATOM 2435 N N . ARG B 1 24 ? 1.648 33.812 24.594 1 98.5 24 ARG B N 1
ATOM 2436 C CA . ARG B 1 24 ? 0.264 33.344 24.656 1 98.5 24 ARG B CA 1
ATOM 2437 C C . ARG B 1 24 ? -0.611 34.125 23.672 1 98.5 24 ARG B C 1
ATOM 2439 O O . ARG B 1 24 ? -0.58 35.344 23.625 1 98.5 24 ARG B O 1
ATOM 2446 N N . LEU B 1 25 ? -1.371 33.344 22.859 1 98.44 25 LEU B N 1
ATOM 2447 C CA . LEU B 1 25 ? -2.213 33.938 21.812 1 98.44 25 LEU B CA 1
ATOM 2448 C C . LEU B 1 25 ? -3.682 33.594 22.062 1 98.44 25 LEU B C 1
ATOM 2450 O O . LEU B 1 25 ? -4.008 32.5 22.516 1 98.44 25 LEU B O 1
ATOM 2454 N N . HIS B 1 26 ? -4.488 34.594 21.75 1 98.56 26 HIS B N 1
ATOM 2455 C CA . HIS B 1 26 ? -5.934 34.406 21.609 1 98.56 26 HIS B CA 1
ATOM 2456 C C . HIS B 1 26 ? -6.395 34.75 20.203 1 98.56 26 HIS B C 1
ATOM 2458 O O . HIS B 1 26 ? -5.832 35.656 19.562 1 98.56 26 HIS B O 1
ATOM 2464 N N . PRO B 1 27 ? -7.426 34.062 19.766 1 98.5 27 PRO B N 1
ATOM 2465 C CA . PRO B 1 27 ? -7.941 34.469 18.469 1 98.5 27 PRO B CA 1
ATOM 2466 C C . PRO B 1 27 ? -8.352 35.938 18.438 1 98.5 27 PRO B C 1
ATOM 2468 O O . PRO B 1 27 ? -8.898 36.469 19.422 1 98.5 27 PRO B O 1
ATOM 2471 N N . LEU B 1 28 ? -8.141 36.562 17.344 1 98 28 LEU B N 1
ATOM 2472 C CA . LEU B 1 28 ? -8.469 37.969 17.188 1 98 28 LEU B CA 1
ATOM 2473 C C . LEU B 1 28 ? -9.961 38.156 16.969 1 98 28 LEU B C 1
ATOM 2475 O O . LEU B 1 28 ? -10.5 39.25 17.188 1 98 28 LEU B O 1
ATOM 2479 N N . GLY B 1 29 ? -10.562 37.125 16.5 1 94 29 GLY B N 1
ATOM 2480 C CA . GLY B 1 29 ? -11.992 37.188 16.266 1 94 29 GLY B CA 1
ATOM 2481 C C . GLY B 1 29 ? -12.375 36.938 14.828 1 94 29 GLY B C 1
ATOM 2482 O O . GLY B 1 29 ? -11.508 36.781 13.961 1 94 29 GLY B O 1
ATOM 2483 N N . SER B 1 30 ? -13.734 36.781 14.594 1 89.56 30 SER B N 1
ATOM 2484 C CA . SER B 1 30 ? -14.273 36.406 13.289 1 89.56 30 SER B CA 1
ATOM 2485 C C . SER B 1 30 ? -13.875 37.438 12.219 1 89.56 30 SER B C 1
ATOM 2487 O O . SER B 1 30 ? -13.984 38.656 12.43 1 89.56 30 SER B O 1
ATOM 2489 N N . GLY B 1 31 ? -13.312 36.906 11.203 1 89.75 31 GLY B N 1
ATOM 2490 C CA . GLY B 1 31 ? -12.977 37.75 10.062 1 89.75 31 GLY B CA 1
ATOM 2491 C C . GLY B 1 31 ? -11.617 38.406 10.18 1 89.75 31 GLY B C 1
ATOM 2492 O O . GLY B 1 31 ? -11.125 39 9.219 1 89.75 31 GLY B O 1
ATOM 2493 N N . MET B 1 32 ? -11.031 38.375 11.398 1 97 32 MET B N 1
ATOM 2494 C CA . MET B 1 32 ? -9.711 38.969 11.578 1 97 32 MET B CA 1
ATOM 2495 C C . MET B 1 32 ? -8.609 37.969 11.211 1 97 32 MET B C 1
ATOM 2497 O O . MET B 1 32 ? -8.758 36.75 11.422 1 97 32 MET B O 1
ATOM 2501 N N . ASP B 1 33 ? -7.602 38.5 10.664 1 98.38 33 ASP B N 1
ATOM 2502 C CA . ASP B 1 33 ? -6.453 37.688 10.25 1 98.38 33 ASP B CA 1
ATOM 2503 C C . ASP B 1 33 ? -5.473 37.531 11.406 1 98.38 33 ASP B C 1
ATOM 2505 O O . ASP B 1 33 ? -4.867 38.469 11.875 1 98.38 33 ASP B O 1
ATOM 2509 N N . ASP B 1 34 ? -5.273 36.281 11.789 1 98.81 34 ASP B N 1
ATOM 2510 C CA . ASP B 1 34 ? -4.426 35.969 12.938 1 98.81 34 ASP B CA 1
ATOM 2511 C C . ASP B 1 34 ? -2.99 35.688 12.5 1 98.81 34 ASP B C 1
ATOM 2513 O O . ASP B 1 34 ? -2.109 35.5 13.336 1 98.81 34 ASP B O 1
ATOM 2517 N N . THR B 1 35 ? -2.709 35.75 11.234 1 98.75 35 THR B N 1
ATOM 2518 C CA . THR B 1 35 ? -1.429 35.25 10.727 1 98.75 35 THR B CA 1
ATOM 2519 C C . THR B 1 35 ? -0.273 36.031 11.344 1 98.75 35 THR B C 1
ATOM 2521 O O . THR B 1 35 ? 0.717 35.469 11.781 1 98.75 35 THR B O 1
ATOM 2524 N N . ASP B 1 36 ? -0.389 37.344 11.461 1 98.5 36 ASP B N 1
ATOM 2525 C CA . ASP B 1 36 ? 0.687 38.188 11.984 1 98.5 36 ASP B CA 1
ATOM 2526 C C . ASP B 1 36 ? 1.011 37.812 13.43 1 98.5 36 ASP B C 1
ATOM 2528 O O . ASP B 1 36 ? 2.18 37.688 13.805 1 98.5 36 ASP B O 1
ATOM 2532 N N . GLN B 1 37 ? 0.001 37.656 14.219 1 98.69 37 GLN B N 1
ATOM 2533 C CA . GLN B 1 37 ? 0.29 37.406 15.625 1 98.69 37 GLN B CA 1
ATOM 2534 C C . GLN B 1 37 ? 0.89 36 15.812 1 98.69 37 GLN B C 1
ATOM 2536 O O . GLN B 1 37 ? 1.73 35.812 16.688 1 98.69 37 GLN B O 1
ATOM 2541 N N . VAL B 1 38 ? 0.405 35.094 15.016 1 98.81 38 VAL B N 1
ATOM 2542 C CA . VAL B 1 38 ? 0.964 33.75 15.094 1 98.81 38 VAL B CA 1
ATOM 2543 C C . VAL B 1 38 ? 2.449 33.781 14.742 1 98.81 38 VAL B C 1
ATOM 2545 O O . VAL B 1 38 ? 3.283 33.25 15.484 1 98.81 38 VAL B O 1
ATOM 2548 N N . GLU B 1 39 ? 2.77 34.406 13.625 1 98.75 39 GLU B N 1
ATOM 2549 C CA . GLU B 1 39 ? 4.16 34.5 13.188 1 98.75 39 GLU B CA 1
ATOM 2550 C C . GLU B 1 39 ? 5.016 35.25 14.211 1 98.75 39 GLU B C 1
ATOM 2552 O O . GLU B 1 39 ? 6.16 34.844 14.461 1 98.75 39 GLU B O 1
ATOM 2557 N N . ALA B 1 40 ? 4.48 36.25 14.781 1 98.62 40 ALA B N 1
ATOM 2558 C CA . ALA B 1 40 ? 5.207 37 15.789 1 98.62 40 ALA B CA 1
ATOM 2559 C C . ALA B 1 40 ? 5.527 36.156 17.016 1 98.62 40 ALA B C 1
ATOM 2561 O O . ALA B 1 40 ? 6.633 36.219 17.547 1 98.62 40 ALA B O 1
ATOM 2562 N N . ALA B 1 41 ? 4.535 35.375 17.406 1 98.69 41 ALA B N 1
ATOM 2563 C CA . ALA B 1 41 ? 4.734 34.531 18.562 1 98.69 41 ALA B CA 1
ATOM 2564 C C . ALA B 1 41 ? 5.805 33.469 18.281 1 98.69 41 ALA B C 1
ATOM 2566 O O . ALA B 1 41 ? 6.648 33.188 19.141 1 98.69 41 ALA B O 1
ATOM 2567 N N . ILE B 1 42 ? 5.785 32.906 17.125 1 98.62 42 ILE B N 1
ATOM 2568 C CA . ILE B 1 42 ? 6.766 31.906 16.75 1 98.62 42 ILE B CA 1
ATOM 2569 C C . ILE B 1 42 ? 8.156 32.531 16.703 1 98.62 42 ILE B C 1
ATOM 2571 O O . ILE B 1 42 ? 9.125 31.922 17.188 1 98.62 42 ILE B O 1
ATOM 2575 N N . ASN B 1 43 ? 8.25 33.719 16.141 1 98.12 43 ASN B N 1
ATOM 2576 C CA . ASN B 1 43 ? 9.531 34.406 16.062 1 98.12 43 ASN B CA 1
ATOM 2577 C C . ASN B 1 43 ? 10.086 34.719 17.453 1 98.12 43 ASN B C 1
ATOM 2579 O O . ASN B 1 43 ? 11.297 34.625 17.672 1 98.12 43 ASN B O 1
ATOM 2583 N N . ALA B 1 44 ? 9.211 34.969 18.328 1 98.19 44 ALA B N 1
ATOM 2584 C CA . ALA B 1 44 ? 9.625 35.406 19.672 1 98.19 44 ALA B CA 1
ATOM 2585 C C . ALA B 1 44 ? 9.93 34.219 20.562 1 98.19 44 ALA B C 1
ATOM 2587 O O . ALA B 1 44 ? 10.859 34.25 21.375 1 98.19 44 ALA B O 1
ATOM 2588 N N . CYS B 1 45 ? 9.094 33.188 20.344 1 98.5 45 CYS B N 1
ATOM 2589 C CA . CYS B 1 45 ? 9.141 32.125 21.359 1 98.5 45 CYS B CA 1
ATOM 2590 C C . CYS B 1 45 ? 9.453 30.781 20.734 1 98.5 45 CYS B C 1
ATOM 2592 O O . CYS B 1 45 ? 9.516 29.766 21.438 1 98.5 45 CYS B O 1
ATOM 2594 N N . GLY B 1 46 ? 9.672 30.672 19.5 1 98.38 46 GLY B N 1
ATOM 2595 C CA . GLY B 1 46 ? 9.875 29.406 18.797 1 98.38 46 GLY B CA 1
ATOM 2596 C C . GLY B 1 46 ? 11.242 28.797 19.047 1 98.38 46 GLY B C 1
ATOM 2597 O O . GLY B 1 46 ? 11.484 27.641 18.719 1 98.38 46 GLY B O 1
ATOM 2598 N N . HIS B 1 47 ? 12.141 29.562 19.547 1 98.12 47 HIS B N 1
ATOM 2599 C CA . HIS B 1 47 ? 13.469 29.078 19.938 1 98.12 47 HIS B CA 1
ATOM 2600 C C . HIS B 1 47 ? 13.656 29.141 21.438 1 98.12 47 HIS B C 1
ATOM 2602 O O . HIS B 1 47 ? 13.789 30.219 22.016 1 98.12 47 HIS B O 1
ATOM 2608 N N . SER B 1 48 ? 13.578 27.969 22.062 1 97.38 48 SER B N 1
ATOM 2609 C CA . SER B 1 48 ? 13.789 27.797 23.5 1 97.38 48 SER B CA 1
ATOM 2610 C C . SER B 1 48 ? 12.633 28.375 24.297 1 97.38 48 SER B C 1
ATOM 2612 O O . SER B 1 48 ? 12.836 28.906 25.391 1 97.38 48 SER B O 1
ATOM 2614 N N . GLY B 1 49 ? 11.453 28.406 23.75 1 98 49 GLY B N 1
ATOM 2615 C CA . GLY B 1 49 ? 10.305 28.984 24.438 1 98 49 GLY B CA 1
ATOM 2616 C C . GLY B 1 49 ? 9.062 28.125 24.312 1 98 49 GLY B C 1
ATOM 2617 O O . GLY B 1 49 ? 9.133 26.953 23.922 1 98 49 GLY B O 1
ATOM 2618 N N . THR B 1 50 ? 7.965 28.734 24.891 1 98.38 50 THR B N 1
ATOM 2619 C CA . THR B 1 50 ? 6.656 28.094 24.844 1 98.38 50 THR B CA 1
ATOM 2620 C C . THR B 1 50 ? 5.621 29.016 24.203 1 98.38 50 THR B C 1
ATOM 2622 O O . THR B 1 50 ? 5.562 30.203 24.531 1 98.38 50 THR B O 1
ATOM 2625 N N . ILE B 1 51 ? 4.957 28.469 23.297 1 98.75 51 ILE B N 1
ATOM 2626 C CA . ILE B 1 51 ? 3.863 29.188 22.656 1 98.75 51 ILE B CA 1
ATOM 2627 C C . ILE B 1 51 ? 2.537 28.5 22.984 1 98.75 51 ILE B C 1
ATOM 2629 O O . ILE B 1 51 ? 2.385 27.297 22.766 1 98.75 51 ILE B O 1
ATOM 2633 N N . THR B 1 52 ? 1.604 29.219 23.516 1 98.75 52 THR B N 1
ATOM 2634 C CA . THR B 1 52 ? 0.287 28.672 23.844 1 98.75 52 THR B CA 1
ATOM 2635 C C . THR B 1 52 ? -0.791 29.344 22.984 1 98.75 52 THR B C 1
ATOM 2637 O O . THR B 1 52 ? -0.975 30.562 23.047 1 98.75 52 THR B O 1
ATOM 2640 N N . PHE B 1 53 ? -1.431 28.578 22.156 1 98.81 53 PHE B N 1
ATOM 2641 C CA . PHE B 1 53 ? -2.654 28.984 21.484 1 98.81 53 PHE B CA 1
ATOM 2642 C C . PHE B 1 53 ? -3.881 28.625 22.312 1 98.81 53 PHE B C 1
ATOM 2644 O O . PHE B 1 53 ? -4.172 27.438 22.516 1 98.81 53 PHE B O 1
ATOM 2651 N N . GLU B 1 54 ? -4.539 29.594 22.766 1 98.56 54 GLU B N 1
ATOM 2652 C CA . GLU B 1 54 ? -5.742 29.297 23.547 1 98.56 54 GLU B CA 1
ATOM 2653 C C . GLU B 1 54 ? -6.867 28.781 22.641 1 98.56 54 GLU B C 1
ATOM 2655 O O . GLU B 1 54 ? -6.75 28.828 21.422 1 98.56 54 GLU B O 1
ATOM 2660 N N . LYS B 1 55 ? -7.902 28.312 23.281 1 98.19 55 LYS B N 1
ATOM 2661 C CA . LYS B 1 55 ? -9.031 27.75 22.547 1 98.19 55 LYS B CA 1
ATOM 2662 C C . LYS B 1 55 ? -9.641 28.781 21.594 1 98.19 55 LYS B C 1
ATOM 2664 O O . LYS B 1 55 ? -9.711 29.969 21.922 1 98.19 55 LYS B O 1
ATOM 2669 N N . GLY B 1 56 ? -10.078 28.234 20.516 1 98 56 GLY B N 1
ATOM 2670 C CA . GLY B 1 56 ? -10.719 29.078 19.516 1 98 56 GLY B CA 1
ATOM 2671 C C . GLY B 1 56 ? -10.141 28.906 18.125 1 98 56 GLY B C 1
ATOM 2672 O O . GLY B 1 56 ? -9.281 28.047 17.906 1 98 56 GLY B O 1
ATOM 2673 N N . MET B 1 57 ? -10.688 29.75 17.203 1 98 57 MET B N 1
ATOM 2674 C CA . MET B 1 57 ? -10.289 29.641 15.805 1 98 57 MET B CA 1
ATOM 2675 C C . MET B 1 57 ? -9.359 30.781 15.406 1 98 57 MET B C 1
ATOM 2677 O O . MET B 1 57 ? -9.719 31.953 15.531 1 98 57 MET B O 1
ATOM 2681 N N . PHE B 1 58 ? -8.164 30.438 15.031 1 98.81 58 PHE B N 1
ATOM 2682 C CA . PHE B 1 58 ? -7.203 31.391 14.484 1 98.81 58 PHE B CA 1
ATOM 2683 C C . PHE B 1 58 ? -7.281 31.422 12.961 1 98.81 58 PHE B C 1
ATOM 2685 O O . PHE B 1 58 ? -6.992 30.422 12.305 1 98.81 58 PHE B O 1
ATOM 2692 N N . ASN B 1 59 ? -7.664 32.562 12.43 1 98.56 59 ASN B N 1
ATOM 2693 C CA . ASN B 1 59 ? -7.793 32.688 10.977 1 98.56 59 ASN B CA 1
ATOM 2694 C C . ASN B 1 59 ? -6.441 32.906 10.312 1 98.56 59 ASN B C 1
ATOM 2696 O O . ASN B 1 59 ? -5.762 33.906 10.602 1 98.56 59 ASN B O 1
ATOM 2700 N N . ILE B 1 60 ? -6.098 32 9.445 1 98.81 60 ILE B N 1
ATOM 2701 C CA . ILE B 1 60 ? -4.836 32.094 8.727 1 98.81 60 ILE B CA 1
ATOM 2702 C C . ILE B 1 60 ? -5.102 32.406 7.258 1 98.81 60 ILE B C 1
ATOM 2704 O O . ILE B 1 60 ? -5.855 31.719 6.582 1 98.81 60 ILE B O 1
ATOM 2708 N N . THR B 1 61 ? -4.422 33.469 6.773 1 98.25 61 THR B N 1
ATOM 2709 C CA . THR B 1 61 ? -4.805 33.969 5.457 1 98.25 61 THR B CA 1
ATOM 2710 C C . THR B 1 61 ? -3.625 33.906 4.492 1 98.25 61 THR B C 1
ATOM 2712 O O . THR B 1 61 ? -3.775 34.188 3.303 1 98.25 61 THR B O 1
ATOM 2715 N N . ARG B 1 62 ? -2.486 33.531 4.938 1 98.38 62 ARG B N 1
ATOM 2716 C CA . ARG B 1 62 ? -1.324 33.344 4.074 1 98.38 62 ARG B CA 1
ATOM 2717 C C . ARG B 1 62 ? -0.419 32.25 4.609 1 98.38 62 ARG B C 1
ATOM 2719 O O . ARG B 1 62 ? -0.592 31.781 5.742 1 98.38 62 ARG B O 1
ATOM 2726 N N . ARG B 1 63 ? 0.501 31.844 3.732 1 98.38 63 ARG B N 1
ATOM 2727 C CA . ARG B 1 63 ? 1.39 30.734 4.078 1 98.38 63 ARG B CA 1
ATOM 2728 C C . ARG B 1 63 ? 2.232 31.078 5.305 1 98.38 63 ARG B C 1
ATOM 2730 O O . ARG B 1 63 ? 2.521 32.25 5.562 1 98.38 63 ARG B O 1
ATOM 2737 N N . MET B 1 64 ? 2.562 30.031 6.059 1 97.88 64 MET B N 1
ATOM 2738 C CA . MET B 1 64 ? 3.438 30.25 7.207 1 97.88 64 MET B CA 1
ATOM 2739 C C . MET B 1 64 ? 4.418 29.094 7.367 1 97.88 64 MET B C 1
ATOM 2741 O O . MET B 1 64 ? 4.094 27.953 7.035 1 97.88 64 MET B O 1
ATOM 2745 N N . MET B 1 65 ? 5.551 29.438 7.848 1 98.56 65 MET B N 1
ATOM 2746 C CA . MET B 1 65 ? 6.582 28.484 8.234 1 98.56 65 MET B CA 1
ATOM 2747 C C . MET B 1 65 ? 7.004 28.688 9.68 1 98.56 65 MET B C 1
ATOM 2749 O O . MET B 1 65 ? 7.445 29.781 10.055 1 98.56 65 MET B O 1
ATOM 2753 N N . TRP B 1 66 ? 6.781 27.703 10.5 1 98.88 66 TRP B N 1
ATOM 2754 C CA . TRP B 1 66 ? 7.258 27.719 11.883 1 98.88 66 TRP B CA 1
ATOM 2755 C C . TRP B 1 66 ? 8.656 27.109 11.984 1 98.88 66 TRP B C 1
ATOM 2757 O O . TRP B 1 66 ? 8.875 25.969 11.578 1 98.88 66 TRP B O 1
ATOM 2767 N N . ASP B 1 67 ? 9.578 27.859 12.391 1 98.81 67 ASP B N 1
ATOM 2768 C CA . ASP B 1 67 ? 10.906 27.359 12.75 1 98.81 67 ASP B CA 1
ATOM 2769 C C . ASP B 1 67 ? 11.031 27.172 14.266 1 98.81 67 ASP B C 1
ATOM 2771 O O . ASP B 1 67 ? 11.055 28.156 15.008 1 98.81 67 ASP B O 1
ATOM 2775 N N . LEU B 1 68 ? 11.055 25.953 14.727 1 98.81 68 LEU B N 1
ATOM 2776 C CA . LEU B 1 68 ? 11.055 25.641 16.156 1 98.81 68 LEU B CA 1
ATOM 2777 C C . LEU B 1 68 ? 12.359 24.969 16.562 1 98.81 68 LEU B C 1
ATOM 2779 O O . LEU B 1 68 ? 12.867 24.109 15.844 1 98.81 68 LEU B O 1
ATOM 2783 N N . ASP B 1 69 ? 12.898 25.375 17.594 1 98.69 69 ASP B N 1
ATOM 2784 C CA . ASP B 1 69 ? 14.117 24.812 18.172 1 98.69 69 ASP B CA 1
ATOM 2785 C C . ASP B 1 69 ? 14.047 24.812 19.688 1 98.69 69 ASP B C 1
ATOM 2787 O O . ASP B 1 69 ? 14.07 25.859 20.328 1 98.69 69 ASP B O 1
ATOM 2791 N N . ASN B 1 70 ? 13.977 23.656 20.25 1 98.38 70 ASN B N 1
ATOM 2792 C CA . ASN B 1 70 ? 13.82 23.531 21.703 1 98.38 70 ASN B CA 1
ATOM 2793 C C . ASN B 1 70 ? 12.594 24.281 22.203 1 98.38 70 ASN B C 1
ATOM 2795 O O . ASN B 1 70 ? 12.688 25.078 23.141 1 98.38 70 ASN B O 1
ATOM 2799 N N . ALA B 1 71 ? 11.508 23.969 21.531 1 98.56 71 ALA B N 1
ATOM 2800 C CA . ALA B 1 71 ? 10.297 24.75 21.797 1 98.56 71 ALA B CA 1
ATOM 2801 C C . ALA B 1 71 ? 9.109 23.828 22.094 1 98.56 71 ALA B C 1
ATOM 2803 O O . ALA B 1 71 ? 9.148 22.641 21.766 1 98.56 71 ALA B O 1
ATOM 2804 N N . HIS B 1 72 ? 8.164 24.422 22.781 1 98.62 72 HIS B N 1
ATOM 2805 C CA . HIS B 1 72 ? 6.898 23.734 23.047 1 98.62 72 HIS B CA 1
ATOM 2806 C C . HIS B 1 72 ? 5.719 24.578 22.562 1 98.62 72 HIS B C 1
ATOM 2808 O O . HIS B 1 72 ? 5.605 25.75 22.906 1 98.62 72 HIS B O 1
ATOM 2814 N N . VAL B 1 73 ? 4.918 23.969 21.781 1 98.81 73 VAL B N 1
ATOM 2815 C CA . VAL B 1 73 ? 3.705 24.625 21.312 1 98.81 73 VAL B CA 1
ATOM 2816 C C . VAL B 1 73 ? 2.479 23.922 21.891 1 98.81 73 VAL B C 1
ATOM 2818 O O . VAL B 1 73 ? 2.227 22.75 21.578 1 98.81 73 VAL B O 1
ATOM 2821 N N . ASP B 1 74 ? 1.806 24.594 22.766 1 98.75 74 ASP B N 1
ATOM 2822 C CA . ASP B 1 74 ? 0.48 24.172 23.203 1 98.75 74 ASP B CA 1
ATOM 2823 C C . ASP B 1 74 ? -0.61 24.734 22.297 1 98.75 74 ASP B C 1
ATOM 2825 O O . ASP B 1 74 ? -1.039 25.875 22.469 1 98.75 74 ASP B O 1
ATOM 2829 N N . LEU B 1 75 ? -1.09 23.922 21.391 1 98.81 75 LEU B N 1
ATOM 2830 C CA . LEU B 1 75 ? -2.064 24.359 20.406 1 98.81 75 LEU B CA 1
ATOM 2831 C C . LEU B 1 75 ? -3.473 23.922 20.797 1 98.81 75 LEU B C 1
ATOM 2833 O O . LEU B 1 75 ? -4.012 22.984 20.203 1 98.81 75 LEU B O 1
ATOM 2837 N N . LYS B 1 76 ? -4.09 24.688 21.672 1 98.5 76 LYS B N 1
ATOM 2838 C CA . LYS B 1 76 ? -5.43 24.344 22.141 1 98.5 76 LYS B CA 1
ATOM 2839 C C . LYS B 1 76 ? -6.492 24.797 21.141 1 98.5 76 LYS B C 1
ATOM 2841 O O . LYS B 1 76 ? -7.621 24.297 21.172 1 98.5 76 LYS B O 1
ATOM 2846 N N . GLY B 1 77 ? -6.148 25.812 20.359 1 98.25 77 GLY B N 1
ATOM 2847 C CA . GLY B 1 77 ? -7.051 26.312 19.344 1 98.25 77 GLY B CA 1
ATOM 2848 C C . GLY B 1 77 ? -6.84 25.672 17.984 1 98.25 77 GLY B C 1
ATOM 2849 O O . GLY B 1 77 ? -6.051 24.734 17.844 1 98.25 77 GLY B O 1
ATOM 2850 N N . THR B 1 78 ? -7.648 26.125 17 1 98.56 78 THR B N 1
ATOM 2851 C CA . THR B 1 78 ? -7.602 25.609 15.641 1 98.56 78 THR B CA 1
ATOM 2852 C C . THR B 1 78 ? -7.086 26.672 14.672 1 98.56 78 THR B C 1
ATOM 2854 O O . THR B 1 78 ? -7.559 27.812 14.68 1 98.56 78 THR B O 1
ATOM 2857 N N . LEU B 1 79 ? -6.039 26.312 13.922 1 98.88 79 LEU B N 1
ATOM 2858 C CA . LEU B 1 79 ? -5.605 27.141 12.805 1 98.88 79 LEU B CA 1
ATOM 2859 C C . LEU B 1 79 ? -6.5 26.922 11.586 1 98.88 79 LEU B C 1
ATOM 2861 O O . LEU B 1 79 ? -6.461 25.844 10.969 1 98.88 79 LEU B O 1
ATOM 2865 N N . SER B 1 80 ? -7.293 27.875 11.297 1 98.62 80 SER B N 1
ATOM 2866 C CA . SER B 1 80 ? -8.234 27.766 10.188 1 98.62 80 SER B CA 1
ATOM 2867 C C . SER B 1 80 ? -7.715 28.469 8.945 1 98.62 80 SER B C 1
ATOM 2869 O O . SER B 1 80 ? -7.613 29.703 8.922 1 98.62 80 SER B O 1
ATOM 2871 N N . PHE B 1 81 ? -7.402 27.719 7.938 1 98.62 81 PHE B N 1
ATOM 2872 C CA . PHE B 1 81 ? -6.902 28.297 6.695 1 98.62 81 PHE B CA 1
ATOM 2873 C C . PHE B 1 81 ? -8.055 28.688 5.781 1 98.62 81 PHE B C 1
ATOM 2875 O O . PHE B 1 81 ? -8.844 27.828 5.363 1 98.62 81 PHE B O 1
ATOM 2882 N N . GLN B 1 82 ? -8.094 29.969 5.52 1 97 82 GLN B N 1
ATOM 2883 C CA . GLN B 1 82 ? -9.219 30.484 4.742 1 97 82 GLN B CA 1
ATOM 2884 C C . GLN B 1 82 ? -9.234 29.891 3.338 1 97 82 GLN B C 1
ATOM 2886 O O . GLN B 1 82 ? -8.195 29.812 2.676 1 97 82 GLN B O 1
ATOM 2891 N N . PRO B 1 83 ? -10.367 29.391 2.836 1 96.19 83 PRO B N 1
ATOM 2892 C CA . PRO B 1 83 ? -10.422 28.609 1.602 1 96.19 83 PRO B CA 1
ATOM 2893 C C . PRO B 1 83 ? -10.453 29.469 0.349 1 96.19 83 PRO B C 1
ATOM 2895 O O . PRO B 1 83 ? -11.312 29.281 -0.52 1 96.19 83 PRO B O 1
ATOM 2898 N N . ASP B 1 84 ? -9.578 30.453 0.244 1 96.69 84 ASP B N 1
ATOM 2899 C CA . ASP B 1 84 ? -9.367 31.203 -0.992 1 96.69 84 ASP B CA 1
ATOM 2900 C C . ASP B 1 84 ? -8.586 30.375 -2.008 1 96.69 84 ASP B C 1
ATOM 2902 O O . ASP B 1 84 ? -7.363 30.5 -2.115 1 96.69 84 ASP B O 1
ATOM 2906 N N . THR B 1 85 ? -9.344 29.578 -2.777 1 95.12 85 THR B N 1
ATOM 2907 C CA . THR B 1 85 ? -8.711 28.578 -3.637 1 95.12 85 THR B CA 1
ATOM 2908 C C . THR B 1 85 ? -7.832 29.25 -4.688 1 95.12 85 THR B C 1
ATOM 2910 O O . THR B 1 85 ? -6.727 28.781 -4.973 1 95.12 85 THR B O 1
ATOM 2913 N N . ASP B 1 86 ? -8.289 30.391 -5.234 1 94.31 86 ASP B N 1
ATOM 2914 C CA . ASP B 1 86 ? -7.496 31.094 -6.227 1 94.31 86 ASP B CA 1
ATOM 2915 C C . ASP B 1 86 ? -6.164 31.547 -5.637 1 94.31 86 ASP B C 1
ATOM 2917 O O . ASP B 1 86 ? -5.121 31.422 -6.281 1 94.31 86 ASP B O 1
ATOM 2921 N N . TYR B 1 87 ? -6.254 32.031 -4.461 1 96.69 87 TYR B N 1
ATOM 2922 C CA . TYR B 1 87 ? -5.047 32.531 -3.793 1 96.69 87 TYR B CA 1
ATOM 2923 C C . TYR B 1 87 ? -4.059 31.375 -3.572 1 96.69 87 TYR B C 1
ATOM 2925 O O . TYR B 1 87 ? -2.887 31.484 -3.941 1 96.69 87 TYR B O 1
ATOM 2933 N N . TRP B 1 88 ? -4.531 30.297 -3.105 1 96.75 88 TRP B N 1
ATOM 2934 C CA . TRP B 1 88 ? -3.648 29.219 -2.645 1 96.75 88 TRP B CA 1
ATOM 2935 C C . TRP B 1 88 ? -3.109 28.422 -3.822 1 96.75 88 TRP B C 1
ATOM 2937 O O . TRP B 1 88 ? -2.062 27.766 -3.713 1 96.75 88 TRP B O 1
ATOM 2947 N N . LEU B 1 89 ? -3.809 28.438 -4.934 1 93.94 89 LEU B N 1
ATOM 2948 C CA . LEU B 1 89 ? -3.375 27.672 -6.094 1 93.94 89 LEU B CA 1
ATOM 2949 C C . LEU B 1 89 ? -2.225 28.375 -6.812 1 93.94 89 LEU B C 1
ATOM 2951 O O . LEU B 1 89 ? -1.568 27.766 -7.668 1 93.94 89 LEU B O 1
ATOM 2955 N N . ASN B 1 90 ? -2.08 29.609 -6.457 1 94.12 90 ASN B N 1
ATOM 2956 C CA . ASN B 1 90 ? -0.856 30.281 -6.895 1 94.12 90 ASN B CA 1
ATOM 2957 C C . ASN B 1 90 ? 0.359 29.781 -6.117 1 94.12 90 ASN B C 1
ATOM 2959 O O . ASN B 1 90 ? 0.464 30 -4.91 1 94.12 90 ASN B O 1
ATOM 2963 N N . LYS B 1 91 ? 1.277 29.203 -6.773 1 92.25 91 LYS B N 1
ATOM 2964 C CA . LYS B 1 91 ? 2.426 28.562 -6.152 1 92.25 91 LYS B CA 1
ATOM 2965 C C . LYS B 1 91 ? 3.26 29.547 -5.355 1 92.25 91 LYS B C 1
ATOM 2967 O O . LYS B 1 91 ? 3.957 29.172 -4.41 1 92.25 91 LYS B O 1
ATOM 2972 N N . SER B 1 92 ? 3.227 30.781 -5.727 1 94.81 92 SER B N 1
ATOM 2973 C CA . SER B 1 92 ? 3.977 31.797 -4.996 1 94.81 92 SER B CA 1
ATOM 2974 C C . SER B 1 92 ? 3.42 31.984 -3.588 1 94.81 92 SER B C 1
ATOM 2976 O O . SER B 1 92 ? 4.09 32.562 -2.723 1 94.81 92 SER B O 1
ATOM 2978 N N . ASN B 1 93 ? 2.184 31.516 -3.346 1 97.5 93 ASN B N 1
ATOM 2979 C CA . ASN B 1 93 ? 1.536 31.703 -2.053 1 97.5 93 ASN B CA 1
ATOM 2980 C C . ASN B 1 93 ? 1.633 30.453 -1.188 1 97.5 93 ASN B C 1
ATOM 2982 O O . ASN B 1 93 ? 0.982 30.359 -0.145 1 97.5 93 ASN B O 1
ATOM 2986 N N . THR B 1 94 ? 2.379 29.469 -1.622 1 97.12 94 THR B N 1
ATOM 2987 C CA . THR B 1 94 ? 2.621 28.234 -0.867 1 97.12 94 THR B CA 1
ATOM 2988 C C . THR B 1 94 ? 4.105 27.891 -0.862 1 97.12 94 THR B C 1
ATOM 2990 O O . THR B 1 94 ? 4.914 28.594 -1.473 1 97.12 94 THR B O 1
ATOM 2993 N N . PHE B 1 95 ? 4.512 26.859 -0.15 1 96.75 95 PHE B N 1
ATOM 2994 C CA . PHE B 1 95 ? 5.883 26.359 -0.116 1 96.75 95 PHE B CA 1
ATOM 2995 C C . PHE B 1 95 ? 6.02 25.094 -0.956 1 96.75 95 PHE B C 1
ATOM 2997 O O . PHE B 1 95 ? 5.172 24.203 -0.891 1 96.75 95 PHE B O 1
ATOM 3004 N N . GLN B 1 96 ? 7.074 25.109 -1.749 1 93.06 96 GLN B N 1
ATOM 3005 C CA . GLN B 1 96 ? 7.387 23.922 -2.545 1 93.06 96 GLN B CA 1
ATOM 3006 C C . GLN B 1 96 ? 8.523 23.125 -1.916 1 93.06 96 GLN B C 1
ATOM 3008 O O . GLN B 1 96 ? 9.625 23.062 -2.467 1 93.06 96 GLN B O 1
ATOM 3013 N N . VAL B 1 97 ? 8.188 22.406 -0.833 1 92.75 97 VAL B N 1
ATOM 3014 C CA . VAL B 1 97 ? 9.25 21.781 -0.047 1 92.75 97 VAL B CA 1
ATOM 3015 C C . VAL B 1 97 ? 9.164 20.266 -0.166 1 92.75 97 VAL B C 1
ATOM 3017 O O . VAL B 1 97 ? 10.078 19.547 0.252 1 92.75 97 VAL B O 1
ATOM 3020 N N . VAL B 1 98 ? 8.117 19.828 -0.679 1 88.56 98 VAL B N 1
ATOM 3021 C CA . VAL B 1 98 ? 7.961 18.406 -0.935 1 88.56 98 VAL B CA 1
ATOM 3022 C C . VAL B 1 98 ? 8.203 18.109 -2.414 1 88.56 98 VAL B C 1
ATOM 3024 O O . VAL B 1 98 ? 7.367 18.438 -3.262 1 88.56 98 VAL B O 1
ATOM 3027 N N . PHE B 1 99 ? 9.297 17.594 -2.729 1 78.38 99 PHE B N 1
ATOM 3028 C CA . PHE B 1 99 ? 9.758 17.484 -4.109 1 78.38 99 PHE B CA 1
ATOM 3029 C C . PHE B 1 99 ? 9.219 16.203 -4.754 1 78.38 99 PHE B C 1
ATOM 3031 O O . PHE B 1 99 ? 10 15.359 -5.203 1 78.38 99 PHE B O 1
ATOM 3038 N N . ILE B 1 100 ? 8.031 15.867 -4.441 1 69.44 100 ILE B N 1
ATOM 3039 C CA . ILE B 1 100 ? 7.254 14.844 -5.133 1 69.44 100 ILE B CA 1
ATOM 3040 C C . ILE B 1 100 ? 6.09 15.492 -5.879 1 69.44 100 ILE B C 1
ATOM 3042 O O . ILE B 1 100 ? 5.309 16.234 -5.285 1 69.44 100 ILE B O 1
ATOM 3046 N N . GLN B 1 101 ? 6.008 15.438 -7.125 1 61.31 101 GLN B N 1
ATOM 3047 C CA . GLN B 1 101 ? 4.879 15.883 -7.941 1 61.31 101 GLN B CA 1
ATOM 3048 C C . GLN B 1 101 ? 4.582 17.359 -7.707 1 61.31 101 GLN B C 1
ATOM 3050 O O . GLN B 1 101 ? 3.424 17.781 -7.758 1 61.31 101 GLN B O 1
ATOM 3055 N N . SER B 1 102 ? 5.656 18.141 -7.316 1 67.56 102 SER B N 1
ATOM 3056 C CA . SER B 1 102 ? 5.535 19.578 -7.129 1 67.56 102 SER B CA 1
ATOM 3057 C C . SER B 1 102 ? 4.418 19.922 -6.148 1 67.56 102 SER B C 1
ATOM 3059 O O . SER B 1 102 ? 3.578 20.781 -6.426 1 67.56 102 SER B O 1
ATOM 3061 N N . GLN B 1 103 ? 4.504 19.25 -5.02 1 82 103 GLN B N 1
ATOM 3062 C CA . GLN B 1 103 ? 3.439 19.469 -4.043 1 82 103 GLN B CA 1
ATOM 3063 C C . GLN B 1 103 ? 3.582 20.812 -3.348 1 82 103 GLN B C 1
ATOM 3065 O O . GLN B 1 103 ? 4.695 21.25 -3.053 1 82 103 GLN B O 1
ATOM 3070 N N . SER B 1 104 ? 2.412 21.5 -3.125 1 93.31 104 SER B N 1
ATOM 3071 C CA . SER B 1 104 ? 2.334 22.781 -2.424 1 93.31 104 SER B CA 1
ATOM 3072 C C . SER B 1 104 ? 1.956 22.578 -0.96 1 93.31 104 SER B C 1
ATOM 3074 O O . SER B 1 104 ? 1.132 21.719 -0.635 1 93.31 104 SER B O 1
ATOM 3076 N N . SER B 1 105 ? 2.611 23.328 -0.102 1 97.19 105 SER B N 1
ATOM 3077 C CA . SER B 1 105 ? 2.266 23.344 1.315 1 97.19 105 SER B CA 1
ATOM 3078 C C . SER B 1 105 ? 1.959 24.766 1.789 1 97.19 105 SER B C 1
ATOM 3080 O O . SER B 1 105 ? 2.74 25.688 1.55 1 97.19 105 SER B O 1
ATOM 3082 N N . TRP B 1 106 ? 0.82 24.953 2.455 1 98.38 106 TRP B N 1
ATOM 3083 C CA . TRP B 1 106 ? 0.537 26.297 2.957 1 98.38 106 TRP B CA 1
ATOM 3084 C C . TRP B 1 106 ? 1.081 26.484 4.371 1 98.38 106 TRP B C 1
ATOM 3086 O O . TRP B 1 106 ? 1.258 27.609 4.836 1 98.38 106 TRP B O 1
ATOM 3096 N N . PHE B 1 107 ? 1.325 25.469 5.055 1 98.75 107 PHE B N 1
ATOM 3097 C CA . PHE B 1 107 ? 1.832 25.484 6.422 1 98.75 107 PHE B CA 1
ATOM 3098 C C . PHE B 1 107 ? 2.98 24.484 6.586 1 98.75 107 PHE B C 1
ATOM 3100 O O . PHE B 1 107 ? 2.805 23.281 6.391 1 98.75 107 PHE B O 1
ATOM 3107 N N . VAL B 1 108 ? 4.16 24.938 6.922 1 98.81 108 VAL B N 1
ATOM 3108 C CA . VAL B 1 108 ? 5.367 24.125 7.07 1 98.81 108 VAL B CA 1
ATOM 3109 C C . VAL B 1 108 ? 5.973 24.359 8.453 1 98.81 108 VAL B C 1
ATOM 3111 O O . VAL B 1 108 ? 6.039 25.5 8.93 1 98.81 108 VAL B O 1
ATOM 3114 N N . VAL B 1 109 ? 6.328 23.281 9.148 1 98.94 109 VAL B N 1
ATOM 3115 C CA . VAL B 1 109 ? 7.117 23.375 10.375 1 98.94 109 VAL B CA 1
ATOM 3116 C C . VAL B 1 109 ? 8.508 22.781 10.133 1 98.94 109 VAL B C 1
ATOM 3118 O O . VAL B 1 109 ? 8.633 21.719 9.523 1 98.94 109 VAL B O 1
ATOM 3121 N N . THR B 1 110 ? 9.492 23.484 10.508 1 98.88 110 THR B N 1
ATOM 3122 C CA . THR B 1 110 ? 10.883 23.047 10.406 1 98.88 110 THR B CA 1
ATOM 3123 C C . THR B 1 110 ? 11.602 23.203 11.742 1 98.88 110 THR B C 1
ATOM 3125 O O . THR B 1 110 ? 11.055 23.781 12.688 1 98.88 110 THR B O 1
ATOM 3128 N N . GLY B 1 111 ? 12.797 22.578 11.852 1 98.81 111 GLY B N 1
ATOM 3129 C CA . GLY B 1 111 ? 13.594 22.75 13.055 1 98.81 111 GLY B CA 1
ATOM 3130 C C . GLY B 1 111 ? 13.805 21.453 13.812 1 98.81 111 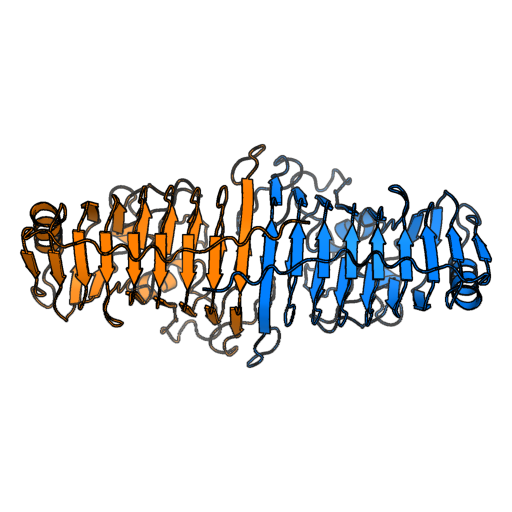GLY B C 1
ATOM 3131 O O . GLY B 1 111 ? 13.938 20.375 13.211 1 98.81 111 GLY B O 1
ATOM 3132 N N . LYS B 1 112 ? 14.031 21.625 15.125 1 98.81 112 LYS B N 1
ATOM 3133 C CA . LYS B 1 112 ? 14.422 20.453 15.891 1 98.81 112 LYS B CA 1
ATOM 3134 C C . LYS B 1 112 ? 14.008 20.578 17.359 1 98.81 112 LYS B C 1
ATOM 3136 O O . LYS B 1 112 ? 13.828 21.688 17.859 1 98.81 112 LYS B O 1
ATOM 3141 N N . ASN B 1 113 ? 13.883 19.5 18 1 98.69 113 ASN B N 1
ATOM 3142 C CA . ASN B 1 113 ? 13.68 19.438 19.438 1 98.69 113 ASN B CA 1
ATOM 3143 C C . ASN B 1 113 ? 12.43 20.203 19.875 1 98.69 113 ASN B C 1
ATOM 3145 O O . ASN B 1 113 ? 12.516 21.109 20.703 1 98.69 113 ASN B O 1
ATOM 3149 N N . PHE B 1 114 ? 11.336 19.734 19.328 1 98.75 114 PHE B N 1
ATOM 3150 C CA . PHE B 1 114 ? 10.141 20.484 19.719 1 98.75 114 PHE B CA 1
ATOM 3151 C C . PHE B 1 114 ? 8.953 19.531 19.875 1 98.75 114 PHE B C 1
ATOM 3153 O O . PHE B 1 114 ? 9.008 18.375 19.469 1 98.75 114 PHE B O 1
ATOM 3160 N N . VAL B 1 115 ? 7.938 20 20.625 1 98.81 115 VAL B N 1
ATOM 3161 C CA . VAL B 1 115 ? 6.652 19.344 20.797 1 98.81 115 VAL B CA 1
ATOM 3162 C C . VAL B 1 115 ? 5.527 20.266 20.359 1 98.81 115 VAL B C 1
ATOM 3164 O O . VAL B 1 115 ? 5.512 21.453 20.719 1 98.81 115 VAL B O 1
ATOM 3167 N N . ILE B 1 116 ? 4.715 19.797 19.484 1 98.88 116 ILE B N 1
ATOM 3168 C CA . ILE B 1 116 ? 3.436 20.438 19.203 1 98.88 116 ILE B CA 1
ATOM 3169 C C . ILE B 1 116 ? 2.299 19.578 19.75 1 98.88 116 ILE B C 1
ATOM 3171 O O . ILE B 1 116 ? 2.113 18.438 19.328 1 98.88 116 ILE B O 1
ATOM 3175 N N . ASP B 1 117 ? 1.606 20.109 20.719 1 98.88 117 ASP B N 1
ATOM 3176 C CA . ASP B 1 117 ? 0.538 19.391 21.391 1 98.88 117 ASP B CA 1
ATOM 3177 C C . ASP B 1 117 ? -0.817 20.047 21.156 1 98.88 117 ASP B C 1
ATOM 3179 O O . ASP B 1 117 ? -1.058 21.156 21.609 1 98.88 117 ASP B O 1
ATOM 3183 N N . GLY B 1 118 ? -1.709 19.375 20.453 1 98.75 118 GLY B N 1
ATOM 3184 C CA . GLY B 1 118 ? -3.041 19.891 20.172 1 98.75 118 GLY B CA 1
ATOM 3185 C C . GLY B 1 118 ? -4.039 19.578 21.281 1 98.75 118 GLY B C 1
ATOM 3186 O O . GLY B 1 118 ? -5.188 20.031 21.219 1 98.75 118 GLY B O 1
ATOM 3187 N N . HIS B 1 119 ? -3.66 18.797 22.203 1 98.25 119 HIS B N 1
ATOM 3188 C CA . HIS B 1 119 ? -4.441 18.469 23.391 1 98.25 119 HIS B CA 1
ATOM 3189 C C . HIS B 1 119 ? -5.758 17.797 23.031 1 98.25 119 HIS B C 1
ATOM 3191 O O . HIS B 1 119 ? -6.777 18.016 23.688 1 98.25 119 HIS B O 1
ATOM 3197 N N . GLY B 1 120 ? -5.781 17.141 21.891 1 97.38 120 GLY B N 1
ATOM 3198 C CA . GLY B 1 120 ? -6.938 16.375 21.469 1 97.38 120 GLY B CA 1
ATOM 3199 C C . GLY B 1 120 ? -7.996 17.203 20.781 1 97.38 120 GLY B C 1
ATOM 3200 O O . GLY B 1 120 ? -8.961 16.672 20.234 1 97.38 120 GLY B O 1
ATOM 3201 N N . ALA B 1 121 ? -7.766 18.5 20.734 1 95.12 121 ALA B N 1
ATOM 3202 C CA . ALA B 1 121 ? -8.797 19.359 20.172 1 95.12 121 ALA B CA 1
ATOM 3203 C C . ALA B 1 121 ? -8.219 20.328 19.141 1 95.12 121 ALA B C 1
ATOM 3205 O O . ALA B 1 121 ? -8.883 20.672 18.156 1 95.12 121 ALA B O 1
ATOM 3206 N N . GLY B 1 122 ? -6.992 20.766 19.359 1 98.44 122 GLY B N 1
ATOM 3207 C CA . GLY B 1 122 ? -6.359 21.734 18.484 1 98.44 122 GLY B CA 1
ATOM 3208 C C . GLY B 1 122 ? -5.785 21.109 17.219 1 98.44 122 GLY B C 1
ATOM 3209 O O . GLY B 1 122 ? -5.703 19.891 17.109 1 98.44 122 GLY B O 1
ATOM 3210 N N . GLY B 1 123 ? -5.445 21.969 16.203 1 98.62 123 GLY B N 1
ATOM 3211 C CA . GLY B 1 123 ? -4.883 21.531 14.938 1 98.62 123 GLY B CA 1
ATOM 3212 C C . GLY B 1 123 ? -5.25 22.453 13.789 1 98.62 123 GLY B C 1
ATOM 3213 O O . GLY B 1 123 ? -5.043 23.672 13.859 1 98.62 123 GLY B O 1
ATOM 3214 N N . ILE B 1 124 ? -5.719 21.812 12.734 1 98.88 124 ILE B N 1
ATOM 3215 C CA . ILE B 1 124 ? -5.93 22.578 11.5 1 98.88 124 ILE B CA 1
ATOM 3216 C C . ILE B 1 124 ? -7.352 22.344 10.992 1 98.88 124 ILE B C 1
ATOM 3218 O O . ILE B 1 124 ? -7.852 21.219 11.008 1 98.88 124 ILE B O 1
ATOM 3222 N N . ASN B 1 125 ? -7.988 23.406 10.672 1 98.75 125 ASN B N 1
ATOM 3223 C CA . ASN B 1 125 ? -9.141 23.344 9.789 1 98.75 125 ASN B CA 1
ATOM 3224 C C . ASN B 1 125 ? -8.781 23.781 8.367 1 98.75 125 ASN B C 1
ATOM 3226 O O . ASN B 1 125 ? -8.508 24.969 8.133 1 98.75 125 ASN B O 1
ATOM 3230 N N . GLY B 1 126 ? -8.828 22.828 7.434 1 98.69 126 GLY B N 1
ATOM 3231 C CA . GLY B 1 126 ? -8.398 23.125 6.07 1 98.69 126 GLY B CA 1
ATOM 3232 C C . GLY B 1 126 ? -9.516 23.656 5.195 1 98.69 126 GLY B C 1
ATOM 3233 O O . GLY B 1 126 ? -9.266 24.109 4.074 1 98.69 126 GLY B O 1
ATOM 3234 N N . ASN B 1 127 ? -10.68 23.594 5.723 1 98.38 127 ASN B N 1
ATOM 3235 C CA . ASN B 1 127 ? -11.82 24.031 4.934 1 98.38 127 ASN B CA 1
ATOM 3236 C C . ASN B 1 127 ? -11.852 23.359 3.566 1 98.38 127 ASN B C 1
ATOM 3238 O O . ASN B 1 127 ? -12.023 24.031 2.543 1 98.38 127 ASN B O 1
ATOM 3242 N N . GLY B 1 128 ? -11.773 22.094 3.533 1 98.06 128 GLY B N 1
ATOM 3243 C CA . GLY B 1 128 ? -11.484 21.312 2.346 1 98.06 128 GLY B CA 1
ATOM 3244 C C . GLY B 1 128 ? -12.656 21.234 1.383 1 98.06 128 GLY B C 1
ATOM 3245 O O . GLY B 1 128 ? -12.469 20.953 0.195 1 98.06 128 GLY B O 1
ATOM 3246 N N . GLN B 1 129 ? -13.914 21.469 1.846 1 97.31 129 GLN B N 1
ATOM 3247 C CA . GLN B 1 129 ? -15.086 21.281 0.996 1 97.31 129 GLN B CA 1
ATOM 3248 C C . GLN B 1 129 ? -14.984 22.141 -0.262 1 97.31 129 GLN B C 1
ATOM 3250 O O . GLN B 1 129 ? -15.305 21.688 -1.36 1 97.31 129 GLN B O 1
ATOM 3255 N N . ALA B 1 130 ? -14.516 23.375 -0.04 1 95.88 130 ALA B N 1
ATOM 3256 C CA . ALA B 1 130 ? -14.398 24.281 -1.178 1 95.88 130 ALA B CA 1
ATOM 3257 C C . ALA B 1 130 ? -13.445 23.719 -2.232 1 95.88 130 ALA B C 1
ATOM 3259 O O . ALA B 1 130 ? -13.695 23.859 -3.434 1 95.88 130 ALA B O 1
ATOM 3260 N N . TRP B 1 131 ? -12.406 23.109 -1.812 1 96.06 131 TRP B N 1
ATOM 3261 C CA . TRP B 1 131 ? -11.414 22.516 -2.693 1 96.06 131 TRP B CA 1
ATOM 3262 C C . TRP B 1 131 ? -11.977 21.297 -3.414 1 96.06 131 TRP B C 1
ATOM 3264 O O . TRP B 1 131 ? -11.844 21.172 -4.633 1 96.06 131 TRP B O 1
ATOM 3274 N N . TRP B 1 132 ? -12.594 20.422 -2.689 1 95.25 132 TRP B N 1
ATOM 3275 C CA . TRP B 1 132 ? -13.133 19.203 -3.262 1 95.25 132 TRP B CA 1
ATOM 3276 C C . TRP B 1 132 ? -14.203 19.5 -4.305 1 95.25 132 TRP B C 1
ATOM 3278 O O . TRP B 1 132 ? -14.234 18.891 -5.371 1 95.25 132 TRP B O 1
ATOM 3288 N N . ASN B 1 133 ? -15.109 20.484 -3.99 1 94.44 133 ASN B N 1
ATOM 3289 C CA . ASN B 1 133 ? -16.109 20.922 -4.957 1 94.44 133 ASN B CA 1
ATOM 3290 C C . ASN B 1 133 ? -15.469 21.406 -6.25 1 94.44 133 ASN B C 1
ATOM 3292 O O . ASN B 1 133 ? -15.914 21.047 -7.344 1 94.44 133 ASN B O 1
ATOM 3296 N N . LEU B 1 134 ? -14.461 22.25 -6.078 1 93.44 134 LEU B N 1
ATOM 3297 C CA . LEU B 1 134 ? -13.781 22.844 -7.223 1 93.44 134 LEU B CA 1
ATOM 3298 C C . LEU B 1 134 ? -13.188 21.781 -8.125 1 93.44 134 LEU B C 1
ATOM 3300 O O . LEU B 1 134 ? -13.375 21.797 -9.344 1 93.44 134 LEU B O 1
ATOM 3304 N N . PHE B 1 135 ? -12.562 20.781 -7.574 1 91.88 135 PHE B N 1
ATOM 3305 C CA . PHE B 1 135 ? -11.812 19.797 -8.359 1 91.88 135 PHE B CA 1
ATOM 3306 C C . PHE B 1 135 ? -12.727 18.672 -8.805 1 91.88 135 PHE B C 1
ATOM 3308 O O . PHE B 1 135 ? -12.367 17.891 -9.688 1 91.88 135 PHE B O 1
ATOM 3315 N N . ALA B 1 136 ? -13.844 18.578 -8.258 1 89.5 136 ALA B N 1
ATOM 3316 C CA . ALA B 1 136 ? -14.844 17.609 -8.727 1 89.5 136 ALA B CA 1
ATOM 3317 C C . ALA B 1 136 ? -15.609 18.156 -9.93 1 89.5 136 ALA B C 1
ATOM 3319 O O . ALA B 1 136 ? -16.281 17.391 -10.633 1 89.5 136 ALA B O 1
ATOM 3320 N N . THR B 1 137 ? -15.594 19.406 -10.195 1 88.25 137 THR B N 1
ATOM 3321 C CA . THR B 1 137 ? -16.453 20 -11.219 1 88.25 137 THR B CA 1
ATOM 3322 C C . THR B 1 137 ? -15.609 20.656 -12.305 1 88.25 137 THR B C 1
ATOM 3324 O O . THR B 1 137 ? -15.789 20.375 -13.492 1 88.25 137 THR B O 1
ATOM 3327 N N . THR B 1 138 ? -14.711 21.453 -11.922 1 82.12 138 THR B N 1
ATOM 3328 C CA . THR B 1 138 ? -14.133 22.391 -12.875 1 82.12 138 THR B CA 1
ATOM 3329 C C . THR B 1 138 ? -12.695 22 -13.211 1 82.12 138 THR B C 1
ATOM 3331 O O . THR B 1 138 ? -12.172 22.391 -14.258 1 82.12 138 THR B O 1
ATOM 3334 N N . ARG B 1 139 ? -12.078 21.359 -12.359 1 78.5 139 ARG B N 1
ATOM 3335 C CA . ARG B 1 139 ? -10.656 21.094 -12.539 1 78.5 139 ARG B CA 1
ATOM 3336 C C . ARG B 1 139 ? -10.383 19.594 -12.586 1 78.5 139 ARG B C 1
ATOM 3338 O O . ARG B 1 139 ? -11.078 18.812 -11.93 1 78.5 139 ARG B O 1
ATOM 3345 N N . PRO B 1 140 ? -9.383 19.297 -13.352 1 71.19 140 PRO B N 1
ATOM 3346 C CA . PRO B 1 140 ? -9.039 17.875 -13.43 1 71.19 140 PRO B CA 1
ATOM 3347 C C . PRO B 1 140 ? -8.344 17.375 -12.164 1 71.19 140 PRO B C 1
ATOM 3349 O O . PRO B 1 140 ? -7.629 18.141 -11.508 1 71.19 140 PRO B O 1
ATOM 3352 N N . ARG B 1 141 ? -8.688 16.125 -11.875 1 66.38 141 ARG B N 1
ATOM 3353 C CA . ARG B 1 141 ? -7.969 15.422 -10.812 1 66.38 141 ARG B CA 1
ATOM 3354 C C . ARG B 1 141 ? -6.547 15.086 -11.242 1 66.38 141 ARG B C 1
ATOM 3356 O O . ARG B 1 141 ? -6.344 14.367 -12.227 1 66.38 141 ARG B O 1
ATOM 3363 N N . LEU B 1 142 ? -5.574 15.828 -10.727 1 62.66 142 LEU B N 1
ATOM 3364 C CA . LEU B 1 142 ? -4.184 15.453 -10.961 1 62.66 142 LEU B CA 1
ATOM 3365 C C . LEU B 1 142 ? -3.416 15.359 -9.648 1 62.66 142 LEU B C 1
ATOM 3367 O O . LEU B 1 142 ? -3.762 16.031 -8.672 1 62.66 142 LEU B O 1
ATOM 3371 N N . ASP B 1 143 ? -2.453 14.445 -9.68 1 58.69 143 ASP B N 1
ATOM 3372 C CA . ASP B 1 143 ? -1.479 14.477 -8.594 1 58.69 143 ASP B CA 1
ATOM 3373 C C . ASP B 1 143 ? -0.647 15.758 -8.633 1 58.69 143 ASP B C 1
ATOM 3375 O O . ASP B 1 143 ? -0.257 16.219 -9.711 1 58.69 143 ASP B O 1
ATOM 3379 N N . GLY B 1 144 ? -0.688 16.578 -7.684 1 62.12 144 GLY B N 1
ATOM 3380 C CA . GLY B 1 144 ? 0.042 17.844 -7.656 1 62.12 144 GLY B CA 1
ATOM 3381 C C . GLY B 1 144 ? -0.723 18.984 -8.289 1 62.12 144 GLY B C 1
ATOM 3382 O O . GLY B 1 144 ? -0.144 19.812 -9.008 1 62.12 144 GLY B O 1
ATOM 3383 N N . ASP B 1 145 ? -1.919 18.922 -8.203 1 68.62 145 ASP B N 1
ATOM 3384 C CA . ASP B 1 145 ? -2.791 19.906 -8.852 1 68.62 145 ASP B CA 1
ATOM 3385 C C . ASP B 1 145 ? -2.736 21.25 -8.141 1 68.62 145 ASP B C 1
ATOM 3387 O O . ASP B 1 145 ? -3.467 22.172 -8.492 1 68.62 145 ASP B O 1
ATOM 3391 N N . GLY B 1 146 ? -1.861 21.359 -7.164 1 86.38 146 GLY B N 1
ATOM 3392 C CA . GLY B 1 146 ? -1.623 22.656 -6.543 1 86.38 146 GLY B CA 1
ATOM 3393 C C . GLY B 1 146 ? -2.354 22.828 -5.227 1 86.38 146 GLY B C 1
ATOM 3394 O O . GLY B 1 146 ? -2.078 23.766 -4.477 1 86.38 146 GLY B O 1
ATOM 3395 N N . ARG B 1 147 ? -3.363 21.953 -4.828 1 93.69 147 ARG B N 1
ATOM 3396 C CA . ARG B 1 147 ? -3.986 22.031 -3.512 1 93.69 147 ARG B CA 1
ATOM 3397 C C . ARG B 1 147 ? -2.943 21.906 -2.404 1 93.69 147 ARG B C 1
ATOM 3399 O O . ARG B 1 147 ? -2.029 21.094 -2.492 1 93.69 147 ARG B O 1
ATOM 3406 N N . PRO B 1 148 ? -3.041 22.641 -1.487 1 96.5 148 PRO B N 1
ATOM 3407 C CA . PRO B 1 148 ? -1.979 22.641 -0.477 1 96.5 148 PRO B CA 1
ATOM 3408 C C . PRO B 1 148 ? -2.102 21.484 0.51 1 96.5 148 PRO B C 1
ATOM 3410 O O . PRO B 1 148 ? -3.211 21.109 0.898 1 96.5 148 PRO B O 1
ATOM 3413 N N . ILE B 1 149 ? -0.916 20.953 0.89 1 97.12 149 ILE B N 1
ATOM 3414 C CA . ILE B 1 149 ? -0.82 20.047 2.035 1 97.12 149 ILE B CA 1
ATOM 3415 C C . ILE B 1 149 ? -1.137 20.812 3.318 1 97.12 149 ILE B C 1
ATOM 3417 O O . ILE B 1 149 ? -0.686 21.953 3.5 1 97.12 149 ILE B O 1
ATOM 3421 N N . ALA B 1 150 ? -1.901 20.188 4.195 1 98.5 150 ALA B N 1
ATOM 3422 C CA . ALA B 1 150 ? -2.41 20.891 5.363 1 98.5 150 ALA B CA 1
ATOM 3423 C C . ALA B 1 150 ? -1.313 21.094 6.406 1 98.5 150 ALA B C 1
ATOM 3425 O O . ALA B 1 150 ? -1.188 22.172 6.988 1 98.5 150 ALA B O 1
ATOM 3426 N N . PHE B 1 151 ? -0.564 20.094 6.707 1 98.81 151 PHE B N 1
ATOM 3427 C CA . PHE B 1 151 ? 0.486 20.141 7.719 1 98.81 151 PHE B CA 1
ATOM 3428 C C . PHE B 1 151 ? 1.74 19.438 7.234 1 98.81 151 PHE B C 1
ATOM 3430 O O . PHE B 1 151 ? 1.739 18.203 7.066 1 98.81 151 PHE B O 1
ATOM 3437 N N . THR B 1 152 ? 2.816 20.141 7.016 1 98.62 152 THR B N 1
ATOM 3438 C CA . THR B 1 152 ? 4.055 19.578 6.496 1 98.62 152 THR B CA 1
ATOM 3439 C C . THR B 1 152 ? 5.199 19.766 7.488 1 98.62 152 THR B C 1
ATOM 3441 O O . THR B 1 152 ? 5.512 20.891 7.871 1 98.62 152 THR B O 1
ATOM 3444 N N . LEU B 1 153 ? 5.789 18.672 7.957 1 98.88 153 LEU B N 1
ATOM 3445 C CA . LEU B 1 153 ? 7.109 18.734 8.578 1 98.88 153 LEU B CA 1
ATOM 3446 C C . LEU B 1 153 ? 8.203 18.625 7.52 1 98.88 153 LEU B C 1
ATOM 3448 O O . LEU B 1 153 ? 8.203 17.688 6.715 1 98.88 153 LEU B O 1
ATOM 3452 N N . TRP B 1 154 ? 9.039 19.594 7.5 1 98.56 154 TRP B N 1
ATOM 3453 C CA . TRP B 1 154 ? 10.125 19.609 6.523 1 98.56 154 TRP B CA 1
ATOM 3454 C C . TRP B 1 154 ? 11.461 19.891 7.203 1 98.56 154 TRP B C 1
ATOM 3456 O O . TRP B 1 154 ? 11.625 20.922 7.867 1 98.56 154 TRP B O 1
ATOM 3466 N N . ARG B 1 155 ? 12.391 18.953 7.113 1 98.62 155 ARG B N 1
ATOM 3467 C CA . ARG B 1 155 ? 13.711 19.078 7.727 1 98.62 155 ARG B CA 1
ATOM 3468 C C . ARG B 1 155 ? 13.594 19.25 9.242 1 98.62 155 ARG B C 1
ATOM 3470 O O . ARG B 1 155 ? 14.148 20.188 9.805 1 98.62 155 ARG B O 1
ATOM 3477 N N . VAL B 1 156 ? 12.93 18.281 9.797 1 98.81 156 VAL B N 1
ATOM 3478 C CA . VAL B 1 156 ? 12.688 18.25 11.234 1 98.81 156 VAL B CA 1
ATOM 3479 C C . VAL B 1 156 ? 13.477 17.094 11.867 1 98.81 156 VAL B C 1
ATOM 3481 O O . VAL B 1 156 ? 13.57 16.016 11.289 1 98.81 156 VAL B O 1
ATOM 3484 N N . SER B 1 157 ? 14.047 17.391 13 1 98.69 157 SER B N 1
ATOM 3485 C CA . SER B 1 157 ? 14.703 16.328 13.758 1 98.69 157 SER B CA 1
ATOM 3486 C C . SER B 1 157 ? 14.258 16.344 15.219 1 98.69 157 SER B C 1
ATOM 3488 O O . SER B 1 157 ? 14.25 17.391 15.859 1 98.69 157 SER B O 1
ATOM 3490 N N . ASN B 1 158 ? 13.875 15.195 15.727 1 98.69 158 ASN B N 1
ATOM 3491 C CA . ASN B 1 158 ? 13.5 15.008 17.125 1 98.69 158 ASN B CA 1
ATOM 3492 C C . ASN B 1 158 ? 12.289 15.852 17.5 1 98.69 158 ASN B C 1
ATOM 3494 O O . ASN B 1 158 ? 12.398 16.812 18.266 1 98.69 158 ASN B O 1
ATOM 3498 N N . ALA B 1 159 ? 11.172 15.438 17.125 1 98.88 159 ALA B N 1
ATOM 3499 C CA . ALA B 1 159 ? 9.938 16.188 17.359 1 98.88 159 ALA B CA 1
ATOM 3500 C C . ALA B 1 159 ? 8.789 15.266 17.719 1 98.88 159 ALA B C 1
ATOM 3502 O O . ALA B 1 159 ? 8.805 14.078 17.391 1 98.88 159 ALA B O 1
ATOM 3503 N N . VAL B 1 160 ? 7.863 15.805 18.469 1 98.88 160 VAL B N 1
ATOM 3504 C CA . VAL B 1 160 ? 6.633 15.102 18.828 1 98.88 160 VAL B CA 1
ATOM 3505 C C . VAL B 1 160 ? 5.422 15.93 18.422 1 98.88 160 VAL B C 1
ATOM 3507 O O . VAL B 1 160 ? 5.332 17.125 18.75 1 98.88 160 VAL B O 1
ATOM 3510 N N . ILE B 1 161 ? 4.578 15.398 17.656 1 98.94 161 ILE B N 1
ATOM 3511 C CA . ILE B 1 161 ? 3.256 15.938 17.344 1 98.94 161 ILE B CA 1
ATOM 3512 C C . ILE B 1 161 ? 2.184 15.094 18.031 1 98.94 161 ILE B C 1
ATOM 3514 O O . ILE B 1 161 ? 2.064 13.891 17.766 1 98.94 161 ILE B O 1
ATOM 3518 N N . ARG B 1 162 ? 1.404 15.625 18.922 1 98.69 162 ARG B N 1
ATOM 3519 C CA . ARG B 1 162 ? 0.455 14.781 19.625 1 98.69 162 ARG B CA 1
ATOM 3520 C C . ARG B 1 162 ? -0.879 15.492 19.828 1 98.69 162 ARG B C 1
ATOM 3522 O O . ARG B 1 162 ? -0.928 16.719 19.875 1 98.69 162 ARG B O 1
ATOM 3529 N N . GLY B 1 163 ? -1.948 14.719 19.953 1 98.69 163 GLY B N 1
ATOM 3530 C CA . GLY B 1 163 ? -3.275 15.281 20.156 1 98.69 163 GLY B CA 1
ATOM 3531 C C . GLY B 1 163 ? -3.684 16.266 19.078 1 98.69 163 GLY B C 1
ATOM 3532 O O . GLY B 1 163 ? -4.355 17.266 19.375 1 98.69 163 GLY B O 1
ATOM 3533 N N . PHE B 1 164 ? -3.293 16.062 17.891 1 98.5 164 PHE B N 1
ATOM 3534 C CA . PHE B 1 164 ? -3.369 17.031 16.797 1 98.5 164 PHE B CA 1
ATOM 3535 C C . PHE B 1 164 ? -4.43 16.625 15.789 1 98.5 164 PHE B C 1
ATOM 3537 O O . PHE B 1 164 ? -4.418 15.492 15.289 1 98.5 164 PHE B O 1
ATOM 3544 N N . ASN B 1 165 ? -5.406 17.562 15.469 1 98.25 165 ASN B N 1
ATOM 3545 C CA . ASN B 1 165 ? -6.5 17.266 14.547 1 98.25 165 ASN B CA 1
ATOM 3546 C C . ASN B 1 165 ? -6.336 18.016 13.227 1 98.25 165 ASN B C 1
ATOM 3548 O O . ASN B 1 165 ? -6.035 19.219 13.219 1 98.25 165 ASN B O 1
ATOM 3552 N N . VAL B 1 166 ? -6.488 17.266 12.078 1 98.88 166 VAL B N 1
ATOM 3553 C CA . VAL B 1 166 ? -6.609 17.922 10.781 1 98.88 166 VAL B CA 1
ATOM 3554 C C . VAL B 1 166 ? -8 17.672 10.203 1 98.88 166 VAL B C 1
ATOM 3556 O O . VAL B 1 166 ? -8.305 16.562 9.773 1 98.88 166 VAL B O 1
ATOM 3559 N N . GLN B 1 167 ? -8.773 18.75 10.25 1 98.69 167 GLN B N 1
ATOM 3560 C CA . GLN B 1 167 ? -10.125 18.672 9.719 1 98.69 167 GLN B CA 1
ATOM 3561 C C . GLN B 1 167 ? -10.188 19.219 8.297 1 98.69 167 GLN B C 1
ATOM 3563 O O . GLN B 1 167 ? -9.648 20.297 8.016 1 98.69 167 GLN B O 1
ATOM 3568 N N . SER B 1 168 ? -10.773 18.484 7.344 1 98.56 168 SER B N 1
ATOM 3569 C CA . SER B 1 168 ? -11.086 18.891 5.977 1 98.56 168 SER B CA 1
ATOM 3570 C C . SER B 1 168 ? -9.844 19.391 5.25 1 98.56 168 SER B C 1
ATOM 3572 O O . SER B 1 168 ? -9.836 20.516 4.734 1 98.56 168 SER B O 1
ATOM 3574 N N . PRO B 1 169 ? -8.859 18.547 5.188 1 98.44 169 PRO B N 1
ATOM 3575 C CA . PRO B 1 169 ? -7.699 18.969 4.398 1 98.44 169 PRO B CA 1
ATOM 3576 C C . PRO B 1 169 ? -8.016 19.094 2.91 1 98.44 169 PRO B C 1
ATOM 3578 O O . PRO B 1 169 ? -8.773 18.297 2.363 1 98.44 169 PRO B O 1
ATOM 3581 N N . PRO B 1 170 ? -7.477 20.156 2.279 1 97 170 PRO B N 1
ATOM 3582 C CA . PRO B 1 170 ? -7.691 20.281 0.835 1 97 170 PRO B CA 1
ATOM 3583 C C . PRO B 1 170 ? -7.113 19.109 0.048 1 97 170 PRO B C 1
ATOM 3585 O O . PRO B 1 170 ? -7.652 18.734 -0.996 1 97 170 PRO B O 1
ATOM 3588 N N . PHE B 1 171 ? -6.016 18.641 0.47 1 94.88 171 PHE B N 1
ATOM 3589 C CA . PHE B 1 171 ? -5.172 17.609 -0.133 1 94.88 171 PHE B CA 1
ATOM 3590 C C . PHE B 1 171 ? -4.652 16.656 0.927 1 94.88 171 PHE B C 1
ATOM 3592 O O . PHE B 1 171 ? -5.422 16.125 1.737 1 94.88 171 PHE B O 1
ATOM 3599 N N . TRP B 1 172 ? -3.346 16.359 0.895 1 95.56 172 TRP B N 1
ATOM 3600 C CA . TRP B 1 172 ? -2.768 15.516 1.938 1 95.56 172 TRP B CA 1
ATOM 3601 C C . TRP B 1 172 ? -2.859 16.188 3.299 1 95.56 172 TRP B C 1
ATOM 3603 O O . TRP B 1 172 ? -2.652 17.406 3.408 1 95.56 172 TRP B O 1
ATOM 3613 N N . ALA B 1 173 ? -3.18 15.383 4.324 1 98.44 173 ALA B N 1
ATOM 3614 C CA . ALA B 1 173 ? -3.322 15.961 5.66 1 98.44 173 ALA B CA 1
ATOM 3615 C C . ALA B 1 173 ? -1.958 16.203 6.305 1 98.44 173 ALA B C 1
ATOM 3617 O O . ALA B 1 173 ? -1.627 17.328 6.668 1 98.44 173 ALA B O 1
ATOM 3618 N N . HIS B 1 174 ? -1.144 15.148 6.426 1 98.62 174 HIS B N 1
ATOM 3619 C CA . HIS B 1 174 ? 0.19 15.242 7.008 1 98.62 174 HIS B CA 1
ATOM 3620 C C . HIS B 1 174 ? 1.26 14.812 6.012 1 98.62 174 HIS B C 1
ATOM 3622 O O . HIS B 1 174 ? 1.059 13.859 5.254 1 98.62 174 HIS B O 1
ATOM 3628 N N . THR B 1 175 ? 2.328 15.508 6.031 1 97.38 175 THR B N 1
ATOM 3629 C CA . THR B 1 175 ? 3.514 15.07 5.305 1 97.38 175 THR B CA 1
ATOM 3630 C C . THR B 1 175 ? 4.77 15.266 6.148 1 97.38 175 THR B C 1
ATOM 3632 O O . THR B 1 175 ? 4.949 16.312 6.781 1 97.38 175 THR B O 1
ATOM 3635 N N . VAL B 1 176 ? 5.562 14.258 6.258 1 98.12 176 VAL B N 1
ATOM 3636 C CA . VAL B 1 176 ? 6.891 14.336 6.848 1 98.12 176 VAL B CA 1
ATOM 3637 C C . VAL B 1 176 ? 7.953 14.141 5.766 1 98.12 176 VAL B C 1
ATOM 3639 O O . VAL B 1 176 ? 8.07 13.055 5.195 1 98.12 176 VAL B O 1
ATOM 3642 N N . ALA B 1 177 ? 8.625 15.188 5.504 1 96.25 177 ALA B N 1
ATOM 3643 C CA . ALA B 1 177 ? 9.609 15.141 4.43 1 96.25 177 ALA B CA 1
ATOM 3644 C C . ALA B 1 177 ? 11 15.508 4.945 1 96.25 177 ALA B C 1
ATOM 3646 O O . ALA B 1 177 ? 11.148 16.406 5.773 1 96.25 177 ALA B O 1
ATOM 3647 N N . GLU B 1 178 ? 12 14.773 4.488 1 96.94 178 GLU B N 1
ATOM 3648 C CA . GLU B 1 178 ? 13.406 15.039 4.797 1 96.94 178 GLU B CA 1
ATOM 3649 C C . GLU B 1 178 ? 13.609 15.242 6.293 1 96.94 178 GLU B C 1
ATOM 3651 O O . GLU B 1 178 ? 14.266 16.203 6.715 1 96.94 178 GLU B O 1
ATOM 3656 N N . SER B 1 179 ? 13.055 14.328 7.082 1 98.69 179 SER B N 1
ATOM 3657 C CA . SER B 1 179 ? 13.016 14.477 8.531 1 98.69 179 SER B CA 1
ATOM 3658 C C . SER B 1 179 ? 13.367 13.164 9.234 1 98.69 179 SER B C 1
ATOM 3660 O O . SER B 1 179 ? 13.406 12.109 8.602 1 98.69 179 SER B O 1
ATOM 3662 N N . ALA B 1 180 ? 13.688 13.281 10.5 1 98.75 180 ALA B N 1
ATOM 3663 C CA . ALA B 1 180 ? 14.031 12.078 11.258 1 98.75 180 ALA B CA 1
ATOM 3664 C C . ALA B 1 180 ? 13.625 12.219 12.719 1 98.75 180 ALA B C 1
ATOM 3666 O O . ALA B 1 180 ? 13.57 13.328 13.25 1 98.75 180 ALA B O 1
ATOM 3667 N N . ASP B 1 181 ? 13.383 11.117 13.352 1 98.81 181 ASP B N 1
ATOM 3668 C CA . ASP B 1 181 ? 13.094 11.047 14.781 1 98.81 181 ASP B CA 1
ATOM 3669 C C . ASP B 1 181 ? 11.852 11.852 15.133 1 98.81 181 ASP B C 1
ATOM 3671 O O . ASP B 1 181 ? 11.906 12.758 15.977 1 98.81 181 ASP B O 1
ATOM 3675 N N . VAL B 1 182 ? 10.781 11.445 14.516 1 98.94 182 VAL B N 1
ATOM 3676 C CA . VAL B 1 182 ? 9.516 12.133 14.75 1 98.94 182 VAL B CA 1
ATOM 3677 C C . VAL B 1 182 ? 8.492 11.148 15.32 1 98.94 182 VAL B C 1
ATOM 3679 O O . VAL B 1 182 ? 8.391 10.008 14.844 1 98.94 182 VAL B O 1
ATOM 3682 N N . LEU B 1 183 ? 7.828 11.539 16.344 1 98.88 183 LEU B N 1
ATOM 3683 C CA . LEU B 1 183 ? 6.711 10.789 16.906 1 98.88 183 LEU B CA 1
ATOM 3684 C C . LEU B 1 183 ? 5.391 11.508 16.672 1 98.88 183 LEU B C 1
ATOM 3686 O O . LEU B 1 183 ? 5.246 12.68 17.047 1 98.88 183 LEU B O 1
ATOM 3690 N N . TYR B 1 184 ? 4.492 10.859 15.977 1 98.88 184 TYR B N 1
ATOM 3691 C CA . TYR B 1 184 ? 3.088 11.25 15.938 1 98.88 184 TYR B CA 1
ATOM 3692 C C . TYR B 1 184 ? 2.258 10.398 16.891 1 98.88 184 TYR B C 1
ATOM 3694 O O . TYR B 1 184 ? 2.34 9.164 16.859 1 98.88 184 TYR B O 1
ATOM 3702 N N . GLU B 1 185 ? 1.478 11.031 17.703 1 98.75 185 GLU B N 1
ATOM 3703 C CA . GLU B 1 185 ? 0.675 10.25 18.641 1 98.75 185 GLU B CA 1
ATOM 3704 C C . GLU B 1 185 ? -0.703 10.875 18.844 1 98.75 185 GLU B C 1
ATOM 3706 O O . GLU B 1 185 ? -0.818 12.078 19.062 1 98.75 185 GLU B O 1
ATOM 3711 N N . ASN B 1 186 ? -1.767 10.039 18.797 1 98.75 186 ASN B N 1
ATOM 3712 C CA . ASN B 1 186 ? -3.145 10.477 18.984 1 98.75 186 ASN B CA 1
ATOM 3713 C C . ASN B 1 186 ? -3.545 11.547 17.969 1 98.75 186 ASN B C 1
ATOM 3715 O O . ASN B 1 186 ? -3.85 12.68 18.344 1 98.75 186 ASN B O 1
ATOM 3719 N N . ILE B 1 187 ? -3.658 11.117 16.734 1 98.88 187 ILE B N 1
ATOM 3720 C CA . ILE B 1 187 ? -3.91 12.031 15.625 1 98.88 187 ILE B CA 1
ATOM 3721 C C . ILE B 1 187 ? -5.273 11.727 15.008 1 98.88 187 ILE B C 1
ATOM 3723 O O . ILE B 1 187 ? -5.629 10.562 14.805 1 98.88 187 ILE B O 1
ATOM 3727 N N . LEU B 1 188 ? -6.062 12.711 14.766 1 98.75 188 LEU B N 1
ATOM 3728 C CA . LEU B 1 188 ? -7.324 12.602 14.047 1 98.75 188 LEU B CA 1
ATOM 3729 C C . LEU B 1 188 ? -7.25 13.336 12.711 1 98.75 188 LEU B C 1
ATOM 3731 O O . LEU B 1 188 ? -6.785 14.477 12.648 1 98.75 188 LEU B O 1
ATOM 3735 N N . VAL B 1 189 ? -7.574 12.664 11.609 1 98.81 189 VAL B N 1
ATOM 3736 C CA . VAL B 1 189 ? -7.746 13.266 10.289 1 98.81 189 VAL B CA 1
ATOM 3737 C C . VAL B 1 189 ? -9.148 12.969 9.766 1 98.81 189 VAL B C 1
ATOM 3739 O O . VAL B 1 189 ? -9.594 11.82 9.781 1 98.81 189 VAL B O 1
ATOM 3742 N N . ASN B 1 190 ? -9.867 14 9.32 1 98.44 190 ASN B N 1
ATOM 3743 C CA . ASN B 1 190 ? -11.203 13.766 8.789 1 98.44 190 ASN B CA 1
ATOM 3744 C C . ASN B 1 190 ? -11.453 14.57 7.516 1 98.44 190 ASN B C 1
ATOM 3746 O O . ASN B 1 190 ? -11.492 15.797 7.551 1 98.44 190 ASN B O 1
ATOM 3750 N N . ALA B 1 191 ? -11.516 13.883 6.438 1 97.81 191 ALA B N 1
ATOM 3751 C CA . ALA B 1 191 ? -11.984 14.422 5.16 1 97.81 191 ALA B CA 1
ATOM 3752 C C . ALA B 1 191 ? -13.312 13.797 4.754 1 97.81 191 ALA B C 1
ATOM 3754 O O . ALA B 1 191 ? -13.344 12.68 4.23 1 97.81 191 ALA B O 1
ATOM 3755 N N . THR B 1 192 ? -14.391 14.453 5.004 1 95.81 192 THR B N 1
ATOM 3756 C CA . THR B 1 192 ? -15.734 13.977 4.691 1 95.81 192 THR B CA 1
ATOM 3757 C C . THR B 1 192 ? -16.5 15.023 3.887 1 95.81 192 THR B C 1
ATOM 3759 O O . THR B 1 192 ? -16.625 16.172 4.309 1 95.81 192 THR B O 1
ATOM 3762 N N . ASN B 1 193 ? -16.969 14.625 2.791 1 95.81 193 ASN B N 1
ATOM 3763 C CA . ASN B 1 193 ? -17.812 15.508 1.983 1 95.81 193 ASN B CA 1
ATOM 3764 C C . ASN B 1 193 ? -19.125 15.82 2.684 1 95.81 193 ASN B C 1
ATOM 3766 O O . ASN B 1 193 ? -19.797 14.922 3.184 1 95.81 193 ASN B O 1
ATOM 3770 N N . THR B 1 194 ? -19.469 17.047 2.725 1 94.5 194 THR B N 1
ATOM 3771 C CA . THR B 1 194 ? -20.734 17.438 3.35 1 94.5 194 THR B CA 1
ATOM 3772 C C . THR B 1 194 ? -21.672 18.047 2.32 1 94.5 194 THR B C 1
ATOM 3774 O O . THR B 1 194 ? -22.781 18.469 2.66 1 94.5 194 THR B O 1
ATOM 3777 N N . ASP B 1 195 ? -21.266 18.188 1.087 1 95.12 195 ASP B N 1
ATOM 3778 C CA . ASP B 1 195 ? -22.109 18.688 0.005 1 95.12 195 ASP B CA 1
ATOM 3779 C C . ASP B 1 195 ? -22.984 17.562 -0.56 1 95.12 195 ASP B C 1
ATOM 3781 O O . ASP B 1 195 ? -22.484 16.641 -1.195 1 95.12 195 ASP B O 1
ATOM 3785 N N . PRO B 1 196 ? -24.312 17.609 -0.438 1 93.19 196 PRO B N 1
ATOM 3786 C CA . PRO B 1 196 ? -25.219 16.547 -0.858 1 93.19 196 PRO B CA 1
ATOM 3787 C C . PRO B 1 196 ? -25.203 16.312 -2.367 1 93.19 196 PRO B C 1
ATOM 3789 O O . PRO B 1 196 ? -25.578 15.242 -2.838 1 93.19 196 PRO B O 1
ATOM 3792 N N . THR B 1 197 ? -24.719 17.328 -3.123 1 92.75 197 THR B N 1
ATOM 3793 C CA . THR B 1 197 ? -24.656 17.219 -4.578 1 92.75 197 THR B CA 1
ATOM 3794 C C . THR B 1 197 ? -23.766 16.047 -4.988 1 92.75 197 THR B C 1
ATOM 3796 O O . THR B 1 197 ? -23.969 15.445 -6.047 1 92.75 197 THR B O 1
ATOM 3799 N N . PHE B 1 198 ? -22.828 15.734 -4.098 1 91.88 198 PHE B N 1
ATOM 3800 C CA . PHE B 1 198 ? -21.844 14.719 -4.469 1 91.88 198 PHE B CA 1
ATOM 3801 C C . PHE B 1 198 ? -22 13.469 -3.609 1 91.88 198 PHE B C 1
ATOM 3803 O O . PHE B 1 198 ? -21.047 12.727 -3.398 1 91.88 198 PHE B O 1
ATOM 3810 N N . SER B 1 199 ? -23.188 13.297 -3.117 1 87.94 199 SER B N 1
ATOM 3811 C CA . SER B 1 199 ? -23.484 12.094 -2.35 1 87.94 199 SER B CA 1
ATOM 3812 C C . SER B 1 199 ? -23.219 10.836 -3.174 1 87.94 199 SER B C 1
ATOM 3814 O O . SER B 1 199 ? -23.562 10.781 -4.359 1 87.94 199 SER B O 1
ATOM 3816 N N . GLY B 1 200 ? -22.562 9.805 -2.561 1 87.06 200 GLY B N 1
ATOM 3817 C CA . GLY B 1 200 ? -22.297 8.547 -3.232 1 87.06 200 GLY B CA 1
ATOM 3818 C C . GLY B 1 200 ? -21.094 8.594 -4.145 1 87.06 200 GLY B C 1
ATOM 3819 O O . GLY B 1 200 ? -20.844 7.66 -4.906 1 87.06 200 GLY B O 1
ATOM 3820 N N . GLN B 1 201 ? -20.422 9.688 -4.074 1 88.06 201 GLN B N 1
ATOM 3821 C CA . GLN B 1 201 ? -19.203 9.859 -4.859 1 88.06 201 GLN B CA 1
ATOM 3822 C C . GLN B 1 201 ? -18 10.148 -3.957 1 88.06 201 GLN B C 1
ATOM 3824 O O . GLN B 1 201 ? -18.156 10.742 -2.889 1 88.06 201 GLN B O 1
ATOM 3829 N N . ASN B 1 202 ? -16.891 9.688 -4.355 1 90.06 202 ASN B N 1
ATOM 3830 C CA . ASN B 1 202 ? -15.672 10.078 -3.662 1 90.06 202 ASN B CA 1
ATOM 3831 C C . ASN B 1 202 ? -15.062 11.336 -4.266 1 90.06 202 ASN B C 1
ATOM 3833 O O . ASN B 1 202 ? -14.266 11.258 -5.207 1 90.06 202 ASN B O 1
ATOM 3837 N N . ILE B 1 203 ? -15.406 12.477 -3.676 1 91.19 203 ILE B N 1
ATOM 3838 C CA . ILE B 1 203 ? -14.828 13.711 -4.203 1 91.19 203 ILE B CA 1
ATOM 3839 C C . ILE B 1 203 ? -13.68 14.172 -3.303 1 91.19 203 ILE B C 1
ATOM 3841 O O . ILE B 1 203 ? -13.141 15.266 -3.482 1 91.19 203 ILE B O 1
ATOM 3845 N N . VAL B 1 204 ? -13.305 13.359 -2.289 1 93.62 204 VAL B N 1
ATOM 3846 C CA . VAL B 1 204 ? -12.219 13.711 -1.382 1 93.62 204 VAL B CA 1
ATOM 3847 C C . VAL B 1 204 ? -10.969 12.898 -1.724 1 93.62 204 VAL B C 1
ATOM 3849 O O . VAL B 1 204 ? -10.227 12.492 -0.832 1 93.62 204 VAL B O 1
ATOM 3852 N N . TRP B 1 205 ? -10.781 12.68 -2.965 1 88.75 205 TRP B N 1
ATOM 3853 C CA . TRP B 1 205 ? -9.555 12.008 -3.373 1 88.75 205 TRP B CA 1
ATOM 3854 C C . TRP B 1 205 ? -8.328 12.859 -3.035 1 88.75 205 TRP B C 1
ATOM 3856 O O . TRP B 1 205 ? -8.445 14.062 -2.826 1 88.75 205 TRP B O 1
ATOM 3866 N N . ASN B 1 206 ? -7.176 12.234 -2.85 1 89.12 206 ASN B N 1
ATOM 3867 C CA . ASN B 1 206 ? -5.883 12.828 -2.525 1 89.12 206 ASN B CA 1
ATOM 3868 C C . ASN B 1 206 ? -5.867 13.398 -1.11 1 89.12 206 ASN B C 1
ATOM 3870 O O . ASN B 1 206 ? -5.094 14.312 -0.812 1 89.12 206 ASN B O 1
ATOM 3874 N N . THR B 1 207 ? -6.742 12.938 -0.268 1 93.75 207 THR B N 1
ATOM 3875 C CA . THR B 1 207 ? -6.695 13.328 1.136 1 93.75 207 THR B CA 1
ATOM 3876 C C . THR B 1 207 ? -6.008 12.258 1.976 1 93.75 207 THR B C 1
ATOM 3878 O O . THR B 1 207 ? -6.578 11.766 2.951 1 93.75 207 THR B O 1
ATOM 3881 N N . ASP B 1 208 ? -4.793 11.977 1.562 1 93.56 208 ASP B N 1
ATOM 3882 C CA . ASP B 1 208 ? -3.977 11.039 2.322 1 93.56 208 ASP B CA 1
ATOM 3883 C C . ASP B 1 208 ? -3.879 11.453 3.787 1 93.56 208 ASP B C 1
ATOM 3885 O O . ASP B 1 208 ? -3.725 12.633 4.094 1 93.56 208 ASP B O 1
ATOM 3889 N N . GLY B 1 209 ? -3.93 10.422 4.668 1 97.56 209 GLY B N 1
ATOM 3890 C CA . GLY B 1 209 ? -3.732 10.719 6.078 1 97.56 209 GLY B CA 1
ATOM 3891 C C . GLY B 1 209 ? -2.34 11.234 6.391 1 97.56 209 GLY B C 1
ATOM 3892 O O . GLY B 1 209 ? -2.184 12.328 6.93 1 97.56 209 GLY B O 1
ATOM 3893 N N . ILE B 1 210 ? -1.363 10.438 5.93 1 97.75 210 ILE B N 1
ATOM 3894 C CA . ILE B 1 210 ? 0.017 10.859 6.133 1 97.75 210 ILE B CA 1
ATOM 3895 C C . ILE B 1 210 ? 0.897 10.305 5.016 1 97.75 210 ILE B C 1
ATOM 3897 O O . ILE B 1 210 ? 0.724 9.164 4.59 1 97.75 210 ILE B O 1
ATOM 3901 N N . ASN B 1 211 ? 1.785 11.172 4.617 1 94.56 211 ASN B N 1
ATOM 3902 C CA . ASN B 1 211 ? 2.826 10.805 3.662 1 94.56 211 ASN B CA 1
ATOM 3903 C C . ASN B 1 211 ? 4.219 10.969 4.262 1 94.56 211 ASN B C 1
ATOM 3905 O O . ASN B 1 211 ? 4.516 11.984 4.887 1 94.56 211 ASN B O 1
ATOM 3909 N N . THR B 1 212 ? 5.043 9.969 4.156 1 94.81 212 THR B N 1
ATOM 3910 C CA . THR B 1 212 ? 6.457 10.125 4.477 1 94.81 212 THR B CA 1
ATOM 3911 C C . THR B 1 212 ? 7.301 10.148 3.203 1 94.81 212 THR B C 1
ATOM 3913 O O . THR B 1 212 ? 6.988 9.461 2.232 1 94.81 212 THR B O 1
ATOM 3916 N N . TYR B 1 213 ? 8.281 10.898 3.244 1 91.19 213 TYR B N 1
ATOM 3917 C CA . TYR B 1 213 ? 9.172 11.047 2.096 1 91.19 213 TYR B CA 1
ATOM 3918 C C . TYR B 1 213 ? 10.586 11.383 2.541 1 91.19 213 TYR B C 1
ATOM 3920 O O . TYR B 1 213 ? 10.797 12.32 3.314 1 91.19 213 TYR B O 1
ATOM 3928 N N . ARG B 1 214 ? 11.531 10.648 2.041 1 91.5 214 ARG B N 1
ATOM 3929 C CA . ARG B 1 214 ? 12.93 10.867 2.406 1 91.5 214 ARG B CA 1
ATOM 3930 C C . ARG B 1 214 ? 13.07 11.117 3.904 1 91.5 214 ARG B C 1
ATOM 3932 O O . ARG B 1 214 ? 13.672 12.109 4.32 1 91.5 214 ARG B O 1
ATOM 3939 N N . SER B 1 215 ? 12.5 10.234 4.684 1 96.06 215 SER B N 1
ATOM 3940 C CA . SER B 1 215 ? 12.461 10.383 6.133 1 96.06 215 SER B CA 1
ATOM 3941 C C . SER B 1 215 ? 12.75 9.062 6.836 1 96.06 215 SER B C 1
ATOM 3943 O O . SER B 1 215 ? 12.586 7.992 6.242 1 96.06 215 SER B O 1
ATOM 3945 N N . SER B 1 216 ? 13.25 9.18 8.039 1 97.62 216 SER B N 1
ATOM 3946 C CA . SER B 1 216 ? 13.641 7.973 8.773 1 97.62 216 SER B CA 1
ATOM 3947 C C . SER B 1 216 ? 13.25 8.07 10.242 1 97.62 216 SER B C 1
ATOM 3949 O O . SER B 1 216 ? 13.273 9.156 10.82 1 97.62 216 SER B O 1
ATOM 3951 N N . ARG B 1 217 ? 12.977 6.949 10.836 1 98.38 217 ARG B N 1
ATOM 3952 C CA . ARG B 1 217 ? 12.617 6.844 12.242 1 98.38 217 ARG B CA 1
ATOM 3953 C C . ARG B 1 217 ? 11.391 7.691 12.57 1 98.38 217 ARG B C 1
ATOM 3955 O O . ARG B 1 217 ? 11.461 8.594 13.406 1 98.38 217 ARG B O 1
ATOM 3962 N N . ILE B 1 218 ? 10.375 7.41 11.828 1 98.75 218 ILE B N 1
ATOM 3963 C CA . ILE B 1 218 ? 9.07 8.016 12.055 1 98.75 218 ILE B CA 1
ATOM 3964 C C . ILE B 1 218 ? 8.148 7.016 12.75 1 98.75 218 ILE B C 1
ATOM 3966 O O . ILE B 1 218 ? 7.945 5.902 12.258 1 98.75 218 ILE B O 1
ATOM 3970 N N . THR B 1 219 ? 7.68 7.348 13.898 1 98.69 219 THR B N 1
ATOM 3971 C CA . THR B 1 219 ? 6.723 6.516 14.625 1 98.69 219 THR B CA 1
ATOM 3972 C C . THR B 1 219 ? 5.352 7.184 14.664 1 98.69 219 THR B C 1
ATOM 3974 O O . THR B 1 219 ? 5.238 8.359 15.016 1 98.69 219 THR B O 1
ATOM 3977 N N . MET B 1 220 ? 4.352 6.48 14.25 1 98.62 220 MET B N 1
ATOM 3978 C CA . MET B 1 220 ? 2.971 6.949 14.273 1 98.62 220 MET B CA 1
ATOM 3979 C C . MET B 1 220 ? 2.092 6.008 15.094 1 98.62 220 MET B C 1
ATOM 3981 O O . MET B 1 220 ? 2.012 4.812 14.797 1 98.62 220 MET B O 1
ATOM 3985 N N . ARG B 1 221 ? 1.412 6.492 16.062 1 98.06 221 ARG B N 1
ATOM 3986 C CA . ARG B 1 221 ? 0.587 5.598 16.859 1 98.06 221 ARG B CA 1
ATOM 3987 C C . ARG B 1 221 ? -0.747 6.25 17.219 1 98.06 221 ARG B C 1
ATOM 3989 O O . ARG B 1 221 ? -0.808 7.453 17.469 1 98.06 221 ARG B O 1
ATOM 3996 N N . ASN B 1 222 ? -1.802 5.469 17.188 1 98.5 222 ASN B N 1
ATOM 3997 C CA . ASN B 1 222 ? -3.156 5.859 17.562 1 98.5 222 ASN B CA 1
ATOM 3998 C C . ASN B 1 222 ? -3.709 6.934 16.641 1 98.5 222 ASN B C 1
ATOM 4000 O O . ASN B 1 222 ? -3.945 8.07 17.062 1 98.5 222 ASN B O 1
ATOM 4004 N N . TRP B 1 223 ? -3.98 6.52 15.438 1 98.5 223 TRP B N 1
ATOM 4005 C CA . TRP B 1 223 ? -4.535 7.406 14.414 1 98.5 223 TRP B CA 1
ATOM 4006 C C . TRP B 1 223 ? -5.965 7.008 14.07 1 98.5 223 TRP B C 1
ATOM 4008 O O . TRP B 1 223 ? -6.309 5.824 14.086 1 98.5 223 TRP B O 1
ATOM 4018 N N . ASP B 1 224 ? -6.793 7.906 13.898 1 98.06 224 ASP B N 1
ATOM 4019 C CA . ASP B 1 224 ? -8.133 7.766 13.344 1 98.06 224 ASP B CA 1
ATOM 4020 C C . ASP B 1 224 ? -8.297 8.617 12.086 1 98.06 224 ASP B C 1
ATOM 4022 O O . ASP B 1 224 ? -8.406 9.844 12.172 1 98.06 224 ASP B O 1
ATOM 4026 N N . VAL B 1 225 ? -8.266 7.965 10.883 1 97.44 225 VAL B N 1
ATOM 4027 C CA . VAL B 1 225 ? -8.227 8.672 9.609 1 97.44 225 VAL B CA 1
ATOM 4028 C C . VAL B 1 225 ? -9.484 8.344 8.797 1 97.44 225 VAL B C 1
ATOM 4030 O O . VAL B 1 225 ? -9.781 7.176 8.547 1 97.44 225 VAL B O 1
ATOM 4033 N N . THR B 1 226 ? -10.258 9.305 8.484 1 96 226 THR B N 1
ATOM 4034 C CA . THR B 1 226 ? -11.328 9.219 7.5 1 96 226 THR B CA 1
ATOM 4035 C C . THR B 1 226 ? -10.984 10.031 6.254 1 96 226 THR B C 1
ATOM 4037 O O . THR B 1 226 ? -10.695 11.219 6.344 1 96 226 THR B O 1
ATOM 4040 N N . GLY B 1 227 ? -10.914 9.375 5.137 1 94.5 227 GLY B N 1
ATOM 4041 C CA . GLY B 1 227 ? -10.547 10.102 3.932 1 94.5 227 GLY B CA 1
ATOM 4042 C C . GLY B 1 227 ? -10.914 9.367 2.654 1 94.5 227 GLY B C 1
ATOM 4043 O O . GLY B 1 227 ? -11.75 8.461 2.672 1 94.5 227 GLY B O 1
ATOM 4044 N N . GLY B 1 228 ? -10.383 9.883 1.554 1 90.94 228 GLY B N 1
ATOM 4045 C CA . GLY B 1 228 ? -10.758 9.328 0.262 1 90.94 228 GLY B CA 1
ATOM 4046 C C . GLY B 1 228 ? -9.594 8.703 -0.48 1 90.94 228 GLY B C 1
ATOM 4047 O O . GLY B 1 228 ? -9.758 8.227 -1.604 1 90.94 228 GLY B O 1
ATOM 4048 N N . ASP B 1 229 ? -8.445 8.68 0.172 1 89.38 229 ASP B N 1
ATOM 4049 C CA . ASP B 1 229 ? -7.246 8.133 -0.456 1 89.38 229 ASP B CA 1
ATOM 4050 C C . ASP B 1 229 ? -6.422 7.332 0.544 1 89.38 229 ASP B C 1
ATOM 4052 O O . ASP B 1 229 ? -6.977 6.621 1.386 1 89.38 229 ASP B O 1
ATOM 4056 N N . ASP B 1 230 ? -5.07 7.371 0.434 1 89.31 230 ASP B N 1
ATOM 4057 C CA . ASP B 1 230 ? -4.254 6.523 1.298 1 89.31 230 ASP B CA 1
ATOM 4058 C C . ASP B 1 230 ? -4.332 6.984 2.752 1 89.31 230 ASP B C 1
ATOM 4060 O O . ASP B 1 230 ? -4.23 8.18 3.035 1 89.31 230 ASP B O 1
ATOM 4064 N N . CYS B 1 231 ? -4.578 5.996 3.619 1 93.81 231 CYS B N 1
ATOM 4065 C CA . CYS B 1 231 ? -4.496 6.273 5.047 1 93.81 231 CYS B CA 1
ATOM 4066 C C . CYS B 1 231 ? -3.053 6.531 5.473 1 93.81 231 CYS B C 1
ATOM 4068 O O . CYS B 1 231 ? -2.773 7.496 6.188 1 93.81 231 CYS B O 1
ATOM 4070 N N . ILE B 1 232 ? -2.172 5.684 4.996 1 93.81 232 ILE B N 1
ATOM 4071 C CA . ILE B 1 232 ? -0.726 5.785 5.164 1 93.81 232 ILE B CA 1
ATOM 4072 C C . ILE B 1 232 ? -0.039 5.645 3.807 1 93.81 232 ILE B C 1
ATOM 4074 O O . ILE B 1 232 ? -0.237 4.648 3.104 1 93.81 232 ILE B O 1
ATOM 4078 N N . ALA B 1 233 ? 0.625 6.602 3.506 1 91.5 233 ALA B N 1
ATOM 4079 C CA . ALA B 1 233 ? 1.396 6.551 2.266 1 91.5 233 ALA B CA 1
ATOM 4080 C C . ALA B 1 233 ? 2.893 6.68 2.545 1 91.5 233 ALA B C 1
ATOM 4082 O O . ALA B 1 233 ? 3.369 7.754 2.916 1 91.5 233 ALA B O 1
ATOM 4083 N N . ILE B 1 234 ? 3.566 5.66 2.365 1 90.81 234 ILE B N 1
ATOM 4084 C CA . ILE B 1 234 ? 5.016 5.648 2.551 1 90.81 234 ILE B CA 1
ATOM 4085 C C . ILE B 1 234 ? 5.707 5.832 1.203 1 90.81 234 ILE B C 1
ATOM 4087 O O . ILE B 1 234 ? 5.688 4.938 0.358 1 90.81 234 ILE B O 1
ATOM 4091 N N . LYS B 1 235 ? 6.234 6.949 1.023 1 86.62 235 LYS B N 1
ATOM 4092 C CA . LYS B 1 235 ? 6.867 7.277 -0.251 1 86.62 235 LYS B CA 1
ATOM 4093 C C . LYS B 1 235 ? 8.367 7.012 -0.207 1 86.62 235 LYS B C 1
ATOM 4095 O O . LYS B 1 235 ? 8.883 6.488 0.784 1 86.62 235 LYS B O 1
ATOM 4100 N N . GLY B 1 236 ? 9.023 7.328 -1.306 1 82.88 236 GLY B N 1
ATOM 4101 C CA . GLY B 1 236 ? 10.391 6.91 -1.548 1 82.88 236 GLY B CA 1
ATOM 4102 C C . GLY B 1 236 ? 11.352 7.34 -0.452 1 82.88 236 GLY B C 1
ATOM 4103 O O . GLY B 1 236 ? 11.242 8.445 0.076 1 82.88 236 GLY B O 1
ATOM 4104 N N . ASN B 1 237 ? 12.32 6.461 -0.154 1 87.19 237 ASN B N 1
ATOM 4105 C CA . ASN B 1 237 ? 13.43 6.695 0.765 1 87.19 237 ASN B CA 1
ATOM 4106 C C . ASN B 1 237 ? 12.938 6.949 2.186 1 87.19 237 ASN B C 1
ATOM 4108 O O . ASN B 1 237 ? 13.438 7.84 2.871 1 87.19 237 ASN B O 1
ATOM 4112 N N . SER B 1 238 ? 11.883 6.285 2.504 1 91.38 238 SER B N 1
ATOM 4113 C CA . SER B 1 238 ? 11.406 6.191 3.881 1 91.38 238 SER B CA 1
ATOM 4114 C C . SER B 1 238 ? 11.93 4.934 4.566 1 91.38 238 SER B C 1
ATOM 4116 O O . SER B 1 238 ? 11.773 3.828 4.043 1 91.38 238 SER B O 1
ATOM 4118 N N . THR B 1 239 ? 12.602 5.121 5.645 1 93.06 239 THR B N 1
ATOM 4119 C CA . THR B 1 239 ? 13.156 3.975 6.355 1 93.06 239 THR B CA 1
ATOM 4120 C C . THR B 1 239 ? 12.797 4.031 7.84 1 93.06 239 THR B C 1
ATOM 4122 O O . THR B 1 239 ? 12.609 5.113 8.398 1 93.06 239 THR B O 1
ATOM 4125 N N . ARG B 1 240 ? 12.688 2.887 8.508 1 95.44 240 ARG B N 1
ATOM 4126 C CA . ARG B 1 240 ? 12.414 2.766 9.93 1 9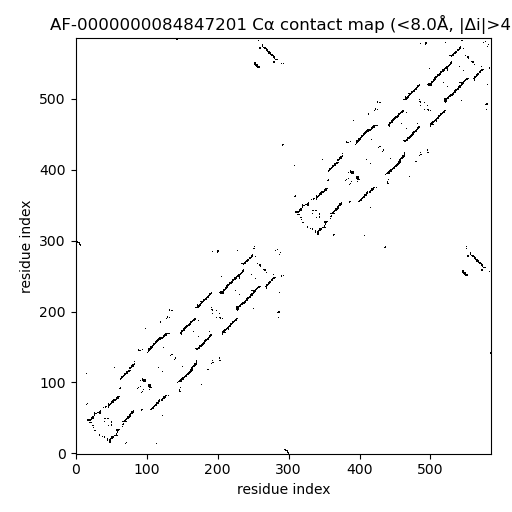5.44 240 ARG B CA 1
ATOM 4127 C C . ARG B 1 240 ? 11.133 3.506 10.312 1 95.44 240 ARG B C 1
ATOM 4129 O O . ARG B 1 240 ? 11.164 4.426 11.133 1 95.44 240 ARG B O 1
ATOM 4136 N N . ILE B 1 241 ? 10.078 3.088 9.625 1 96.94 241 ILE B N 1
ATOM 4137 C CA . ILE B 1 241 ? 8.75 3.639 9.852 1 96.94 241 ILE B CA 1
ATOM 4138 C C . ILE B 1 241 ? 7.922 2.662 10.688 1 96.94 241 ILE B C 1
ATOM 4140 O O . ILE B 1 241 ? 7.898 1.462 10.406 1 96.94 241 ILE B O 1
ATOM 4144 N N . THR B 1 242 ? 7.309 3.115 11.703 1 96.5 242 THR B N 1
ATOM 4145 C CA . THR B 1 242 ? 6.398 2.312 12.516 1 96.5 242 THR B CA 1
ATOM 4146 C C . THR B 1 242 ? 5.012 2.947 12.555 1 96.5 242 THR B C 1
ATOM 4148 O O . THR B 1 242 ? 4.871 4.121 12.906 1 96.5 242 THR B O 1
ATOM 4151 N N . ALA B 1 243 ? 4.035 2.225 12.141 1 96.06 243 ALA B N 1
ATOM 4152 C CA . ALA B 1 243 ? 2.635 2.621 12.266 1 96.06 243 ALA B CA 1
ATOM 4153 C C . ALA B 1 243 ? 1.861 1.64 13.141 1 96.06 243 ALA B C 1
ATOM 4155 O O . ALA B 1 243 ? 1.805 0.444 12.844 1 96.06 243 ALA B O 1
ATOM 4156 N N . ARG B 1 244 ? 1.324 2.146 14.234 1 96.12 244 ARG B N 1
ATOM 4157 C CA . ARG B 1 244 ? 0.643 1.279 15.188 1 96.12 244 ARG B CA 1
ATOM 4158 C C . ARG B 1 244 ? -0.732 1.833 15.547 1 96.12 244 ARG B C 1
ATOM 4160 O O . ARG B 1 244 ? -0.869 3.021 15.852 1 96.12 244 ARG B O 1
ATOM 4167 N N . ASN B 1 245 ? -1.749 0.932 15.492 1 96.25 245 ASN B N 1
ATOM 4168 C CA . ASN B 1 245 ? -3.098 1.268 15.938 1 96.25 245 ASN B CA 1
ATOM 4169 C C . ASN B 1 245 ? -3.709 2.377 15.086 1 96.25 245 ASN B C 1
ATOM 4171 O O . ASN B 1 245 ? -3.973 3.473 15.586 1 96.25 245 ASN B O 1
ATOM 4175 N N . PHE B 1 246 ? -3.975 2.031 13.875 1 95.5 246 PHE B N 1
ATOM 4176 C CA . PHE B 1 246 ? -4.664 2.914 12.938 1 95.5 246 PHE B CA 1
ATOM 4177 C C . PHE B 1 246 ? -6.082 2.428 12.68 1 95.5 246 PHE B C 1
ATOM 4179 O O . PHE B 1 246 ? -6.316 1.225 12.547 1 95.5 246 PHE B O 1
ATOM 4186 N N . ILE B 1 247 ? -6.984 3.297 12.703 1 93.25 247 ILE B N 1
ATOM 4187 C CA . ILE B 1 247 ? -8.289 3.078 12.086 1 93.25 247 ILE B CA 1
ATOM 4188 C C . ILE B 1 247 ? -8.391 3.887 10.789 1 93.25 247 ILE B C 1
ATOM 4190 O O . ILE B 1 247 ? -8.297 5.117 10.812 1 93.25 247 ILE B O 1
ATOM 4194 N N . CYS B 1 248 ? -8.43 3.189 9.68 1 92.44 248 CYS B N 1
ATOM 4195 C CA . CYS B 1 248 ? -8.547 3.816 8.367 1 92.44 248 CYS B CA 1
ATOM 4196 C C . CYS B 1 248 ? -9.953 3.641 7.801 1 92.44 248 CYS B C 1
ATOM 4198 O O . CYS B 1 248 ? -10.359 2.523 7.488 1 92.44 248 CYS B O 1
ATOM 4200 N N . ARG B 1 249 ? -10.656 4.766 7.707 1 90.44 249 ARG B N 1
ATOM 4201 C CA . ARG B 1 249 ? -12.008 4.723 7.164 1 90.44 249 ARG B CA 1
ATOM 4202 C C . ARG B 1 249 ? -12.055 5.309 5.758 1 90.44 249 ARG B C 1
ATOM 4204 O O . ARG B 1 249 ? -11.703 6.473 5.555 1 90.44 249 ARG B O 1
ATOM 4211 N N . GLY B 1 250 ? -12.492 4.465 4.812 1 85.81 250 GLY B N 1
ATOM 4212 C CA . GLY B 1 250 ? -12.531 4.91 3.428 1 85.81 250 GLY B CA 1
ATOM 4213 C C . GLY B 1 250 ? -11.172 4.891 2.758 1 85.81 250 GLY B C 1
ATOM 4214 O O . GLY B 1 250 ? -10.172 4.508 3.373 1 85.81 250 GLY B O 1
ATOM 4215 N N . GLY B 1 251 ? -11.18 5.254 1.484 1 86.31 251 GLY B N 1
ATOM 4216 C CA . GLY B 1 251 ? -9.93 5.395 0.748 1 86.31 251 GLY B CA 1
ATOM 4217 C C . GLY B 1 251 ? -9.258 4.066 0.468 1 86.31 251 GLY B C 1
ATOM 4218 O O . GLY B 1 251 ? -9.922 3.068 0.189 1 86.31 251 GLY B O 1
ATOM 4219 N N . GLU B 1 252 ? -7.824 4.035 0.481 1 79.06 252 GLU B N 1
ATOM 4220 C CA . GLU B 1 252 ? -7.078 2.91 -0.073 1 79.06 252 GLU B CA 1
ATOM 4221 C C . GLU B 1 252 ? -6.223 2.234 0.996 1 79.06 252 GLU B C 1
ATOM 4223 O O . GLU B 1 252 ? -5.484 1.293 0.704 1 79.06 252 GLU B O 1
ATOM 4228 N N . GLY B 1 253 ? -6.34 2.67 2.221 1 85.12 253 GLY B N 1
ATOM 4229 C CA . GLY B 1 253 ? -5.574 2.039 3.283 1 85.12 253 GLY B CA 1
ATOM 4230 C C . GLY B 1 253 ? -4.117 2.467 3.303 1 85.12 253 GLY B C 1
ATOM 4231 O O . GLY B 1 253 ? -3.816 3.658 3.391 1 85.12 253 GLY B O 1
ATOM 4232 N N . VAL B 1 254 ? -3.172 1.396 3.17 1 86.94 254 VAL B N 1
ATOM 4233 C CA . VAL B 1 254 ? -1.741 1.676 3.236 1 86.94 254 VAL B CA 1
ATOM 4234 C C . VAL B 1 254 ? -1.104 1.436 1.87 1 86.94 254 VAL B C 1
ATOM 4236 O O . VAL B 1 254 ? -1.384 0.429 1.216 1 86.94 254 VAL B O 1
ATOM 4239 N N . ALA B 1 255 ? -0.332 2.252 1.506 1 84.19 255 ALA B N 1
ATOM 4240 C CA . ALA B 1 255 ? 0.364 2.1 0.231 1 84.19 255 ALA B CA 1
ATOM 4241 C C . ALA B 1 255 ? 1.842 2.453 0.367 1 84.19 255 ALA B C 1
ATOM 4243 O O . ALA B 1 255 ? 2.197 3.406 1.064 1 84.19 255 ALA B O 1
ATOM 4244 N N . PHE B 1 256 ? 2.545 1.428 -0.154 1 75.25 256 PHE B N 1
ATOM 4245 C CA . PHE B 1 256 ? 3.971 1.696 -0.293 1 75.25 256 PHE B CA 1
ATOM 4246 C C . PHE B 1 256 ? 4.328 1.981 -1.747 1 75.25 256 PHE B C 1
ATOM 4248 O O . PHE B 1 256 ? 3.896 1.263 -2.65 1 75.25 256 PHE B O 1
ATOM 4255 N N . GLY B 1 257 ? 4.449 3.076 -2.162 1 59.56 257 GLY B N 1
ATOM 4256 C CA . GLY B 1 257 ? 4.836 3.15 -3.561 1 59.56 257 GLY B CA 1
ATOM 4257 C C . GLY B 1 257 ? 4.34 4.406 -4.254 1 59.56 257 GLY B C 1
ATOM 4258 O O . GLY B 1 257 ? 3.76 5.285 -3.611 1 59.56 257 GLY B O 1
ATOM 4259 N N . SER B 1 258 ? 4.406 4.633 -5.219 1 54.69 258 SER B N 1
ATOM 4260 C CA . SER B 1 258 ? 4.438 5.715 -6.195 1 54.69 258 SER B CA 1
ATOM 4261 C C . SER B 1 258 ? 5.836 6.32 -6.305 1 54.69 258 SER B C 1
ATOM 4263 O O . SER B 1 258 ? 5.98 7.531 -6.469 1 54.69 258 SER B O 1
ATOM 4265 N N . LEU B 1 259 ? 6.422 5.16 -6.004 1 48.91 259 LEU B N 1
ATOM 4266 C CA . LEU B 1 259 ? 7.879 5.238 -6.016 1 48.91 259 LEU B CA 1
ATOM 4267 C C . LEU B 1 259 ? 8.414 5.203 -7.441 1 48.91 259 LEU B C 1
ATOM 4269 O O . LEU B 1 259 ? 7.84 4.543 -8.312 1 48.91 259 LEU B O 1
ATOM 4273 N N . GLY B 1 260 ? 9.078 6 -7.82 1 47.44 260 GLY B N 1
ATOM 4274 C CA . GLY B 1 260 ? 9.758 5.977 -9.102 1 47.44 260 GLY B CA 1
ATOM 4275 C C . GLY B 1 260 ? 9.406 7.156 -9.992 1 47.44 260 GLY B C 1
ATOM 4276 O O . GLY B 1 260 ? 9.203 6.992 -11.195 1 47.44 260 GLY B O 1
ATOM 4277 N N . GLN B 1 261 ? 8.961 8.211 -9.367 1 48.88 261 GLN B N 1
ATOM 4278 C CA . GLN B 1 261 ? 8.594 9.406 -10.117 1 48.88 261 GLN B CA 1
ATOM 4279 C C . GLN B 1 261 ? 9.617 9.719 -11.203 1 48.88 261 GLN B C 1
ATOM 4281 O O . GLN B 1 261 ? 9.273 10.305 -12.234 1 48.88 261 GLN B O 1
ATOM 4286 N N . TYR B 1 262 ? 10.742 9.266 -10.898 1 51.44 262 TYR B N 1
ATOM 4287 C CA . TYR B 1 262 ? 11.734 9.531 -11.93 1 51.44 262 TYR B CA 1
ATOM 4288 C C . TYR B 1 262 ? 12.312 8.234 -12.484 1 51.44 262 TYR B C 1
ATOM 4290 O O . TYR B 1 262 ? 12.664 7.328 -11.719 1 51.44 262 TYR B O 1
ATOM 4298 N N . ALA B 1 263 ? 12.078 8.125 -13.766 1 54.41 263 ALA B N 1
ATOM 4299 C CA . ALA B 1 263 ? 12.695 7.008 -14.469 1 54.41 263 ALA B CA 1
ATOM 4300 C C . ALA B 1 263 ? 14.133 6.785 -13.992 1 54.41 263 ALA B C 1
ATOM 4302 O O . ALA B 1 263 ? 14.875 7.742 -13.773 1 54.41 263 ALA B O 1
ATOM 4303 N N . ASN B 1 264 ? 14.531 5.465 -13.75 1 50.91 264 ASN B N 1
ATOM 4304 C CA . ASN B 1 264 ? 15.867 4.988 -13.383 1 50.91 264 ASN B CA 1
ATOM 4305 C C . ASN B 1 264 ? 16.234 5.383 -11.953 1 50.91 264 ASN B C 1
ATOM 4307 O O . ASN B 1 264 ? 17.406 5.414 -11.594 1 50.91 264 ASN B O 1
ATOM 4311 N N . MET B 1 265 ? 15.25 5.953 -11.344 1 59.31 265 MET B N 1
ATOM 4312 C CA . MET B 1 265 ? 15.562 6.188 -9.938 1 59.31 265 MET B CA 1
ATOM 4313 C C . MET B 1 265 ? 14.922 5.125 -9.055 1 59.31 265 MET B C 1
ATOM 4315 O O . MET B 1 265 ? 13.797 4.684 -9.32 1 59.31 265 MET B O 1
ATOM 4319 N N . THR B 1 266 ? 15.742 4.539 -8.203 1 65 266 THR B N 1
ATOM 4320 C CA . THR B 1 266 ? 15.32 3.512 -7.262 1 65 266 THR B CA 1
ATOM 4321 C C . THR B 1 266 ? 14.875 4.137 -5.941 1 65 266 THR B C 1
ATOM 4323 O O . THR B 1 266 ? 15.539 5.023 -5.414 1 65 266 THR B O 1
ATOM 4326 N N . ASP B 1 267 ? 13.578 3.768 -5.656 1 76.12 267 ASP B N 1
ATOM 4327 C CA . ASP B 1 267 ? 13.156 4.129 -4.305 1 76.12 267 ASP B CA 1
ATOM 4328 C C . ASP B 1 267 ? 13.266 2.936 -3.359 1 76.12 267 ASP B C 1
ATOM 4330 O O . ASP B 1 267 ? 13.039 1.793 -3.762 1 76.12 267 ASP B O 1
ATOM 4334 N N . LEU B 1 268 ? 13.867 3.283 -2.256 1 80.44 268 LEU B N 1
ATOM 4335 C CA . LEU B 1 268 ? 14.031 2.25 -1.238 1 80.44 268 LEU B CA 1
ATOM 4336 C C . LEU B 1 268 ? 13.086 2.488 -0.068 1 80.44 268 LEU B C 1
ATOM 4338 O O . LEU B 1 268 ? 12.93 3.623 0.391 1 80.44 268 LEU B O 1
ATOM 4342 N N . VAL B 1 269 ? 12.367 1.461 0.235 1 80.69 269 VAL B N 1
ATOM 4343 C CA . VAL B 1 269 ? 11.617 1.43 1.487 1 80.69 269 VAL B CA 1
ATOM 4344 C C . VAL B 1 269 ? 12.086 0.253 2.34 1 80.69 269 VAL B C 1
ATOM 4346 O O . VAL B 1 269 ? 12.188 -0.875 1.853 1 80.69 269 VAL B O 1
ATOM 4349 N N . SER B 1 270 ? 12.461 0.624 3.564 1 87 270 SER B N 1
ATOM 4350 C CA . SER B 1 270 ? 12.961 -0.468 4.395 1 87 270 SER B CA 1
ATOM 4351 C C . SER B 1 270 ? 12.57 -0.275 5.855 1 87 270 SER B C 1
ATOM 4353 O O . SER B 1 270 ? 12.523 0.855 6.344 1 87 270 SER B O 1
ATOM 4355 N N . ASP B 1 271 ? 12.422 -1.416 6.543 1 91.12 271 ASP B N 1
ATOM 4356 C CA . ASP B 1 271 ? 12.172 -1.474 7.98 1 91.12 271 ASP B CA 1
ATOM 4357 C C . ASP B 1 271 ? 10.867 -0.764 8.344 1 91.12 271 ASP B C 1
ATOM 4359 O O . ASP B 1 271 ? 10.867 0.162 9.156 1 91.12 271 ASP B O 1
ATOM 4363 N N . ILE B 1 272 ? 9.859 -1.215 7.641 1 91.75 272 ILE B N 1
ATOM 4364 C CA . ILE B 1 272 ? 8.516 -0.716 7.891 1 91.75 272 ILE B CA 1
ATOM 4365 C C . ILE B 1 272 ? 7.742 -1.724 8.742 1 91.75 272 ILE B C 1
ATOM 4367 O O . ILE B 1 272 ? 7.664 -2.904 8.398 1 91.75 272 ILE B O 1
ATOM 4371 N N . LEU B 1 273 ? 7.289 -1.271 9.844 1 92.19 273 LEU B N 1
ATOM 4372 C CA . LEU B 1 273 ? 6.465 -2.096 10.719 1 92.19 273 LEU B CA 1
ATOM 4373 C C . LEU B 1 273 ? 5.055 -1.534 10.828 1 92.19 273 LEU B C 1
ATOM 4375 O O . LEU B 1 273 ? 4.867 -0.386 11.234 1 92.19 273 LEU B O 1
ATOM 4379 N N . ILE B 1 274 ? 4.078 -2.314 10.414 1 90.69 274 ILE B N 1
ATOM 4380 C CA . ILE B 1 274 ? 2.666 -1.956 10.523 1 90.69 274 ILE B CA 1
ATOM 4381 C C . ILE B 1 274 ? 1.961 -2.906 11.484 1 90.69 274 ILE B C 1
ATOM 4383 O O . ILE B 1 274 ? 1.942 -4.121 11.266 1 90.69 274 ILE B O 1
ATOM 4387 N N . GLU B 1 275 ? 1.41 -2.314 12.523 1 90.88 275 GLU B N 1
ATOM 4388 C CA . GLU B 1 275 ? 0.779 -3.146 13.547 1 90.88 275 GLU B CA 1
ATOM 4389 C C . GLU B 1 275 ? -0.625 -2.648 13.875 1 90.88 275 GLU B C 1
ATOM 4391 O O . GLU B 1 275 ? -0.807 -1.488 14.25 1 90.88 275 GLU B O 1
ATOM 4396 N N . ASN B 1 276 ? -1.602 -3.553 13.75 1 90.12 276 ASN B N 1
ATOM 4397 C CA . ASN B 1 276 ? -2.977 -3.293 14.172 1 90.12 276 ASN B CA 1
ATOM 4398 C C . ASN B 1 276 ? -3.59 -2.137 13.383 1 90.12 276 ASN B C 1
ATOM 4400 O O . ASN B 1 276 ? -3.938 -1.105 13.961 1 90.12 276 ASN B O 1
ATOM 4404 N N . VAL B 1 277 ? -3.689 -2.34 12.133 1 88.81 277 VAL B N 1
ATOM 4405 C CA . VAL B 1 277 ? -4.348 -1.383 11.25 1 88.81 277 VAL B CA 1
ATOM 4406 C C . VAL B 1 277 ? -5.699 -1.938 10.805 1 88.81 277 VAL B C 1
ATOM 4408 O O . VAL B 1 277 ? -5.77 -3.023 10.227 1 88.81 277 VAL B O 1
ATOM 4411 N N . GLN B 1 278 ? -6.715 -1.231 11.203 1 86.94 278 GLN B N 1
ATOM 4412 C CA . GLN B 1 278 ? -8.07 -1.571 10.781 1 86.94 278 GLN B CA 1
ATOM 4413 C C . GLN B 1 278 ? -8.508 -0.727 9.586 1 86.94 278 GLN B C 1
ATOM 4415 O O . GLN B 1 278 ? -8.336 0.495 9.594 1 86.94 278 GLN B O 1
ATOM 4420 N N . VAL B 1 279 ? -8.969 -1.381 8.602 1 84.62 279 VAL B N 1
ATOM 4421 C CA . VAL B 1 279 ? -9.5 -0.682 7.441 1 84.62 279 VAL B CA 1
ATOM 4422 C C . VAL B 1 279 ? -11.008 -0.903 7.348 1 84.62 279 VAL B C 1
ATOM 4424 O O . VAL B 1 279 ? -11.477 -2.045 7.281 1 84.62 279 VAL B O 1
ATOM 4427 N N . LEU B 1 280 ? -11.711 0.191 7.402 1 82.62 280 LEU B N 1
ATOM 4428 C CA . LEU B 1 280 ? -13.164 0.145 7.367 1 82.62 280 LEU B CA 1
ATOM 4429 C C . LEU B 1 280 ? -13.703 0.812 6.105 1 82.62 280 LEU B C 1
ATOM 4431 O O . LEU B 1 280 ? -13.234 1.883 5.715 1 82.62 280 LEU B O 1
ATOM 4435 N N . ARG B 1 281 ? -14.594 0.171 5.512 1 80.44 281 ARG B N 1
ATOM 4436 C CA . ARG B 1 281 ? -15.266 0.77 4.363 1 80.44 281 ARG B CA 1
ATOM 4437 C C . ARG B 1 281 ? -16.422 1.653 4.805 1 80.44 281 ARG B C 1
ATOM 4439 O O . ARG B 1 281 ? -17.188 1.291 5.711 1 80.44 281 ARG B O 1
ATOM 4446 N N . LEU B 1 282 ? -16.484 2.693 4.094 1 82.94 282 LEU B N 1
ATOM 4447 C CA . LEU B 1 282 ? -17.594 3.592 4.363 1 82.94 282 LEU B CA 1
ATOM 4448 C C . LEU B 1 282 ? -18.859 3.129 3.637 1 82.94 282 LEU B C 1
ATOM 4450 O O . LEU B 1 282 ? -18.766 2.424 2.629 1 82.94 282 LEU B O 1
ATOM 4454 N N . PRO B 1 283 ? -19.969 3.477 4.227 1 76.88 283 PRO B N 1
ATOM 4455 C CA . PRO B 1 283 ? -21.203 3.17 3.5 1 76.88 283 PRO B CA 1
ATOM 4456 C C . PRO B 1 283 ? -21.188 3.684 2.062 1 76.88 283 PRO B C 1
ATOM 4458 O O . PRO B 1 283 ? -20.594 4.734 1.786 1 76.88 283 PRO B O 1
ATOM 4461 N N . SER B 1 284 ? -21.812 2.912 1.132 1 77.06 284 SER B N 1
ATOM 4462 C CA . SER B 1 284 ? -21.781 3.209 -0.297 1 77.06 284 SER B CA 1
ATOM 4463 C C . SER B 1 284 ? -22.391 4.574 -0.594 1 77.06 284 SER B C 1
ATOM 4465 O O . SER B 1 284 ? -22.078 5.184 -1.623 1 77.06 284 SER B O 1
ATOM 4467 N N . ASP B 1 285 ? -23.234 5.051 0.257 1 77.81 285 ASP B N 1
ATOM 4468 C CA . ASP B 1 285 ? -23.859 6.352 0.032 1 77.81 285 ASP B CA 1
ATOM 4469 C C . ASP B 1 285 ? -22.906 7.488 0.387 1 77.81 285 ASP B C 1
ATOM 4471 O O . ASP B 1 285 ? -23.172 8.648 0.074 1 77.81 285 ASP B O 1
ATOM 4475 N N . VAL B 1 286 ? -21.812 7.145 1.029 1 77.75 286 VAL B N 1
ATOM 4476 C CA . VAL B 1 286 ? -20.797 8.117 1.369 1 77.75 286 VAL B CA 1
ATOM 4477 C C . VAL B 1 286 ? -19.641 8.023 0.373 1 77.75 286 VAL B C 1
ATOM 4479 O O . VAL B 1 286 ? -19.188 9.039 -0.161 1 77.75 286 VAL B O 1
ATOM 4482 N N . GLN B 1 287 ? -19.188 6.824 0.14 1 75.94 287 GLN B N 1
ATOM 4483 C CA . GLN B 1 287 ? -18.094 6.551 -0.792 1 75.94 287 GLN B CA 1
ATOM 4484 C C . GLN B 1 287 ? -18.312 5.234 -1.524 1 75.94 287 GLN B C 1
ATOM 4486 O O . GLN B 1 287 ? -18.547 4.199 -0.895 1 75.94 287 GLN B O 1
ATOM 4491 N N . PRO B 1 288 ? -18.281 5.461 -2.916 1 66.25 288 PRO B N 1
ATOM 4492 C CA . PRO B 1 288 ? -18.469 4.219 -3.668 1 66.25 288 PRO B CA 1
ATOM 4493 C C . PRO B 1 288 ? -17.344 3.215 -3.445 1 66.25 288 PRO B C 1
ATOM 4495 O O . PRO B 1 288 ? -16.25 3.592 -3.006 1 66.25 288 PRO B O 1
ATOM 4498 N N . ASN B 1 289 ? -17.734 1.962 -3.564 1 57.53 289 ASN B N 1
ATOM 4499 C CA . ASN B 1 289 ? -16.734 0.901 -3.467 1 57.53 289 ASN B CA 1
ATOM 4500 C C . ASN B 1 289 ? -15.617 1.086 -4.488 1 57.53 289 ASN B C 1
ATOM 4502 O O . ASN B 1 289 ? -15.867 1.524 -5.613 1 57.53 289 ASN B O 1
ATOM 4506 N N . ASN B 1 290 ? -14.352 1.221 -3.898 1 52.41 290 ASN B N 1
ATOM 4507 C CA . ASN B 1 290 ? -13.227 1.327 -4.82 1 52.41 290 ASN B CA 1
ATOM 4508 C C . ASN B 1 290 ? -13.133 0.112 -5.738 1 52.41 290 ASN B C 1
ATOM 4510 O O . ASN B 1 290 ? -13.078 -1.025 -5.27 1 52.41 290 ASN B O 1
ATOM 4514 N N . VAL B 1 291 ? -13.648 0.241 -6.969 1 45.75 291 VAL B N 1
ATOM 4515 C CA . VAL B 1 291 ? -13.656 -0.857 -7.93 1 45.75 291 VAL B CA 1
ATOM 4516 C C . VAL B 1 291 ? -12.227 -1.14 -8.398 1 45.75 291 VAL B C 1
ATOM 4518 O O . VAL B 1 291 ? -11.961 -2.176 -9.016 1 45.75 291 VAL B O 1
ATOM 4521 N N . HIS B 1 292 ? -11.336 -0.12 -8.164 1 42.09 292 HIS B N 1
ATOM 4522 C CA . HIS B 1 292 ? -10.023 -0.256 -8.797 1 42.09 292 HIS B CA 1
ATOM 4523 C C . HIS B 1 292 ? -8.93 -0.438 -7.758 1 42.09 292 HIS B C 1
ATOM 4525 O O . HIS B 1 292 ? -8.766 0.396 -6.863 1 42.09 292 HIS B O 1
ATOM 4531 N N . GLY B 1 293 ? -9.016 -1.339 -6.969 1 41.03 293 GLY B N 1
ATOM 4532 C CA . GLY B 1 293 ? -7.855 -1.615 -6.133 1 41.03 293 GLY B CA 1
ATOM 4533 C C . GLY B 1 293 ? -7.285 -3.004 -6.344 1 41.03 293 GL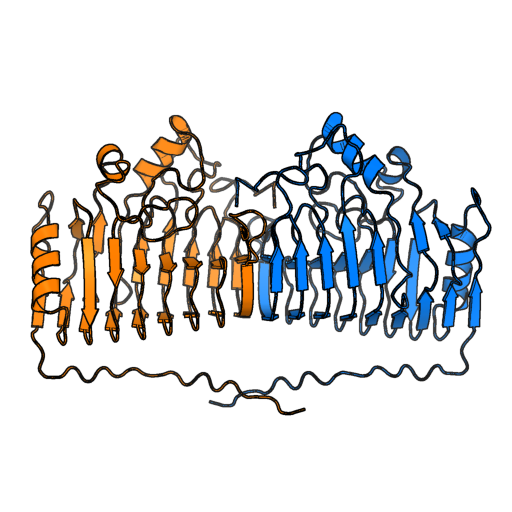Y B C 1
ATOM 4534 O O . GLY B 1 293 ? -7.969 -3.889 -6.867 1 41.03 293 GLY B O 1
#

pLDDT: mean 87.9, std 17.55, range [22.62, 98.94]

Nearest PDB structures (foldseek):
  7b8b-assembly2_B  TM=7.761E-01  e=3.823E-10  Arabidopsis thaliana
  8ikx-assembly1_A  TM=7.835E-01  e=2.033E-07  Arabidopsis thaliana
  4mxn-assembly2_B  TM=7.412E-01  e=2.843E-07  Parabacteroides merdae ATCC 43184
  4mxn-assembly4_D  TM=6.589E-01  e=5.559E-07  Parabacteroides merdae ATCC 43184
  4mxn-assembly3_C  TM=5.753E-01  e=9.908E-08  Parabacteroides merdae ATCC 43184